Protein 7WR6 (pdb70)

Radius of gyration: 26.64 Å; Cα contacts (8 Å, |Δi|>4): 947; chains: 2; bounding box: 64×72×67 Å

Secondary structure (DSSP, 8-state):
--PPPPPHHHHHHHHHHTGGGBPPPPPGGG--EEEEEEE----SSS---TTHHHHHHHHHHHHHHTTEEEEEEES--HHHHHHHHHHHHT-GGGTT-S-EEEEEEEEB-SSEEE-TT--SSS--EEEHHHHHHHTSTTT-GGGTTS-EEEEEEEES-S----THHHH--SEEEEEE---------TT---HHHHHHHHHHHHHTTTS-HHHHHHHHHHHT-STTTGGG--EEES---SSB----TT-/----EEEEEEEETTEEEEEEES-GGG---SEEEEEE-TT----SHHHHHHHHHHHSSHHHHHHHHHHHHHHHHSSS---TT--EEEE-GGGGGGT--EEEEEE----TT---HHHHHHHHHHHHHHHHHHHHHT--EEEE--TTSSTT---HHHHHHHHHHHHHH---SS--EEEEEESSHHHHHHHHHHHHH-

CATH classification: 3.40.50.1460

InterPro domains:
  IPR001309 Peptidase C14, p20 domain [PS50208] (134-262)
  IPR001315 CARD domain [PF00619] (5-81)
  IPR001315 CARD domain [PS50209] (1-81)
  IPR001315 CARD domain [SM00114] (1-89)
  IPR002138 Peptidase C14, caspase non-catalytic subunit p10 [PS50207] (290-375)
  IPR002398 Peptidase C14 family [PTHR47901] (1-377)
  IPR011029 Death-like domain superfamily [G3DSA:1.10.533.10] (5-83)
  IPR011029 Death-like domain superfamily [SSF47986] (4-85)
  IPR011600 Peptidase C14, caspase domain [PF00656] (135-372)
  IPR015917 Peptidase C14A, caspase catalytic domain [PR00376] (134-147)
  IPR015917 Peptidase C14A, caspase catalytic domain [PR00376] (152-170)
  IPR015917 Peptidase C14A, caspase catalytic domain [PR00376] (170-188)
  IPR015917 Peptidase C14A, caspase catalytic domain [PR00376] (203-211)
  IPR015917 Peptidase C14A, caspase catalytic domain [PR00376] (243-261)
  IPR015917 Peptidase C14A, caspase catalytic domain [PR00376] (312-323)
  IPR015917 Peptidase C14A, caspase catalytic domain [PR00376] (365-374)
  IPR015917 Peptidase C14A, caspase catalytic domain [SM00115] (125-375)
  IPR015917 Peptidase C14A, caspase catalytic domain [cd00032] (125-374)
  IPR016129 Peptidase family C14A, His active site [PS01121] (197-211)
  IPR029030 Caspase-like domain superfamily [SSF52129] (102-376)

Sequence (441 aa):
DALKLCPHEEFLRLCKERAEEIYPIKERNNRTRLALIICNTEFDHLPPRNGADFDITGMKELLEGLDYSVDVEENLTARDMESALRAFATRPEHKSSDSTFLVLMSHGILEGICGTVHDEKKPDVLLYDTIFQIFNNRNCLSLKDKPKVIIVQAARGANRAVYKTHVEKDFIAFCSSTPHNVSWDSTMGSIFITQLITCFQKYSWCCHLEEVFRKVQQSFETPRAKAQMPTIERLSMTRYFYLFPGNGRPMEVLFEAKVGDITLKLAQGDITQYPAKAIVNAANKRLEEHGGGVAYAIAKACAGDAGLYTEISKKAMREQFGRDYIDHGEVVVTPAMNLEERGIKYVFHTVGPICSGMWSEELKEKLYKAFLGPLEKAEEMGVESIAFPAVSAGIYGCDLEKVVETFLEAVKNFKGSAVKEVALVIYDRKSAEVALKVFERS

Nearest PDB structures (foldseek):
  7wr6-assembly1_A  TM=1.004E+00  e=1.847E-56  Homo sapiens
  6kmt-assembly4_D  TM=9.759E-01  e=1.777E-37  Mus musculus
  6kmt-assembly3_C  TM=9.716E-01  e=4.233E-37  Mus musculus
  6ns7-assembly1_A  TM=9.490E-01  e=3.485E-36  Mus musculus
  8wra-assembly1_A  TM=9.082E-01  e=2.362E-34  Homo sapiens

Organism: Homo sapiens (NCBI:txid9606)

Structure (mmCIF, N/CA/C/O backbone):
data_7WR6
#
_entry.id   7WR6
#
_cell.length_a   42.143
_cell.length_b   59.920
_cell.length_c   187.820
_cell.angle_alpha   90.000
_cell.angle_beta   90.000
_cell.angle_gamma   90.000
#
_symmetry.space_group_name_H-M   'P 21 21 21'
#
loop_
_entity.id
_entity.type
_entity.pdbx_description
1 polymer Caspase-4
2 polymer 'ADP-ribose glycohydrolase AF_1521'
3 non-polymer '[[(3~{a}~{S},5~{R},6~{R},6~{a}~{R})-2-azanylidene-3-[(4~{R})-4-azanyl-5-oxidanylidene-pentyl]-6-oxidanyl-3~{a},5,6,6~{a}-tetrahydrofuro[2,3-d][1,3]oxazol-5-yl]methoxy-oxidanyl-phosphoryl] [(2~{R},3~{S},4~{R},5~{R})-5-(6-aminopurin-9-yl)-3,4-bis(oxidanyl)oxolan-2-yl]methyl hydrogen phosphate'
4 water water
#
loop_
_atom_site.group_PDB
_atom_site.id
_atom_site.type_symbol
_atom_site.label_atom_id
_atom_site.label_alt_id
_atom_site.label_comp_id
_atom_site.label_asym_id
_atom_site.label_entity_id
_atom_site.label_seq_id
_atom_site.pdbx_PDB_ins_code
_atom_site.Cartn_x
_atom_site.Cartn_y
_atom_site.Cartn_z
_atom_site.occupancy
_atom_site.B_iso_or_equiv
_atom_site.auth_seq_id
_atom_site.auth_comp_id
_atom_site.auth_asym_id
_atom_site.auth_atom_id
_atom_site.pdbx_PDB_model_num
ATOM 1 N N . ASP A 1 7 ? 8.51452 6.36987 35.29529 1.000 82.94383 104 ASP A N 1
ATOM 2 C CA . ASP A 1 7 ? 8.75151 7.77703 34.99275 1.000 83.93750 104 ASP A CA 1
ATOM 3 C C . ASP A 1 7 ? 8.11996 8.67438 36.05500 1.000 84.61873 104 ASP A C 1
ATOM 4 O O . ASP A 1 7 ? 6.91060 8.90659 36.04461 1.000 88.25058 104 ASP A O 1
ATOM 9 N N . ALA A 1 8 ? 8.94638 9.17709 36.97135 1.000 76.64357 105 ALA A N 1
ATOM 10 C CA . ALA A 1 8 ? 8.47448 9.99931 38.07515 1.000 68.94787 105 ALA A CA 1
ATOM 11 C C . ALA A 1 8 ? 9.40700 11.18920 38.25959 1.000 64.30629 105 ALA A C 1
ATOM 12 O O . ALA A 1 8 ? 10.45876 11.29294 37.62212 1.000 53.61136 105 ALA A O 1
ATOM 14 N N . LEU A 1 9 ? 9.00971 12.08947 39.15583 1.000 60.07269 106 LEU A N 1
ATOM 15 C CA . LEU A 1 9 ? 9.75776 13.31922 39.38704 1.000 66.24511 106 LEU A CA 1
ATOM 16 C C . LEU A 1 9 ? 11.04964 13.01985 40.14106 1.000 73.94776 106 LEU A C 1
ATOM 17 O O . LEU A 1 9 ? 11.01702 12.49770 41.26082 1.000 65.45845 106 LEU A O 1
ATOM 22 N N . LYS A 1 10 ? 12.18494 13.35157 39.52905 1.000 74.71449 107 LYS A N 1
ATOM 23 C CA . LYS A 1 10 ? 13.47501 13.20122 40.18708 1.000 63.03019 107 LYS A CA 1
ATOM 24 C C . LYS A 1 10 ? 13.65812 14.30094 41.22418 1.000 69.04822 107 LYS A C 1
ATOM 25 O O . LYS A 1 10 ? 13.35645 15.47100 40.97190 1.000 74.79415 107 LYS A O 1
ATOM 31 N N . LEU A 1 11 ? 14.15378 13.91910 42.39461 1.000 65.24013 108 LEU A N 1
ATOM 32 C CA . LEU A 1 11 ? 14.24151 14.81974 43.53222 1.000 57.36508 108 LEU A CA 1
ATOM 33 C C . LEU A 1 11 ? 15.66173 15.34532 43.69948 1.000 64.56090 108 LEU A C 1
ATOM 34 O O . LEU A 1 11 ? 16.64046 14.66097 43.38971 1.000 53.69142 108 LEU A O 1
ATOM 39 N N . CYS A 1 12 ? 15.76095 16.57905 44.19326 1.000 60.18344 109 CYS A N 1
ATOM 40 C CA . CYS A 1 12 ? 17.04747 17.19667 44.49562 1.000 66.55865 109 CYS A CA 1
ATOM 41 C C . CYS A 1 12 ? 17.42479 16.91825 45.94590 1.000 64.65192 109 CYS A C 1
ATOM 42 O O . CYS A 1 12 ? 16.59536 17.11905 46.84174 1.000 59.54505 109 CYS A O 1
ATOM 45 N N . PRO A 1 13 ? 18.64445 16.44800 46.21311 1.000 85.88165 110 PRO A N 1
ATOM 46 C CA . PRO A 1 13 ? 19.04245 16.17585 47.60006 1.000 73.93423 110 PRO A CA 1
ATOM 47 C C . PRO A 1 13 ? 18.98981 17.43305 48.45628 1.000 65.03513 110 PRO A C 1
ATOM 48 O O . PRO A 1 13 ? 19.19207 18.54995 47.97510 1.000 63.59980 110 PRO A O 1
ATOM 52 N N . HIS A 1 14 ? 18.71712 17.23493 49.74931 1.000 77.15804 111 HIS A N 1
ATOM 53 C CA . HIS A 1 14 ? 18.49423 18.37022 50.63966 1.000 83.31804 111 HIS A CA 1
ATOM 54 C C . HIS A 1 14 ? 19.76361 19.18600 50.85963 1.000 87.52815 111 HIS A C 1
ATOM 55 O O . HIS A 1 14 ? 19.68360 20.40448 51.05525 1.000 76.33906 111 HIS A O 1
ATOM 62 N N . GLU A 1 15 ? 20.93780 18.54666 50.8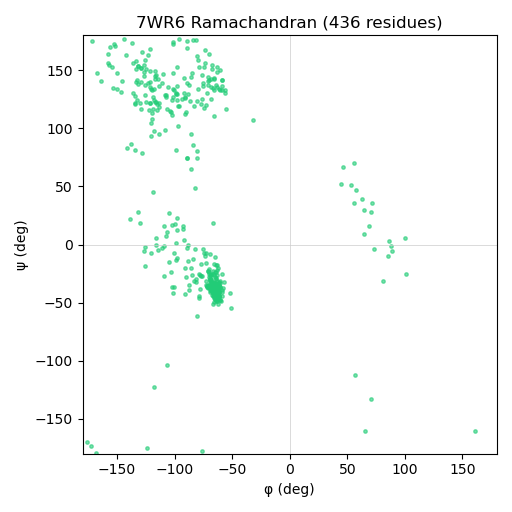3226 1.000 76.37131 112 GLU A N 1
ATOM 63 C CA . GLU A 1 15 ? 22.17228 19.29353 51.05948 1.000 90.43102 112 GLU A CA 1
ATOM 64 C C . GLU A 1 15 ? 22.48415 20.22834 49.89589 1.000 81.66987 112 GLU A C 1
ATOM 65 O O . GLU A 1 15 ? 23.12933 21.26480 50.09213 1.000 74.65517 112 GLU A O 1
ATOM 71 N N . GLU A 1 16 ? 22.03381 19.88834 48.68543 1.000 88.36198 113 GLU A N 1
ATOM 72 C CA . GLU A 1 16 ? 22.15432 20.81041 47.56198 1.000 77.35131 113 GLU A CA 1
ATOM 73 C C . GLU A 1 16 ? 21.11919 21.92416 47.63619 1.000 75.92887 113 GLU A C 1
ATOM 74 O O . GLU A 1 16 ? 21.35566 23.02129 47.11785 1.000 68.00316 113 GLU A O 1
ATOM 80 N N . PHE A 1 17 ? 19.97499 21.65990 48.27226 1.000 79.33116 114 PHE A N 1
ATOM 81 C CA . PHE A 1 17 ? 18.95829 22.69234 48.44261 1.000 66.44734 114 PHE A CA 1
ATOM 82 C C . PHE A 1 17 ? 19.43524 23.78821 49.38801 1.000 64.32948 114 PHE A C 1
ATOM 83 O O . PHE A 1 17 ? 19.23403 24.97795 49.11880 1.000 57.65982 114 PHE A O 1
ATOM 91 N N . LEU A 1 18 ? 20.07115 23.40944 50.49911 1.000 69.03192 115 LEU A N 1
ATOM 92 C CA . LEU A 1 18 ? 20.59666 24.41004 51.42228 1.000 75.70741 115 LEU A CA 1
ATOM 93 C C . LEU A 1 18 ? 21.80185 25.13575 50.83779 1.000 65.46082 115 LEU A C 1
ATOM 94 O O . LEU A 1 18 ? 21.98399 26.33284 51.08837 1.000 73.77728 115 LEU A O 1
ATOM 99 N N . ARG A 1 19 ? 22.62733 24.43486 50.05705 1.000 67.15364 116 ARG A N 1
ATOM 100 C CA . ARG A 1 19 ? 23.82613 25.05085 49.49585 1.000 73.01803 116 ARG A CA 1
ATOM 101 C C . ARG A 1 19 ? 23.47040 26.14336 48.49524 1.000 68.46001 116 ARG A C 1
ATOM 102 O O . ARG A 1 19 ? 23.96848 27.27144 48.58895 1.000 65.96706 116 ARG A O 1
ATOM 110 N N . LEU A 1 20 ? 22.61108 25.82363 47.52400 1.000 74.20843 117 LEU A N 1
ATOM 111 C CA . LEU A 1 20 ? 22.24636 26.80368 46.50689 1.000 73.39572 117 LEU A CA 1
ATOM 112 C C . LEU A 1 20 ? 21.47481 27.97421 47.10555 1.000 63.72927 117 LEU A C 1
ATOM 113 O O . LEU A 1 20 ? 21.61386 29.10953 46.63672 1.000 67.88234 117 LEU A O 1
ATOM 118 N N . CYS A 1 21 ? 20.66816 27.72444 48.14122 1.000 64.36020 118 CYS A N 1
ATOM 119 C CA . CYS A 1 21 ? 19.93926 28.81232 48.78638 1.000 66.06492 118 CYS A CA 1
ATOM 120 C C . CYS A 1 21 ? 20.86907 29.72989 49.57143 1.000 75.87243 118 CYS A C 1
ATOM 121 O O . CYS A 1 21 ? 20.54869 30.90616 49.77319 1.000 64.47404 118 CYS A O 1
ATOM 124 N N . LYS A 1 22 ? 22.01703 29.22029 50.01821 1.000 65.24216 119 LYS A N 1
ATOM 125 C CA . LYS A 1 22 ? 22.95711 30.02457 50.79140 1.000 71.76057 119 LYS A CA 1
ATOM 126 C C . LYS A 1 22 ? 23.98885 30.72820 49.91662 1.000 67.16503 119 LYS A C 1
ATOM 127 O O . LYS A 1 22 ? 24.28591 31.90822 50.13768 1.000 71.32388 119 LYS A O 1
ATOM 133 N N . GLU A 1 23 ? 24.53530 30.03100 48.92034 1.000 65.84965 120 GLU A N 1
ATOM 134 C CA . GLU A 1 23 ? 25.61163 30.58073 48.10279 1.000 68.78881 120 GLU A CA 1
ATOM 135 C C . GLU A 1 23 ? 25.11758 31.47738 46.97422 1.000 67.06644 120 GLU A C 1
ATOM 136 O O . GLU A 1 23 ? 25.81059 32.43294 46.61129 1.000 62.89384 120 GLU A O 1
ATOM 142 N N . ARG A 1 24 ? 23.93932 31.20715 46.41838 1.000 73.24106 121 ARG A N 1
ATOM 143 C CA . ARG A 1 24 ? 23.35677 32.02291 45.35899 1.000 54.71696 121 ARG A CA 1
ATOM 144 C C . ARG A 1 24 ? 22.02321 32.61595 45.79882 1.000 59.89855 121 ARG A C 1
ATOM 145 O O . ARG A 1 24 ? 21.04422 32.61495 45.04980 1.000 55.58925 121 ARG A O 1
ATOM 153 N N . ALA A 1 25 ? 21.97973 33.14704 47.02385 1.000 53.88873 122 ALA A N 1
ATOM 154 C CA . ALA A 1 25 ? 20.72683 33.66014 47.56997 1.000 52.76990 122 ALA A CA 1
ATOM 155 C C . ALA A 1 25 ? 20.22632 34.86626 46.78627 1.000 47.27245 122 ALA A C 1
ATOM 156 O O . ALA A 1 25 ? 19.02110 35.00171 46.54528 1.000 50.79966 122 ALA A O 1
ATOM 158 N N . GLU A 1 26 ? 21.13660 35.75203 46.37765 1.000 51.94902 123 GLU A N 1
ATOM 159 C CA . GLU A 1 26 ? 20.75441 36.96839 45.67126 1.000 62.78422 123 GLU A CA 1
ATOM 160 C C . GLU A 1 26 ? 20.31425 36.71255 44.23514 1.000 53.78135 123 GLU A C 1
ATOM 161 O O . GLU A 1 26 ? 19.78677 37.63087 43.59755 1.000 48.82894 123 GLU A O 1
ATOM 167 N N . GLU A 1 27 ? 20.50871 35.50167 43.71328 1.000 46.39407 124 GLU A N 1
ATOM 168 C CA . GLU A 1 27 ? 20.22047 35.20563 42.31614 1.000 40.58913 124 GLU A CA 1
ATOM 169 C C . GLU A 1 27 ? 19.07739 34.21756 42.12438 1.000 42.99786 124 GLU A C 1
ATOM 170 O O . GLU A 1 27 ? 18.68795 33.95897 40.97972 1.000 43.23314 124 GLU A O 1
ATOM 176 N N . ILE A 1 28 ? 18.52929 33.65598 43.19903 1.000 37.91800 125 ILE A N 1
ATOM 177 C CA . ILE A 1 28 ? 17.42332 32.71429 43.09754 1.000 44.98973 125 ILE A CA 1
ATOM 178 C C . ILE A 1 28 ? 16.27430 33.21023 43.96300 1.000 52.94898 125 ILE A C 1
ATOM 179 O O . ILE A 1 28 ? 16.47999 33.90047 44.96705 1.000 42.07718 125 ILE A O 1
ATOM 184 N N . TYR A 1 29 ? 15.05429 32.86459 43.55977 1.000 37.97647 126 TYR A N 1
ATOM 185 C CA . TYR A 1 29 ? 13.89204 33.21591 44.36260 1.000 34.50071 126 TYR A CA 1
ATOM 186 C C . TYR A 1 29 ? 13.90680 32.42666 45.66901 1.000 35.00128 126 TYR A C 1
ATOM 187 O O . TYR A 1 29 ? 14.17927 31.22130 45.66460 1.000 36.21724 126 TYR A O 1
ATOM 196 N N . PRO A 1 30 ? 13.62278 33.07299 46.79907 1.000 39.71159 127 PRO A N 1
ATOM 197 C CA . PRO A 1 30 ? 13.69235 32.36859 48.08484 1.000 33.98608 127 PRO A CA 1
ATOM 198 C C . PRO A 1 30 ? 12.57908 31.34177 48.22854 1.000 40.09537 127 PRO A C 1
ATOM 199 O O . PRO A 1 30 ? 11.43911 31.56740 47.81509 1.000 40.55579 127 PRO A O 1
ATOM 203 N N . ILE A 1 31 ? 12.92473 30.20325 48.82537 1.000 36.77913 128 ILE A N 1
ATOM 204 C CA . ILE A 1 31 ? 11.98648 29.11254 49.06485 1.000 44.08859 128 ILE A CA 1
ATOM 205 C C . ILE A 1 31 ? 11.49671 29.20090 50.50308 1.000 51.49580 128 ILE A C 1
ATOM 206 O O . ILE A 1 31 ? 12.30320 29.30892 51.43525 1.000 53.06999 128 ILE A O 1
ATOM 211 N N . LYS A 1 32 ? 10.17985 29.15620 50.68749 1.000 43.59312 129 LYS A N 1
ATOM 212 C CA . LYS A 1 32 ? 9.61981 29.13710 52.03187 1.000 46.95160 129 LYS A CA 1
ATOM 213 C C . LYS A 1 32 ? 9.88872 27.78702 52.68603 1.000 53.23106 129 LYS A C 1
ATOM 214 O O . LYS A 1 32 ? 9.89821 26.74926 52.01739 1.000 44.72235 129 LYS A O 1
ATOM 220 N N . GLU A 1 33 ? 10.13225 27.80437 53.99701 1.000 51.08426 130 GLU A N 1
ATOM 221 C CA . GLU A 1 33 ? 10.36660 26.56021 54.71798 1.000 49.14490 130 GLU A CA 1
ATOM 222 C C . GLU A 1 33 ? 9.16460 25.63673 54.57871 1.000 37.41156 130 GLU A C 1
ATOM 223 O O . GLU A 1 33 ? 8.01410 26.06431 54.69546 1.000 42.79068 130 GLU A O 1
ATOM 229 N N . ARG A 1 34 ? 9.44741 24.35549 54.33490 1.000 42.87898 131 ARG A N 1
ATOM 230 C CA . ARG A 1 34 ? 8.41452 23.43141 53.88047 1.000 46.32462 131 ARG A CA 1
ATOM 231 C C . ARG A 1 34 ? 7.31503 23.23196 54.91748 1.000 61.88186 131 ARG A C 1
ATOM 232 O O . ARG A 1 34 ? 6.16465 22.96406 54.55203 1.000 49.18590 131 ARG A O 1
ATOM 240 N N . ASN A 1 35 ? 7.63514 23.36598 56.20696 1.000 53.19453 132 ASN A N 1
ATOM 241 C CA . ASN A 1 35 ? 6.63970 23.07524 57.23531 1.000 54.07587 132 ASN A CA 1
ATOM 242 C C . ASN A 1 35 ? 5.51588 24.10483 57.23960 1.000 42.53940 132 ASN A C 1
ATOM 243 O O . ASN A 1 35 ? 4.34495 23.74924 57.41506 1.000 56.00110 132 ASN A O 1
ATOM 248 N N . ASN A 1 36 ? 5.84390 25.38055 57.03814 1.000 51.59780 133 ASN A N 1
ATOM 249 C CA . ASN A 1 36 ? 4.85223 26.44767 57.04128 1.000 50.99893 133 ASN A CA 1
ATOM 250 C C . ASN A 1 36 ? 4.48990 26.91886 55.63548 1.000 58.65162 133 ASN A C 1
ATOM 251 O O . ASN A 1 36 ? 3.91365 28.00106 55.48168 1.000 49.94834 133 ASN A O 1
ATOM 256 N N . ARG A 1 37 ? 4.80811 26.13315 54.61107 1.000 48.60323 134 ARG A N 1
ATOM 257 C CA . ARG A 1 37 ? 4.61149 26.53660 53.22407 1.000 50.45122 134 ARG A CA 1
ATOM 258 C C . ARG A 1 37 ? 3.31602 25.94530 52.68451 1.000 39.16411 134 ARG A C 1
ATOM 259 O O . ARG A 1 37 ? 3.08059 24.73832 52.80646 1.000 42.37678 134 ARG A O 1
ATOM 267 N N . THR A 1 38 ? 2.48256 26.79717 52.07615 1.000 41.20553 135 THR A N 1
ATOM 268 C CA . THR A 1 38 ? 1.20927 26.37571 51.48185 1.000 37.30761 135 THR A CA 1
ATOM 269 C C . THR A 1 38 ? 1.15656 26.89213 50.04070 1.000 42.37797 135 THR A C 1
ATOM 270 O O . THR A 1 38 ? 0.50208 27.89732 49.74910 1.000 33.21083 135 THR A O 1
ATOM 274 N N . ARG A 1 39 ? 1.85286 26.19729 49.14169 1.000 32.89023 136 ARG A N 1
ATOM 275 C CA . ARG A 1 39 ? 1.85004 26.57207 47.73232 1.000 42.20988 136 ARG A CA 1
ATOM 276 C C . ARG A 1 39 ? 0.50189 26.26338 47.09321 1.000 34.29193 136 ARG A C 1
ATOM 277 O O . ARG A 1 39 ? -0.10699 25.22342 47.35844 1.000 38.65396 136 ARG A O 1
ATOM 285 N N . LEU A 1 40 ? 0.04818 27.16469 46.22609 1.000 40.01575 137 LEU A N 1
ATOM 286 C CA . LEU A 1 40 ? -1.20714 27.00596 45.50627 1.000 31.08703 137 LEU A CA 1
ATOM 287 C C . LEU A 1 40 ? -0.96044 27.06911 44.00489 1.000 36.81230 137 LEU A C 1
ATOM 288 O O . LEU A 1 40 ? -0.16769 27.88756 43.52968 1.000 36.91968 137 LEU A O 1
ATOM 293 N N . ALA A 1 41 ? -1.64291 26.19939 43.26426 1.000 40.20731 138 ALA A N 1
ATOM 294 C CA . ALA A 1 41 ? -1.63617 26.22627 41.80941 1.000 37.94899 138 ALA A CA 1
ATOM 295 C C . ALA A 1 41 ? -3.06695 26.08894 41.30380 1.000 42.30261 138 ALA A C 1
ATOM 296 O O . ALA A 1 41 ? -3.94954 25.59175 42.00910 1.000 36.11791 138 ALA A O 1
ATOM 298 N N . LEU A 1 42 ? -3.29291 26.54929 40.07181 1.000 30.44840 139 LEU A N 1
ATOM 299 C CA . LEU A 1 42 ? -4.62014 26.53422 39.46595 1.000 29.59547 139 LEU A CA 1
ATOM 300 C C . LEU A 1 42 ? -4.53437 26.05657 38.02443 1.000 38.51690 139 LEU A C 1
ATOM 301 O O . LEU A 1 42 ? -3.71428 26.55582 37.24522 1.000 30.69054 139 LEU A O 1
ATOM 306 N N . ILE A 1 43 ? -5.39051 25.09721 37.68006 1.000 29.90501 140 ILE A N 1
ATOM 307 C CA . ILE A 1 43 ? -5.55225 24.60623 36.31605 1.000 27.70931 140 ILE A CA 1
ATOM 308 C C . ILE A 1 43 ? -6.96450 24.94925 35.86428 1.000 35.81899 140 ILE A C 1
ATOM 309 O O . ILE A 1 43 ? -7.94232 24.53803 36.50249 1.000 36.16934 140 ILE A O 1
ATOM 314 N N . ILE A 1 44 ? -7.07024 25.71210 34.77976 1.000 26.82102 141 ILE A N 1
ATOM 315 C CA . ILE A 1 44 ? -8.33352 25.96204 34.09437 1.000 26.55923 141 ILE A CA 1
ATOM 316 C C . ILE A 1 44 ? -8.23483 25.31207 32.72501 1.000 35.65576 141 ILE A C 1
ATOM 317 O O . ILE A 1 44 ? -7.37607 25.68526 31.91663 1.000 35.18515 141 ILE A O 1
ATOM 322 N N . CYS A 1 45 ? -9.10748 24.34437 32.45844 1.000 32.31384 142 CYS A N 1
ATOM 323 C CA . CYS A 1 45 ? -9.04787 23.57370 31.22316 1.000 33.68592 142 CYS A CA 1
ATOM 324 C C . CYS A 1 45 ? -10.43987 23.45553 30.63140 1.000 40.34338 142 CYS A C 1
ATOM 325 O O . CYS A 1 45 ? -11.34696 22.92363 31.27786 1.000 32.86421 142 CYS A O 1
ATOM 328 N N . ASN A 1 46 ? -10.59906 23.93152 29.40207 1.000 31.43908 143 ASN A N 1
ATOM 329 C CA . ASN A 1 46 ? -11.85471 23.82260 28.67215 1.000 31.86366 143 ASN A CA 1
ATOM 330 C C . ASN A 1 46 ? -11.70899 22.70575 27.64546 1.000 35.92398 143 ASN A C 1
ATOM 331 O O . ASN A 1 46 ? -10.91523 22.81631 26.70541 1.000 29.36020 143 ASN A O 1
ATOM 336 N N . THR A 1 47 ? -12.46737 21.62767 27.83701 1.000 32.77191 144 THR A N 1
ATOM 337 C CA . THR A 1 47 ? -12.44353 20.47097 26.95085 1.000 35.84524 144 THR A CA 1
ATOM 338 C C . THR A 1 47 ? -13.61685 20.44386 25.98154 1.000 39.30010 144 THR A C 1
ATOM 339 O O . THR A 1 47 ? -13.43519 20.11766 24.80475 1.000 40.28987 144 THR A O 1
ATOM 343 N N . GLU A 1 48 ? -14.81470 20.78030 26.45017 1.000 38.44493 145 GLU A N 1
ATOM 344 C CA . GLU A 1 48 ? -16.01898 20.77567 25.63339 1.000 46.51123 145 GLU A CA 1
ATOM 345 C C . GLU A 1 48 ? -16.49080 22.20749 25.41478 1.000 38.47917 145 GLU A C 1
ATOM 346 O O . GLU A 1 48 ? -16.45050 23.03171 26.33330 1.000 40.77034 145 GLU A O 1
ATOM 352 N N . PHE A 1 49 ? -16.93211 22.49939 24.19366 1.000 32.72093 146 PHE A N 1
ATOM 353 C CA . PHE A 1 49 ? -17.34421 23.83871 23.80268 1.000 32.16232 146 PHE A CA 1
ATOM 354 C C . PHE A 1 49 ? -18.71824 23.78301 23.15050 1.000 34.33348 146 PHE A C 1
ATOM 355 O O . PHE A 1 49 ? -19.09957 22.77057 22.55913 1.000 40.48452 146 PHE A O 1
ATOM 363 N N . ASP A 1 50 ? -19.46273 24.88582 23.26980 1.000 36.49323 147 ASP A N 1
ATOM 364 C CA . ASP A 1 50 ? -20.77798 24.95784 22.63951 1.000 35.25522 147 ASP A CA 1
ATOM 365 C C . ASP A 1 50 ? -20.66237 25.07172 21.12309 1.000 42.51241 147 ASP A C 1
ATOM 366 O O . ASP A 1 50 ? -21.47559 24.49539 20.39082 1.000 38.28795 147 ASP A O 1
ATOM 371 N N . HIS A 1 51 ? -19.65306 25.80309 20.62925 1.000 37.03892 148 HIS A N 1
ATOM 372 C CA . HIS A 1 51 ? -19.56070 26.12216 19.20727 1.000 42.82754 148 HIS A CA 1
ATOM 373 C C . HIS A 1 51 ? -18.18454 25.82173 18.62143 1.000 42.29865 148 HIS A C 1
ATOM 374 O O . HIS A 1 51 ? -17.85328 26.33724 17.54891 1.000 34.90017 148 HIS A O 1
ATOM 381 N N . LEU A 1 52 ? -17.37959 25.00450 19.28643 1.000 39.26496 149 LEU A N 1
ATOM 382 C CA . LEU A 1 52 ? -16.03188 24.69005 18.83821 1.000 31.91226 149 LEU A CA 1
ATOM 383 C C . LEU A 1 52 ? -15.78745 23.19353 18.97728 1.000 33.32797 149 LEU A C 1
ATOM 384 O O . LEU A 1 52 ? -16.45227 22.52052 19.76978 1.000 32.03049 149 LEU A O 1
ATOM 389 N N . PRO A 1 53 ? -14.84805 22.64940 18.20474 1.000 30.52626 150 PRO A N 1
ATOM 390 C CA . PRO A 1 53 ? -14.55484 21.22254 18.31992 1.000 30.46273 150 PRO A CA 1
ATOM 391 C C . PRO A 1 53 ? -14.02765 20.88525 19.70107 1.000 40.44728 150 PRO A C 1
ATOM 392 O O . PRO A 1 53 ? -13.43753 21.73989 20.38681 1.000 38.45530 150 PRO A O 1
ATOM 396 N N . PRO A 1 54 ? -14.22434 19.64945 20.15143 1.000 36.71491 151 PRO A N 1
ATOM 397 C CA . PRO A 1 54 ? -13.75887 19.27733 21.49129 1.000 34.79204 151 PRO A CA 1
ATOM 398 C C . PRO A 1 54 ? -12.24920 19.10343 21.52167 1.000 44.53330 151 PRO A C 1
ATOM 399 O O . PRO A 1 54 ? -11.61463 18.78304 20.51473 1.000 34.59990 151 PRO A O 1
ATOM 403 N N . ARG A 1 55 ? -11.66608 19.32359 22.69874 1.000 39.96269 152 ARG A N 1
ATOM 404 C CA . ARG A 1 55 ? -10.22554 19.14622 22.87248 1.000 40.19971 152 ARG A CA 1
ATOM 405 C C . ARG A 1 55 ? -9.99233 17.77666 23.50484 1.000 42.92116 152 ARG A C 1
ATOM 406 O O . ARG A 1 55 ? -9.81455 17.63508 24.71451 1.000 36.66265 152 ARG A O 1
ATOM 414 N N . ASN A 1 56 ? -10.00798 16.75074 22.65513 1.000 30.47829 153 ASN A N 1
ATOM 415 C CA . ASN A 1 56 ? -9.75172 15.39316 23.11267 1.000 33.13830 153 ASN A CA 1
ATOM 416 C C . ASN A 1 56 ? -8.33211 15.27587 23.65271 1.000 37.39759 153 ASN A C 1
ATOM 417 O O . ASN A 1 56 ? -7.40924 15.95252 23.19143 1.000 31.50835 153 ASN A O 1
ATOM 422 N N . GLY A 1 57 ? -8.16362 14.39477 24.63719 1.000 40.11935 154 GLY A N 1
ATOM 423 C CA . GLY A 1 57 ? -6.90590 14.24413 25.32894 1.000 39.31757 154 GLY A CA 1
ATOM 424 C C . GLY A 1 57 ? -6.70242 15.19646 26.48572 1.000 46.54529 154 GLY A C 1
ATOM 425 O O . GLY A 1 57 ? -5.75240 15.01221 27.25802 1.000 39.34255 154 GLY A O 1
ATOM 426 N N . ALA A 1 58 ? -7.57037 16.20035 26.63934 1.000 37.89211 155 ALA A N 1
ATOM 427 C CA . ALA A 1 58 ? -7.38169 17.18934 27.69492 1.000 42.72873 155 ALA A CA 1
ATOM 428 C C . ALA A 1 58 ? -7.46077 16.56216 29.08047 1.000 49.35002 155 ALA A C 1
ATOM 429 O O . ALA A 1 58 ? -6.79253 17.03151 30.00889 1.000 41.40871 155 ALA A O 1
ATOM 431 N N . ASP A 1 59 ? -8.26236 15.50487 29.24173 1.000 45.31125 156 ASP A N 1
ATOM 432 C CA . ASP A 1 59 ? -8.37101 14.85386 30.54538 1.000 43.82563 156 ASP A CA 1
ATOM 433 C C . ASP A 1 59 ? -7.03179 14.27669 30.98621 1.000 41.49287 156 ASP A C 1
ATOM 434 O O . ASP A 1 59 ? -6.69644 14.30150 32.17666 1.000 41.35095 156 ASP A O 1
ATOM 439 N N . PHE A 1 60 ? -6.24956 13.75761 30.03820 1.000 45.01320 157 PHE A N 1
ATOM 440 C CA . PHE A 1 60 ? -4.91874 13.26213 30.36698 1.000 43.93134 157 PHE A CA 1
ATOM 441 C C . PHE A 1 60 ? -3.95344 14.40387 30.65645 1.000 50.89167 157 PHE A C 1
ATOM 442 O O . PHE A 1 60 ? -3.03431 14.24465 31.46807 1.000 47.10370 157 PHE A O 1
ATOM 450 N N . ASP A 1 61 ? -4.14310 15.55723 30.00898 1.000 42.17939 158 ASP A N 1
ATOM 451 C CA . ASP A 1 61 ? -3.29433 16.70852 30.29821 1.000 38.61789 158 ASP A CA 1
ATOM 452 C C . ASP A 1 61 ? -3.60077 17.28685 31.67442 1.000 42.12062 158 ASP A C 1
ATOM 453 O O . ASP A 1 61 ? -2.68856 17.72774 32.38288 1.000 38.05341 158 ASP A O 1
ATOM 458 N N . ILE A 1 62 ? -4.87737 17.29631 32.07003 1.000 36.59098 159 ILE A N 1
ATOM 459 C CA . ILE A 1 62 ? -5.24120 17.79219 33.39638 1.000 39.89287 159 ILE A CA 1
ATOM 460 C C . ILE A 1 62 ? -4.59963 16.93067 34.47497 1.000 42.97565 159 ILE A C 1
ATOM 461 O O . ILE A 1 62 ? -3.94107 17.43552 35.39209 1.000 43.20118 159 ILE A O 1
ATOM 466 N N . THR A 1 63 ? -4.78313 15.61240 34.37537 1.000 36.34639 160 THR A N 1
ATOM 467 C CA . THR A 1 63 ? -4.23377 14.70365 35.37489 1.000 44.52969 160 THR A CA 1
ATOM 468 C C . THR A 1 63 ? -2.71161 14.76956 35.40566 1.000 40.48607 160 THR A C 1
ATOM 469 O O . THR A 1 63 ? -2.10533 14.77960 36.48311 1.000 41.43800 160 THR A O 1
ATOM 473 N N . GLY A 1 64 ? -2.07704 14.82735 34.23315 1.000 37.53861 161 GLY A N 1
ATOM 474 C CA . GLY A 1 64 ? -0.62560 14.91265 34.19579 1.000 33.80661 161 GLY A CA 1
ATOM 475 C C . GLY A 1 64 ? -0.10049 16.17964 34.84418 1.000 41.42170 161 GLY A C 1
ATOM 476 O O . GLY A 1 64 ? 0.84672 16.14338 35.63417 1.000 41.73185 161 GLY A O 1
ATOM 477 N N . MET A 1 65 ? -0.71176 17.32170 34.51966 1.000 33.62335 162 MET A N 1
ATOM 478 C CA . MET A 1 65 ? -0.25623 18.58425 35.09227 1.000 32.57294 162 MET A CA 1
ATOM 479 C C . MET A 1 65 ? -0.58370 18.66964 36.57759 1.000 40.62936 162 MET A C 1
ATOM 480 O O . MET A 1 65 ? 0.20480 19.21323 37.35968 1.000 34.43418 162 MET A O 1
ATOM 485 N N . LYS A 1 66 ? -1.73821 18.13671 36.98664 1.000 33.83529 163 LYS A N 1
ATOM 486 C CA . LYS A 1 66 ? -2.11191 18.17641 38.39762 1.000 29.47943 163 LYS A CA 1
ATOM 487 C C . LYS A 1 66 ? -1.12610 17.38365 39.24679 1.000 31.16905 163 LYS A C 1
ATOM 488 O O . LYS A 1 66 ? -0.63176 17.87512 40.26777 1.000 41.25744 163 LYS A O 1
ATOM 494 N N . GLU A 1 67 ? -0.81563 16.15512 38.82727 1.000 32.06009 164 GLU A N 1
ATOM 495 C CA . GLU A 1 67 ? 0.09576 15.31459 39.59605 1.000 44.40861 164 GLU A CA 1
ATOM 496 C C . GLU A 1 67 ? 1.52589 15.83824 39.55453 1.000 54.27972 164 GLU A C 1
ATOM 497 O O . GLU A 1 67 ? 2.27971 15.64411 40.51471 1.000 38.55841 164 GLU A O 1
ATOM 503 N N . LEU A 1 68 ? 1.92146 16.49452 38.46034 1.000 39.52323 165 LEU A N 1
ATOM 504 C CA . LEU A 1 68 ? 3.24167 17.11563 38.41542 1.000 31.41305 165 LEU A CA 1
ATOM 505 C C . LEU A 1 68 ? 3.34160 18.25449 39.42235 1.000 33.28936 165 LEU A C 1
ATOM 506 O O . LEU A 1 68 ? 4.32381 18.35597 40.16702 1.000 37.65364 165 LEU A O 1
ATOM 511 N N . LEU A 1 69 ? 2.32788 19.12096 39.46084 1.000 25.97396 166 LEU A N 1
ATOM 512 C CA . LEU A 1 69 ? 2.36004 20.25849 40.37372 1.000 33.00863 166 LEU A CA 1
ATOM 513 C C . LEU A 1 69 ? 2.25422 19.80618 41.82658 1.000 43.01302 166 LEU A C 1
ATOM 514 O O . LEU A 1 69 ? 2.92545 20.36094 42.70486 1.000 38.20245 166 LEU A O 1
ATOM 519 N N . GLU A 1 70 ? 1.41952 18.79966 42.09943 1.000 38.55713 167 GLU A N 1
ATOM 520 C CA . GLU A 1 70 ? 1.35246 18.24692 43.44965 1.000 42.14798 167 GLU A CA 1
ATOM 521 C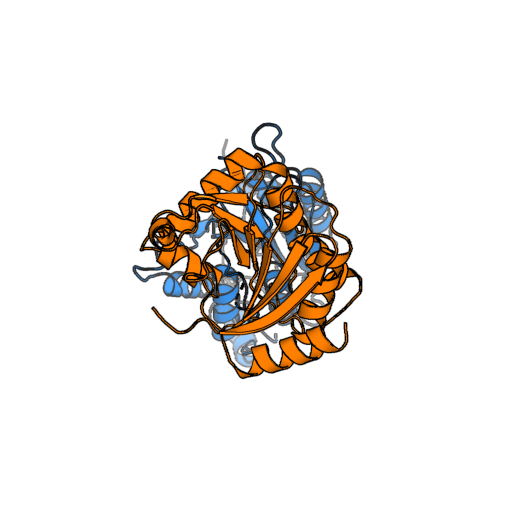 C . GLU A 1 70 ? 2.68408 17.63086 43.85564 1.000 39.54741 167 GLU A C 1
ATOM 522 O O . GLU A 1 70 ? 3.09601 17.73265 45.01777 1.000 47.79101 167 GLU A O 1
ATOM 528 N N . GLY A 1 71 ? 3.37111 16.98567 42.91000 1.000 40.10737 168 GLY A N 1
ATOM 529 C CA . GLY A 1 71 ? 4.71474 16.49764 43.16233 1.000 39.14687 168 GLY A CA 1
ATOM 530 C C . GLY A 1 71 ? 5.72149 17.59464 43.43794 1.000 40.51467 168 GLY A C 1
ATOM 531 O O . GLY A 1 71 ? 6.74767 17.33405 44.07232 1.000 43.66562 168 GLY A O 1
ATOM 532 N N . LEU A 1 72 ? 5.45435 18.81462 42.97212 1.000 41.30792 169 LEU A N 1
ATOM 533 C CA . LEU A 1 72 ? 6.25591 19.98265 43.30713 1.000 41.23236 169 LEU A CA 1
ATOM 534 C C . LEU A 1 72 ? 5.71188 20.72158 44.52534 1.000 37.46245 169 LEU A C 1
ATOM 535 O O . LEU A 1 72 ? 6.06653 21.88465 44.74429 1.000 43.53471 169 LEU A O 1
ATOM 540 N N . ASP A 1 73 ? 4.83873 20.07177 45.30028 1.000 38.87519 170 ASP A N 1
ATOM 541 C CA . ASP A 1 73 ? 4.33865 20.57551 46.58267 1.000 38.30544 170 ASP A CA 1
ATOM 542 C C . ASP A 1 73 ? 3.37789 21.75065 46.40301 1.000 38.34714 170 ASP A C 1
ATOM 543 O O . ASP A 1 73 ? 3.34937 22.67481 47.21733 1.000 41.80018 170 ASP A O 1
ATOM 548 N N . TYR A 1 74 ? 2.58066 21.70949 45.33741 1.000 38.08153 171 TYR A N 1
ATOM 549 C CA . TYR A 1 74 ? 1.52204 22.67895 45.09468 1.000 39.42362 171 TYR A CA 1
ATOM 550 C C . TYR A 1 74 ? 0.16921 22.04335 45.37899 1.000 36.82590 171 TYR A C 1
ATOM 551 O O . TYR A 1 74 ? -0.08345 20.89972 44.98844 1.000 38.69010 171 TYR A O 1
ATOM 560 N N . SER A 1 75 ? -0.69114 22.78207 46.07399 1.000 37.52977 172 SER A N 1
ATOM 561 C CA . SER A 1 75 ? -2.09779 22.41504 46.17021 1.000 41.67754 172 SER A CA 1
ATOM 562 C C . SER A 1 75 ? -2.81816 22.93759 44.93329 1.000 30.34144 172 SER A C 1
ATOM 563 O O . SER A 1 75 ? -2.84647 24.14918 44.69269 1.000 38.48828 172 SER A O 1
ATOM 566 N N . VAL A 1 76 ? -3.40361 22.03011 44.15591 1.000 41.08756 173 VAL A N 1
ATOM 567 C CA . VAL A 1 76 ? -3.91072 22.33170 42.82072 1.000 38.77581 173 VAL A CA 1
ATOM 568 C C . VAL A 1 76 ? -5.43168 22.37404 42.85576 1.000 40.39729 173 VAL A C 1
ATOM 569 O O . VAL A 1 76 ? -6.08127 21.35651 43.12247 1.000 44.08247 173 VAL A O 1
ATOM 573 N N . ASP A 1 77 ? -5.99810 23.54530 42.57190 1.000 32.52888 174 ASP A N 1
ATOM 574 C CA . ASP A 1 77 ? -7.41027 23.65555 42.23932 1.000 33.19703 174 ASP A CA 1
ATOM 575 C C . ASP A 1 77 ? -7.58378 23.43674 40.74237 1.000 40.61825 174 ASP A C 1
ATOM 576 O O . ASP A 1 77 ? -6.79929 23.94402 39.93492 1.000 35.78528 174 ASP A O 1
ATOM 581 N N . VAL A 1 78 ? -8.61106 22.67659 40.37485 1.000 37.56497 175 VAL A N 1
ATOM 582 C CA . VAL A 1 78 ? -8.89903 22.36347 38.97833 1.000 35.16598 175 VAL A CA 1
ATOM 583 C C . VAL A 1 78 ? -10.26837 22.92899 38.64061 1.000 44.87123 175 VAL A C 1
ATOM 584 O O . VAL A 1 78 ? -11.25726 22.62439 39.31902 1.000 41.54302 175 VAL A O 1
ATOM 588 N N . GLU A 1 79 ? -10.32172 23.76033 37.60538 1.000 34.77380 176 GLU A N 1
ATOM 589 C CA . GLU A 1 79 ? -11.56651 24.30195 37.08189 1.000 33.95616 176 GLU A CA 1
ATOM 590 C C . GLU A 1 79 ? -11.70254 23.85409 35.63522 1.000 38.99997 176 GLU A C 1
ATOM 591 O O . GLU A 1 79 ? -10.74106 23.94112 34.86321 1.000 33.10044 176 GLU A O 1
ATOM 597 N N . GLU A 1 80 ? -12.88311 23.36440 35.27015 1.000 32.66263 177 GLU A N 1
ATOM 598 C CA . GLU A 1 80 ? -13.08772 22.79955 33.94551 1.000 30.46981 177 GLU A CA 1
ATOM 599 C C . GLU A 1 80 ? -14.31369 23.41052 33.28822 1.000 43.84893 177 GLU A C 1
ATOM 600 O O . GLU A 1 80 ? -15.33588 23.63840 33.94281 1.000 41.70330 177 GLU A O 1
ATOM 606 N N . ASN A 1 81 ? -14.18799 23.68640 31.98952 1.000 35.89671 178 ASN A N 1
ATOM 607 C CA . ASN A 1 81 ? -15.29151 24.11117 31.12972 1.000 27.65749 178 ASN A CA 1
ATOM 608 C C . ASN A 1 81 ? -15.98150 25.36068 31.68451 1.000 41.23970 178 ASN A C 1
ATOM 609 O O . ASN A 1 81 ? -17.12241 25.33551 32.14929 1.000 42.05398 178 ASN A O 1
ATOM 614 N N . LEU A 1 82 ? -15.24847 26.46584 31.59591 1.000 32.81920 179 LEU A N 1
ATOM 615 C CA . LEU A 1 82 ? -15.69598 27.75143 32.10442 1.000 28.43413 179 LEU A CA 1
ATOM 616 C C . LEU A 1 82 ? -15.83578 28.75038 30.96591 1.000 36.65558 179 LEU A C 1
ATOM 617 O O . LEU A 1 82 ? -15.06220 28.72784 30.00318 1.000 28.03004 179 LEU A O 1
ATOM 622 N N . THR A 1 83 ? -16.83075 29.62626 31.08304 1.000 31.20174 180 THR A N 1
ATOM 623 C CA . THR A 1 83 ? -16.92083 30.77034 30.19243 1.000 32.03608 180 THR A CA 1
ATOM 624 C C . THR A 1 83 ? -15.80056 31.75884 30.50085 1.000 29.98961 180 THR A C 1
ATOM 625 O O . THR A 1 83 ? -15.16412 31.70662 31.55665 1.000 33.33127 180 THR A O 1
ATOM 629 N N . ALA A 1 84 ? -15.56733 32.67462 29.55815 1.000 31.65587 181 ALA A N 1
ATOM 630 C CA . ALA A 1 84 ? -14.53255 33.68591 29.75005 1.000 38.30467 181 ALA A CA 1
ATOM 631 C C . ALA A 1 84 ? -14.82368 34.54856 30.97075 1.000 39.33542 181 ALA A C 1
ATOM 632 O O . ALA A 1 84 ? -13.90242 34.95189 31.69155 1.000 32.78197 181 ALA A O 1
ATOM 634 N N . ARG A 1 85 ? -16.10115 34.84825 31.21444 1.000 32.19991 182 ARG A N 1
ATOM 635 C CA . ARG A 1 85 ? -16.46537 35.58779 32.41684 1.000 37.90495 182 ARG A CA 1
ATOM 636 C C . ARG A 1 85 ? -16.07955 34.81594 33.67258 1.000 30.17909 182 ARG A C 1
ATOM 637 O O . ARG A 1 85 ? -15.51636 35.38796 34.61318 1.000 41.57020 182 ARG A O 1
ATOM 645 N N . ASP A 1 86 ? -16.35760 33.51028 33.70042 1.000 29.92371 183 ASP A N 1
ATOM 646 C CA . ASP A 1 86 ? -16.06485 32.72141 34.89094 1.000 33.62190 183 ASP A CA 1
ATOM 647 C C . ASP A 1 86 ? -14.58592 32.37271 35.00145 1.000 36.87480 183 ASP A C 1
ATOM 648 O O . ASP A 1 86 ? -14.09271 32.14618 36.11187 1.000 31.30266 183 ASP A O 1
ATOM 653 N N . MET A 1 87 ? -13.86474 32.31630 33.87769 1.000 35.77611 184 MET A N 1
ATOM 654 C CA . MET A 1 87 ? -12.41260 32.19576 33.95801 1.000 32.16851 184 MET A CA 1
ATOM 655 C C . MET A 1 87 ? -11.81141 33.39597 34.67618 1.000 29.24149 184 MET A C 1
ATOM 656 O O . MET A 1 87 ? -10.94271 33.24025 35.54171 1.000 30.86626 184 MET A O 1
ATOM 661 N N . GLU A 1 88 ? -12.27406 34.60317 34.34195 1.000 31.55793 185 GLU A N 1
ATOM 662 C CA . GLU A 1 88 ? -11.75586 35.79820 34.99993 1.000 33.02936 185 GLU A CA 1
ATOM 663 C C . GLU A 1 88 ? -12.11108 35.80835 36.48085 1.000 45.01786 185 GLU A C 1
ATOM 664 O O . GLU A 1 88 ? -11.28548 36.17950 37.32476 1.000 39.75686 185 GLU A O 1
ATOM 670 N N . SER A 1 89 ? -13.33517 35.39395 36.81408 1.000 37.06746 186 SER A N 1
ATOM 671 C CA . SER A 1 89 ? -13.75111 35.33635 38.21082 1.000 38.40254 186 SER A CA 1
ATOM 672 C C . SER A 1 89 ? -12.92227 34.32851 38.99494 1.000 41.45354 186 SER A C 1
ATOM 673 O O . SER A 1 89 ? -12.52789 34.59533 40.13686 1.000 35.37853 186 SER A O 1
ATOM 676 N N . ALA A 1 90 ? -12.64561 33.16622 38.39964 1.000 30.83931 187 ALA A N 1
ATOM 677 C CA . ALA A 1 90 ? -11.83465 32.16556 39.08426 1.000 34.37654 187 ALA A CA 1
ATOM 678 C C . ALA A 1 90 ? -10.41375 32.66775 39.31819 1.000 32.31145 187 ALA A C 1
ATOM 679 O O . ALA A 1 90 ? -9.82463 32.40620 40.37264 1.000 34.26063 187 ALA A O 1
ATOM 681 N N . LEU A 1 91 ? -9.85044 33.40137 38.35402 1.000 39.85146 188 LEU A N 1
ATOM 682 C CA . LEU A 1 91 ? -8.49286 33.91615 38.51980 1.000 34.75939 188 LEU A CA 1
ATOM 683 C C . LEU A 1 91 ? -8.43679 35.00403 39.58744 1.000 36.00489 188 LEU A C 1
ATOM 684 O O . LEU A 1 91 ? -7.49629 35.04390 40.39076 1.000 34.10335 188 LEU A O 1
ATOM 689 N N . ARG A 1 92 ? -9.43084 35.89653 39.61030 1.000 31.77740 189 ARG A N 1
ATOM 690 C CA . ARG A 1 92 ? -9.48213 36.91944 40.65152 1.000 42.99445 189 ARG A CA 1
ATOM 691 C C . ARG A 1 92 ? -9.63643 36.29673 42.03243 1.000 37.81723 189 ARG A C 1
ATOM 692 O O . ARG A 1 92 ? -9.00996 36.74930 42.99709 1.000 41.27510 189 ARG A O 1
ATOM 700 N N . ALA A 1 93 ? -10.47019 35.26069 42.14917 1.000 41.61665 190 ALA A N 1
ATOM 701 C CA . ALA A 1 93 ? -10.61465 34.57498 43.42947 1.000 47.33684 190 ALA A CA 1
ATOM 702 C C . ALA A 1 93 ? -9.31837 33.88426 43.83116 1.000 51.32316 190 ALA A C 1
ATOM 703 O O . ALA A 1 93 ? -8.92432 33.91915 45.00341 1.000 35.10686 190 ALA A O 1
ATOM 705 N N . PHE A 1 94 ? -8.64104 33.25392 42.86976 1.000 35.48234 191 PHE A N 1
ATOM 706 C CA . PHE A 1 94 ? -7.35479 32.63066 43.15600 1.000 32.57646 191 PHE A CA 1
ATOM 707 C C . PHE A 1 94 ? -6.32831 33.66214 43.60284 1.000 31.46185 191 PHE A C 1
ATOM 708 O O . PHE A 1 94 ? -5.46435 33.36136 44.43528 1.000 41.10799 191 PHE A O 1
ATOM 716 N N . ALA A 1 95 ? -6.41938 34.88593 43.07738 1.000 34.71527 192 ALA A N 1
ATOM 717 C CA . ALA A 1 95 ? -5.46355 35.92557 43.43668 1.000 38.76887 192 ALA A CA 1
ATOM 718 C C . ALA A 1 95 ? -5.63730 36.38780 44.87927 1.000 40.51360 192 ALA A C 1
ATOM 719 O O . ALA A 1 95 ? -4.67458 36.86106 45.49247 1.000 45.99839 192 ALA A O 1
ATOM 721 N N . THR A 1 96 ? -6.84209 36.26251 45.43571 1.000 42.62993 193 THR A N 1
ATOM 722 C CA . THR A 1 96 ? -7.12686 36.71652 46.79257 1.000 43.25550 193 THR A CA 1
ATOM 723 C C . THR A 1 96 ? -6.93752 35.63063 47.84679 1.000 50.14570 193 THR A C 1
ATOM 724 O O . THR A 1 96 ? -7.21566 35.87983 49.02428 1.000 48.14900 193 THR A O 1
ATOM 728 N N . ARG A 1 97 ? -6.47579 34.44582 47.46467 1.000 38.33163 194 ARG A N 1
ATOM 729 C CA . ARG A 1 97 ? -6.38519 33.34760 48.41594 1.000 38.11357 194 ARG A CA 1
ATOM 730 C C . ARG A 1 97 ? -5.33896 33.65437 49.48813 1.000 51.11857 194 ARG A C 1
ATOM 731 O O . ARG A 1 97 ? -4.24284 34.12860 49.17102 1.000 37.93060 194 ARG A O 1
ATOM 739 N N . PRO A 1 98 ? -5.64976 33.40911 50.76627 1.000 49.44085 195 PRO A N 1
ATOM 740 C CA . PRO A 1 98 ? -4.68292 33.73363 51.82981 1.000 40.63826 195 PRO A CA 1
ATOM 741 C C . PRO A 1 98 ? -3.47163 32.82002 51.86082 1.000 39.76318 195 PRO A C 1
ATOM 742 O O . PRO A 1 98 ? -2.42980 33.22675 52.38995 1.000 48.61025 195 PRO A O 1
ATOM 746 N N . GLU A 1 99 ? -3.56835 31.60340 51.31818 1.000 44.95378 196 GLU A N 1
ATOM 747 C CA . GLU A 1 99 ? -2.42651 30.69623 51.32992 1.000 43.19860 196 GLU A CA 1
ATOM 748 C C . GLU A 1 99 ? -1.24805 31.23783 50.53111 1.000 33.22398 196 GLU A C 1
ATOM 749 O O . GLU A 1 99 ? -0.12188 30.76448 50.71528 1.000 43.55297 196 GLU A O 1
ATOM 755 N N . HIS A 1 100 ? -1.47914 32.22134 49.65615 1.000 41.18862 197 HIS A N 1
ATOM 756 C CA . HIS A 1 100 ? -0.38034 32.81754 48.90342 1.000 40.95395 197 HIS A CA 1
ATOM 757 C C . HIS A 1 100 ? 0.58366 33.56705 49.81532 1.000 46.47631 197 HIS A C 1
ATOM 758 O O . HIS A 1 100 ? 1.78780 33.61217 49.53733 1.000 36.47682 197 HIS A O 1
ATOM 765 N N . LYS A 1 101 ? 0.07729 34.16284 50.90012 1.000 48.26585 198 LYS A N 1
ATOM 766 C CA . LYS A 1 101 ? 0.95389 34.84134 51.85030 1.000 46.83207 198 LYS A CA 1
ATOM 767 C C . LYS A 1 101 ? 1.95814 33.87606 52.46512 1.000 40.08107 198 LYS A C 1
ATOM 768 O O . LYS A 1 101 ? 3.08482 34.27003 52.78911 1.000 49.01005 198 LYS A O 1
ATOM 774 N N . SER A 1 102 ? 1.57062 32.61216 52.62762 1.000 35.82187 199 SER A N 1
ATOM 775 C CA . SER A 1 102 ? 2.44243 31.57305 53.15328 1.000 44.48562 199 SER A CA 1
ATOM 776 C C . SER A 1 102 ? 3.07351 30.73464 52.04433 1.000 45.34965 199 SER A C 1
ATOM 777 O O . SER A 1 102 ? 3.47371 29.59064 52.28853 1.000 41.61857 199 SER A O 1
ATOM 780 N N . SER A 1 103 ? 3.16163 31.27914 50.83171 1.000 39.97080 200 SER A N 1
ATOM 781 C CA . SER A 1 103 ? 3.73276 30.59203 49.68420 1.000 41.83549 200 SER A CA 1
ATOM 782 C C . SER A 1 103 ? 4.87049 31.41959 49.10035 1.000 38.36877 200 SER A C 1
ATOM 783 O O . SER A 1 103 ? 5.00222 32.61513 49.37742 1.000 39.89983 200 SER A O 1
ATOM 786 N N . ASP A 1 104 ? 5.69906 30.76851 48.28385 1.000 33.02539 201 ASP A N 1
ATOM 787 C CA . ASP A 1 104 ? 6.82042 31.42864 47.62950 1.000 32.30354 201 ASP A CA 1
ATOM 788 C C . ASP A 1 104 ? 6.64390 31.57785 46.12429 1.000 40.94657 201 ASP A C 1
ATOM 789 O O . ASP A 1 104 ? 7.50765 32.17695 45.47392 1.000 36.69878 201 ASP A O 1
ATOM 794 N N . SER A 1 105 ? 5.56280 31.05629 45.55493 1.000 47.40404 202 SER A N 1
ATOM 795 C CA . SER A 1 105 ? 5.40787 30.99022 44.10468 1.000 41.00219 202 SER A CA 1
ATOM 796 C C . SER A 1 105 ? 3.99025 30.52600 43.79309 1.000 41.79565 202 SER A C 1
ATOM 797 O O . SER A 1 105 ? 3.21783 30.18079 44.69307 1.000 36.47586 202 SER A O 1
ATOM 800 N N . THR A 1 106 ? 3.65566 30.51103 42.50259 1.000 35.16023 203 THR A N 1
ATOM 801 C CA . THR A 1 106 ? 2.38663 29.94729 42.06352 1.000 33.63483 203 THR A CA 1
ATOM 802 C C . THR A 1 106 ? 2.49998 29.53303 40.60362 1.000 37.62404 203 THR A C 1
ATOM 803 O O . THR A 1 106 ? 3.32352 30.06384 39.85174 1.000 28.68589 203 THR A O 1
ATOM 807 N N . PHE A 1 107 ? 1.66425 28.57067 40.22224 1.000 34.43392 204 PHE A N 1
ATOM 808 C CA . PHE A 1 107 ? 1.54394 28.10809 38.84757 1.000 33.15984 204 PHE A CA 1
ATOM 809 C C . PHE A 1 107 ? 0.11257 28.31662 38.38284 1.000 38.94605 204 PHE A C 1
ATOM 810 O O . PHE A 1 107 ? -0.83571 27.99234 39.10843 1.000 32.85310 204 PHE A O 1
ATOM 818 N N . LEU A 1 108 ? -0.03740 28.87152 37.18571 1.000 26.09735 205 LEU A N 1
ATOM 819 C CA . LEU A 1 108 ? -1.31722 28.93934 36.49537 1.000 24.87275 205 LEU A CA 1
ATOM 820 C C . LEU A 1 108 ? -1.18887 28.17637 35.18652 1.000 38.34656 205 LEU A C 1
ATOM 821 O O . LEU A 1 108 ? -0.26574 28.43468 34.40588 1.000 32.95035 205 LEU A O 1
ATOM 826 N N . VAL A 1 109 ? -2.10385 27.23744 34.95477 1.000 27.75894 206 VAL A N 1
ATOM 827 C CA . VAL A 1 109 ? -2.10985 26.40107 33.75812 1.000 29.31588 206 VAL A CA 1
ATOM 828 C C . VAL A 1 109 ? -3.44421 26.60580 33.05623 1.000 34.92300 206 VAL A C 1
ATOM 829 O O . VAL A 1 109 ? -4.49800 26.26320 33.60743 1.000 30.92513 206 VAL A O 1
ATOM 833 N N . LEU A 1 110 ? -3.40065 27.15292 31.84198 1.000 26.34795 207 LEU A N 1
ATOM 834 C CA . LEU A 1 110 ? -4.59930 27.50866 31.08921 1.000 28.98743 207 LEU A CA 1
ATOM 835 C C . LEU A 1 110 ? -4.58829 26.76558 29.76125 1.000 40.74533 207 LEU A C 1
ATOM 836 O O . LEU A 1 110 ? -3.65413 26.92382 28.96584 1.000 30.46145 207 LEU A O 1
ATOM 841 N N . MET A 1 111 ? -5.62828 25.96731 29.51651 1.000 33.37328 208 MET A N 1
ATOM 842 C CA . MET A 1 111 ? -5.68365 25.10179 28.34123 1.000 26.29979 208 MET A CA 1
ATOM 843 C C . MET A 1 111 ? -7.05784 25.22532 27.69753 1.000 29.11657 208 MET A C 1
ATOM 844 O O . MET A 1 111 ? -8.07068 24.94352 28.34614 1.000 29.59573 208 MET A O 1
ATOM 849 N N . SER A 1 112 ? -7.09588 25.64232 26.43373 1.000 27.60304 209 SER A N 1
ATOM 850 C CA . SER A 1 112 ? -8.35259 25.81794 25.70674 1.000 28.65005 209 SER A CA 1
ATOM 851 C C . SER A 1 112 ? -8.01660 26.12462 24.24835 1.000 31.86322 209 SER A C 1
ATOM 852 O O . SER A 1 112 ? -6.85301 26.04589 23.83222 1.000 28.38350 209 SER A O 1
ATOM 855 N N . HIS A 1 113 ? -9.04267 26.45033 23.46121 1.000 28.70705 210 HIS A N 1
ATOM 856 C CA . HIS A 1 113 ? -8.80861 27.11225 22.18804 1.000 27.13441 210 HIS A CA 1
ATOM 857 C C . HIS A 1 113 ? -8.40728 28.56092 22.44302 1.000 30.64080 210 HIS A C 1
ATOM 858 O O . HIS A 1 113 ? -8.71387 29.13873 23.48809 1.000 34.28469 210 HIS A O 1
ATOM 865 N N . GLY A 1 114 ? -7.70701 29.15445 21.47957 1.000 28.10024 211 GLY A N 1
ATOM 866 C CA . GLY A 1 114 ? -7.20997 30.50131 21.65644 1.000 32.03405 211 GLY A CA 1
ATOM 867 C C . GLY A 1 114 ? -7.28444 31.31713 20.38207 1.000 42.90634 211 GLY A C 1
ATOM 868 O O . GLY A 1 114 ? -7.44117 30.79186 19.27702 1.000 34.27638 211 GLY A O 1
ATOM 869 N N . ILE A 1 115 ? -7.18751 32.63069 20.56922 1.000 35.14048 212 ILE A N 1
ATOM 870 C CA . ILE A 1 115 ? -6.96084 33.57012 19.47883 1.000 44.95947 212 ILE A CA 1
ATOM 871 C C . ILE A 1 115 ? -5.71736 34.36591 19.84330 1.000 45.91935 212 ILE A C 1
ATOM 872 O O . ILE A 1 115 ? -5.07220 34.08312 20.85777 1.000 35.40395 212 ILE A O 1
ATOM 877 N N . LEU A 1 116 ? -5.37345 35.36586 19.02975 1.000 38.58320 213 LEU A N 1
ATOM 878 C CA . LEU A 1 116 ? -4.13764 36.10747 19.26235 1.000 40.19523 213 LEU A CA 1
ATOM 879 C C . LEU A 1 116 ? -4.16334 36.83800 20.60113 1.000 45.77174 213 LEU A C 1
ATOM 880 O O . LEU A 1 116 ? -3.17053 36.83150 21.33957 1.000 45.45177 213 LEU A O 1
ATOM 885 N N . GLU A 1 117 ? -5.29210 37.46023 20.93884 1.000 45.04547 214 GLU A N 1
ATOM 886 C CA . GLU A 1 117 ? -5.35963 38.36586 22.07877 1.000 55.28174 214 GLU A CA 1
ATOM 887 C C . GLU A 1 117 ? -5.69041 37.67894 23.39962 1.000 44.49754 214 GLU A C 1
ATOM 888 O O . GLU A 1 117 ? -5.52748 38.30166 24.45482 1.000 40.39329 214 GLU A O 1
ATOM 894 N N . GLY A 1 118 ? -6.15134 36.43513 23.38207 1.000 37.12980 215 GLY A N 1
ATOM 895 C CA . GLY A 1 118 ? -6.55888 35.80850 24.62338 1.000 34.22437 215 GLY A CA 1
ATOM 896 C C . GLY A 1 118 ? -6.96969 34.36867 24.41585 1.000 35.46457 215 GLY A C 1
ATOM 897 O O . GLY A 1 118 ? -6.76783 33.78652 23.34760 1.000 33.60937 215 GLY A O 1
ATOM 898 N N . ILE A 1 119 ? -7.55905 33.80464 25.46748 1.000 32.90866 216 ILE A N 1
ATOM 899 C CA . ILE A 1 119 ? -7.97162 32.40774 25.49855 1.000 35.40347 216 ILE A CA 1
ATOM 900 C C . ILE A 1 119 ? -9.49522 32.34516 25.48186 1.000 34.43267 216 ILE A C 1
ATOM 901 O O . ILE A 1 119 ? -10.17893 33.22145 26.02461 1.000 31.71918 216 ILE A O 1
ATOM 906 N N . CYS A 1 120 ? -10.02922 31.30462 24.83982 1.000 30.88758 217 CYS A N 1
ATOM 907 C CA . CYS A 1 120 ? -11.46270 31.20021 24.58841 1.000 31.52169 217 CYS A CA 1
ATOM 908 C C . CYS A 1 120 ? -12.19229 30.49648 25.72513 1.000 30.99766 217 CYS A C 1
ATOM 909 O O . CYS A 1 120 ? -11.72036 29.48753 26.25698 1.000 34.19581 217 CYS A O 1
ATOM 912 N N . GLY A 1 121 ? -13.37347 31.01736 26.06717 1.000 33.71214 218 GLY A N 1
ATOM 913 C CA . GLY A 1 121 ? -14.28858 30.31527 26.93903 1.000 31.75888 218 GLY A CA 1
ATOM 914 C C . GLY A 1 121 ? -15.14031 29.30914 26.18223 1.000 38.31146 218 GLY A C 1
ATOM 915 O O . GLY A 1 121 ? -15.10172 29.20985 24.95679 1.000 32.61545 218 GLY A O 1
ATOM 916 N N . THR A 1 122 ? -15.94128 28.56495 26.94873 1.000 37.32656 219 THR A N 1
ATOM 917 C CA . THR A 1 122 ? -16.70811 27.45737 26.38482 1.000 35.68068 219 THR A CA 1
ATOM 918 C C . THR A 1 122 ? -17.75968 27.91732 25.38254 1.000 36.46204 219 THR A C 1
ATOM 919 O O . THR A 1 122 ? -18.11735 27.15471 24.47782 1.000 40.53418 219 THR A O 1
ATOM 923 N N . VAL A 1 123 ? -18.27338 29.13545 25.52159 1.000 34.19449 220 VAL A N 1
ATOM 924 C CA . VAL A 1 123 ? -19.34508 29.61729 24.65817 1.000 43.70155 220 VAL A CA 1
ATOM 925 C C . VAL A 1 123 ? -18.81080 30.52254 23.54559 1.000 39.23322 220 VAL A C 1
ATOM 926 O O . VAL A 1 123 ? -19.57903 31.25916 22.92915 1.000 38.88303 220 VAL A O 1
ATOM 930 N N . HIS A 1 124 ? -17.50875 30.47366 23.27176 1.000 29.77751 221 HIS A N 1
ATOM 931 C CA . HIS A 1 124 ? -16.93688 31.33341 22.24384 1.000 31.73260 221 HIS A CA 1
ATOM 932 C C . HIS A 1 124 ? -17.46385 30.98170 20.85693 1.000 34.83477 221 HIS A C 1
ATOM 933 O O . HIS A 1 124 ? -17.68602 29.81140 20.53347 1.000 31.59373 221 HIS A O 1
ATOM 940 N N . ASP A 1 125 ? -17.65697 32.01918 20.04228 1.000 37.47470 222 ASP A N 1
ATOM 941 C CA . ASP A 1 125 ? -17.88334 31.91471 18.60690 1.000 46.35884 222 ASP A CA 1
ATOM 942 C C . ASP A 1 125 ? -17.41727 33.22264 17.98117 1.000 41.72126 222 ASP A C 1
ATOM 943 O O . ASP A 1 125 ? -17.42123 34.26635 18.63709 1.000 41.75928 222 ASP A O 1
ATOM 948 N N . GLU A 1 126 ? -17.00491 33.16610 16.71086 1.000 53.22786 223 GLU A N 1
ATOM 949 C CA . GLU A 1 126 ? -16.38210 34.34124 16.10251 1.000 52.26279 223 GLU A CA 1
ATOM 950 C C . GLU A 1 126 ? -17.34941 35.51593 16.00157 1.000 63.80168 223 GLU A C 1
ATOM 951 O O . GLU A 1 126 ? -16.92139 36.67481 16.05928 1.000 54.65386 223 GLU A O 1
ATOM 957 N N . LYS A 1 127 ? -18.64791 35.24762 15.86031 1.000 49.27705 224 LYS A N 1
ATOM 958 C CA . LYS A 1 127 ? -19.63320 36.32003 15.79971 1.000 53.43161 224 LYS A CA 1
ATOM 959 C C . LYS A 1 127 ? -20.10788 36.77138 17.17345 1.000 49.56787 224 LYS A C 1
ATOM 960 O O . LYS A 1 127 ? -20.62937 37.88526 17.29673 1.000 52.75786 224 LYS A O 1
ATOM 966 N N . LYS A 1 128 ? -19.94488 35.93955 18.20129 1.000 45.75476 225 LYS A N 1
ATOM 967 C CA . LYS A 1 128 ? -20.23922 36.30730 19.58715 1.000 48.03425 225 LYS A CA 1
ATOM 968 C C . LYS A 1 128 ? -19.07495 35.83023 20.44502 1.000 44.30629 225 LYS A C 1
ATOM 969 O O . LYS A 1 128 ? -19.13726 34.75838 21.06311 1.000 42.73239 225 LYS A O 1
ATOM 975 N N . PRO A 1 129 ? -17.98900 36.59957 20.49311 1.000 36.95031 226 PRO A N 1
ATOM 976 C CA . PRO A 1 129 ? -16.76275 36.11625 21.13914 1.000 40.49219 226 PRO A CA 1
ATOM 977 C C . PRO A 1 129 ? -16.91259 35.94943 22.64269 1.000 43.68855 226 PRO A C 1
ATOM 978 O O . PRO A 1 129 ? -17.73559 36.59837 23.29278 1.000 48.75053 226 PRO A O 1
ATOM 982 N N . ASP A 1 130 ? -16.08862 35.04654 23.19190 1.000 32.04868 227 ASP A N 1
ATOM 983 C CA . ASP A 1 130 ? -16.00612 34.77893 24.63100 1.000 37.77513 227 ASP A CA 1
ATOM 984 C C . ASP A 1 130 ? -14.52075 34.55257 24.92971 1.000 32.70368 227 ASP A C 1
ATOM 985 O O . ASP A 1 130 ? -14.03625 33.42015 24.98456 1.000 37.25540 227 ASP A O 1
ATOM 990 N N . VAL A 1 131 ? -13.78725 35.64955 25.11284 1.000 32.37503 228 VAL A N 1
ATOM 991 C CA . VAL A 1 131 ? -12.32945 35.62317 25.15675 1.000 34.60459 228 VAL A CA 1
ATOM 992 C C . VAL A 1 131 ? -11.84880 36.28102 26.44134 1.000 42.22716 228 VAL A C 1
ATOM 993 O O . VAL A 1 131 ? -12.24983 37.40644 26.75785 1.000 36.66770 228 VAL A O 1
ATOM 997 N N . LEU A 1 132 ? -10.98456 35.58258 27.17222 1.000 34.82022 229 LEU A N 1
ATOM 998 C CA . LEU A 1 132 ? -10.27191 36.16088 28.30529 1.000 39.29654 229 LEU A CA 1
ATOM 999 C C . LEU A 1 132 ? -8.95276 36.72543 27.79036 1.000 33.72681 229 LEU A C 1
ATOM 1000 O O . LEU A 1 132 ? -8.07413 35.97149 27.35986 1.000 35.35328 229 LEU A O 1
ATOM 1005 N N . LEU A 1 133 ? -8.81768 38.04782 27.82714 1.000 33.33278 230 LEU A N 1
ATOM 1006 C CA . LEU A 1 133 ? -7.62598 38.69405 27.29667 1.000 42.12274 230 LEU A CA 1
ATOM 1007 C C . LEU A 1 133 ? -6.40864 38.36891 28.15135 1.000 38.67484 230 LEU A C 1
ATOM 1008 O O . LEU A 1 133 ? -6.49654 38.27899 29.37958 1.000 35.32027 230 LEU A O 1
ATOM 1013 N N . TYR A 1 134 ? -5.26232 38.19088 27.48876 1.000 38.34873 231 TYR A N 1
ATOM 1014 C CA . TYR A 1 134 ? -4.03318 37.89047 28.21522 1.000 38.00822 231 TYR A CA 1
ATOM 1015 C C . TYR A 1 134 ? -3.63407 39.04411 29.12612 1.000 33.49763 231 TYR A C 1
ATOM 1016 O O . TYR A 1 134 ? -3.13286 38.82107 30.23503 1.000 38.52011 231 TYR A O 1
ATOM 1025 N N . ASP A 1 135 ? -3.85662 40.28612 28.68120 1.000 34.99471 232 ASP A N 1
ATOM 1026 C CA . ASP A 1 135 ? -3.55295 41.43578 29.52897 1.000 43.47869 232 ASP A CA 1
ATOM 1027 C C . ASP A 1 135 ? -4.36223 41.41005 30.81857 1.000 36.10951 232 ASP A C 1
ATOM 1028 O O . ASP A 1 135 ? -3.88092 41.86391 31.86321 1.000 38.34917 232 ASP A O 1
ATOM 1033 N N . THR A 1 136 ? -5.58818 40.88469 30.76796 1.000 37.85997 233 THR A N 1
ATOM 1034 C CA . THR A 1 136 ? -6.39813 40.77909 31.97684 1.000 41.41177 233 THR A CA 1
ATOM 1035 C C . 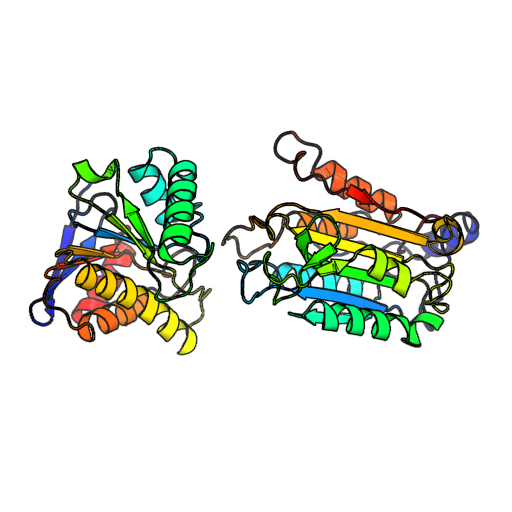THR A 1 136 ? -5.80856 39.77398 32.95834 1.000 42.53257 233 THR A C 1
ATOM 1036 O O . THR A 1 136 ? -5.90355 39.96702 34.17605 1.000 38.06004 233 THR A O 1
ATOM 1040 N N . ILE A 1 137 ? -5.19120 38.70688 32.45008 1.000 32.54282 234 ILE A N 1
ATOM 1041 C CA . ILE A 1 137 ? -4.59711 37.69859 33.32122 1.000 31.41152 234 ILE A CA 1
ATOM 1042 C C . ILE A 1 137 ? -3.42729 38.28828 34.10066 1.000 37.90443 234 ILE A C 1
ATOM 1043 O O . ILE A 1 137 ? -3.34050 38.14237 35.32595 1.000 36.78333 234 ILE A O 1
ATOM 1048 N N . PHE A 1 138 ? -2.51301 38.96863 33.40349 1.000 34.14468 235 PHE A N 1
ATOM 1049 C CA . PHE A 1 138 ? -1.35484 39.55175 34.07426 1.000 41.37511 235 PHE A CA 1
ATOM 1050 C C . PHE A 1 138 ? -1.74973 40.69923 34.99450 1.000 40.05381 235 PHE A C 1
ATOM 1051 O O . PHE A 1 138 ? -1.10904 40.90734 36.03188 1.000 38.51489 235 PHE A O 1
ATOM 1059 N N . GLN A 1 139 ? -2.79306 41.44929 34.63488 1.000 35.08033 236 GLN A N 1
ATOM 1060 C CA . GLN A 1 139 ? -3.24202 42.55362 35.47636 1.000 40.95551 236 GLN A CA 1
ATOM 1061 C C . GLN A 1 139 ? -3.80759 42.04889 36.79916 1.000 44.62276 236 GLN A C 1
ATOM 1062 O O . GLN A 1 139 ? -3.60846 42.67724 37.84621 1.000 45.70966 236 GLN A O 1
ATOM 1068 N N . ILE A 1 140 ? -4.50804 40.91182 36.77226 1.000 34.69406 237 ILE A N 1
ATOM 1069 C CA . ILE A 1 140 ? -5.08361 40.35097 37.99224 1.000 36.25221 237 ILE A CA 1
ATOM 1070 C C . ILE A 1 140 ? -3.99598 39.96565 38.98745 1.000 37.21641 237 ILE A C 1
ATOM 1071 O O . ILE A 1 140 ? -4.18333 40.09150 40.20385 1.000 36.29555 237 ILE A O 1
ATOM 1076 N N . PHE A 1 141 ? -2.84130 39.51101 38.50276 1.000 36.52072 238 PHE A N 1
ATOM 1077 C CA . PHE A 1 141 ? -1.79064 39.01076 39.38040 1.000 37.92364 238 PHE A CA 1
ATOM 1078 C C . PHE A 1 141 ? -0.60629 39.96206 39.51779 1.000 28.61077 238 PHE A C 1
ATOM 1079 O O . PHE A 1 141 ? 0.42036 39.56703 40.07897 1.000 34.71282 238 PHE A O 1
ATOM 1087 N N . ASN A 1 142 ? -0.71462 41.20123 39.04131 1.000 28.42651 239 ASN A N 1
ATOM 1088 C CA . ASN A 1 142 ? 0.44692 42.07894 39.06580 1.000 38.72666 239 ASN A CA 1
ATOM 1089 C C . ASN A 1 142 ? 0.69870 42.60217 40.48370 1.000 36.64887 239 ASN A C 1
ATOM 1090 O O . ASN A 1 142 ? 0.00091 42.25414 41.44042 1.000 41.94044 239 ASN A O 1
ATOM 1095 N N . ASN A 1 143 ? 1.71982 43.45459 40.61896 1.000 41.01214 240 ASN A N 1
ATOM 1096 C CA . ASN A 1 143 ? 2.14604 43.90711 41.94205 1.000 40.13276 240 ASN A CA 1
ATOM 1097 C C . ASN A 1 143 ? 1.11216 44.81134 42.60236 1.000 52.34768 240 ASN A C 1
ATOM 1098 O O . ASN A 1 143 ? 1.05922 44.89002 43.83530 1.000 48.53124 240 ASN A O 1
ATOM 1103 N N . ARG A 1 144 ? 0.28731 45.49749 41.81018 1.000 44.40671 241 ARG A N 1
ATOM 1104 C CA . ARG A 1 144 ? -0.72024 46.38536 42.37740 1.000 38.28020 241 ARG A CA 1
ATOM 1105 C C . ARG A 1 144 ? -1.96193 45.62970 42.83425 1.000 52.21667 241 ARG A C 1
ATOM 1106 O O . ARG A 1 144 ? -2.59443 46.02673 43.81984 1.000 49.31486 241 ARG A O 1
ATOM 1114 N N . ASN A 1 145 ? -2.31487 44.53790 42.15262 1.000 39.01720 242 ASN A N 1
ATOM 1115 C CA . ASN A 1 145 ? -3.57425 43.84886 42.39000 1.000 41.56304 242 ASN A CA 1
ATOM 1116 C C . ASN A 1 145 ? -3.43914 42.54751 43.16960 1.000 38.82674 242 ASN A C 1
ATOM 1117 O O . ASN A 1 145 ? -4.45453 42.03281 43.65013 1.000 44.86949 242 ASN A O 1
ATOM 1122 N N . CYS A 1 146 ? -2.23077 41.99802 43.30563 1.000 36.01364 243 CYS A N 1
ATOM 1123 C CA . CYS A 1 146 ? -2.02537 40.74187 44.02947 1.000 41.38059 243 CYS A CA 1
ATOM 1124 C C . CYS A 1 146 ? -0.77048 40.90089 44.88685 1.000 56.17219 243 CYS A C 1
ATOM 1125 O O . CYS A 1 146 ? 0.33604 40.54355 44.47125 1.000 41.41479 243 CYS A O 1
ATOM 1128 N N . LEU A 1 147 ? -0.95146 41.43349 46.09602 1.000 41.75433 244 LEU A N 1
ATOM 1129 C CA . LEU A 1 147 ? 0.19778 41.73208 46.93936 1.000 47.78811 244 LEU A CA 1
ATOM 1130 C C . LEU A 1 147 ? 0.77520 40.48260 47.58861 1.000 34.42684 244 LEU A C 1
ATOM 1131 O O . LEU A 1 147 ? 1.97444 40.44318 47.88383 1.000 37.36115 244 LEU A O 1
ATOM 1136 N N . SER A 1 148 ? -0.04624 39.45346 47.80326 1.000 35.08684 245 SER A N 1
ATOM 1137 C CA . SER A 1 148 ? 0.44062 38.23927 48.44746 1.000 39.60352 245 SER A CA 1
ATOM 1138 C C . SER A 1 148 ? 1.45332 37.48817 47.59091 1.000 58.70476 245 SER A C 1
ATOM 1139 O O . SER A 1 148 ? 2.25118 36.71441 48.13286 1.000 43.47133 245 SER A O 1
ATOM 1142 N N . LEU A 1 149 ? 1.43958 37.69140 46.27303 1.000 41.09699 246 LEU A N 1
ATOM 1143 C CA . LEU A 1 149 ? 2.40463 37.06855 45.37477 1.000 42.78317 246 LEU A CA 1
ATOM 1144 C C . LEU A 1 149 ? 3.42398 38.06243 44.83602 1.000 46.77715 246 LEU A C 1
ATOM 1145 O O . LEU A 1 149 ? 4.21719 37.70666 43.95663 1.000 43.64132 246 LEU A O 1
ATOM 1150 N N . LYS A 1 150 ? 3.41794 39.29751 45.33407 1.000 41.48652 247 LYS A N 1
ATOM 1151 C CA . LYS A 1 150 ? 4.42388 40.26842 44.92877 1.000 47.84395 247 LYS A CA 1
ATOM 1152 C C . LYS A 1 150 ? 5.81561 39.74827 45.26511 1.000 50.64386 247 LYS A C 1
ATOM 1153 O O . LYS A 1 150 ? 6.01914 39.09709 46.29413 1.000 35.90403 247 LYS A O 1
ATOM 1159 N N . ASP A 1 151 ? 6.76730 40.01570 44.36976 1.000 49.23616 248 ASP A N 1
ATOM 1160 C CA . ASP A 1 151 ? 8.15350 39.55955 44.45537 1.000 51.47185 248 ASP A CA 1
ATOM 1161 C C . ASP A 1 151 ? 8.28472 38.04255 44.37741 1.000 53.51248 248 ASP A C 1
ATOM 1162 O O . ASP A 1 151 ? 9.37799 37.50763 44.59874 1.000 36.60182 248 ASP A O 1
ATOM 1167 N N . LYS A 1 152 ? 7.20214 37.33264 44.05858 1.000 42.75968 249 LYS A N 1
ATOM 1168 C CA . LYS A 1 152 ? 7.23695 35.88489 43.97899 1.000 33.09095 249 LYS A CA 1
ATOM 1169 C C . LYS A 1 152 ? 6.99269 35.42678 42.54490 1.000 43.16681 249 LYS A C 1
ATOM 1170 O O . LYS A 1 152 ? 6.17946 36.02775 41.83255 1.000 30.75050 249 LYS A O 1
ATOM 1176 N N . PRO A 1 153 ? 7.67779 34.37383 42.09567 1.000 35.01879 250 PRO A N 1
ATOM 1177 C CA . PRO A 1 153 ? 7.54075 33.94058 40.69815 1.000 39.62461 250 PRO A CA 1
ATOM 1178 C C . PRO A 1 153 ? 6.13549 33.43494 40.40141 1.000 31.58902 250 PRO A C 1
ATOM 1179 O O . PRO A 1 153 ? 5.56964 32.63711 41.15435 1.000 33.89372 250 PRO A O 1
ATOM 1183 N N . LYS A 1 154 ? 5.58330 33.90544 39.28580 1.000 30.40771 251 LYS A N 1
ATOM 1184 C CA . LYS A 1 154 ? 4.24630 33.54441 38.81983 1.000 29.66938 251 LYS A CA 1
ATOM 1185 C C . LYS A 1 154 ? 4.39031 32.91675 37.43586 1.000 38.01273 251 LYS A C 1
ATOM 1186 O O . LYS A 1 154 ? 4.61692 33.62405 36.44840 1.000 30.36426 251 LYS A O 1
ATOM 1192 N N . VAL A 1 155 ? 4.26252 31.59219 37.37163 1.000 26.99674 252 VAL A N 1
ATOM 1193 C CA . VAL A 1 155 ? 4.50444 30.82107 36.15681 1.000 25.33503 252 VAL A CA 1
ATOM 1194 C C . VAL A 1 155 ? 3.16762 30.54539 35.48461 1.000 31.67040 252 VAL A C 1
ATOM 1195 O O . VAL A 1 155 ? 2.26490 29.95678 36.09322 1.000 32.03106 252 VAL A O 1
ATOM 1199 N N . ILE A 1 156 ? 3.04395 30.94197 34.22406 1.000 27.40099 253 ILE A N 1
ATOM 1200 C CA . ILE A 1 156 ? 1.79360 30.81924 33.48680 1.000 23.50189 253 ILE A CA 1
ATOM 1201 C C . ILE A 1 156 ? 2.04955 29.92590 32.28004 1.000 35.53272 253 ILE A C 1
ATOM 1202 O O . ILE A 1 156 ? 2.72087 30.33435 31.32395 1.000 30.27591 253 ILE A O 1
ATOM 1207 N N . ILE A 1 157 ? 1.52921 28.70482 32.32825 1.000 25.83201 254 ILE A N 1
ATOM 1208 C CA . ILE A 1 157 ? 1.63138 27.75107 31.22983 1.000 26.40876 254 ILE A CA 1
ATOM 1209 C C . ILE A 1 157 ? 0.34056 27.83547 30.42575 1.000 32.03270 254 ILE A C 1
ATOM 1210 O O . ILE A 1 157 ? -0.74908 27.59428 30.95979 1.000 28.92424 254 ILE A O 1
ATOM 1215 N N . VAL A 1 158 ? 0.45395 28.19027 29.14766 1.000 27.52240 255 VAL A N 1
ATOM 1216 C CA . VAL A 1 158 ? -0.70181 28.46273 28.29904 1.000 26.74514 255 VAL A CA 1
ATOM 1217 C C . VAL A 1 158 ? -0.66132 27.52521 27.10428 1.000 41.57086 255 VAL A C 1
ATOM 1218 O O . VAL A 1 158 ? 0.30563 27.53256 26.33130 1.000 32.06036 255 VAL A O 1
ATOM 1222 N N . GLN A 1 159 ? -1.71188 26.73183 26.94475 1.000 28.09227 256 GLN A N 1
ATOM 1223 C CA . GLN A 1 159 ? -1.92029 25.94026 25.73728 1.000 30.66108 256 GLN A CA 1
ATOM 1224 C C . GLN A 1 159 ? -3.22569 26.44423 25.13283 1.000 36.74977 256 GLN A C 1
ATOM 1225 O O . GLN A 1 159 ? -4.31298 26.05902 25.57481 1.000 33.08817 256 GLN A O 1
ATOM 1231 N N . ALA A 1 160 ? -3.11274 27.33974 24.15393 1.000 29.02356 257 ALA A N 1
ATOM 1232 C CA . ALA A 1 160 ? -4.25821 28.00192 23.53190 1.000 34.15440 257 ALA A CA 1
ATOM 1233 C C . ALA A 1 160 ? -4.22958 27.67611 22.04326 1.000 31.48702 257 ALA A C 1
ATOM 1234 O O . ALA A 1 160 ? -3.58251 28.37276 21.25855 1.000 31.40270 257 ALA A O 1
ATOM 1236 N N . ALA A 1 161 ? -4.93823 26.61582 21.66400 1.000 31.71415 258 ALA A N 1
ATOM 1237 C CA . ALA A 1 161 ? -4.89608 26.12715 20.29228 1.000 31.92428 258 ALA A CA 1
ATOM 1238 C C . ALA A 1 161 ? -5.55284 27.12197 19.34260 1.000 32.42075 258 ALA A C 1
ATOM 1239 O O . ALA A 1 161 ? -6.70760 27.51471 19.53717 1.000 27.27884 258 ALA A O 1
ATOM 1241 N N . ARG A 1 162 ? -4.8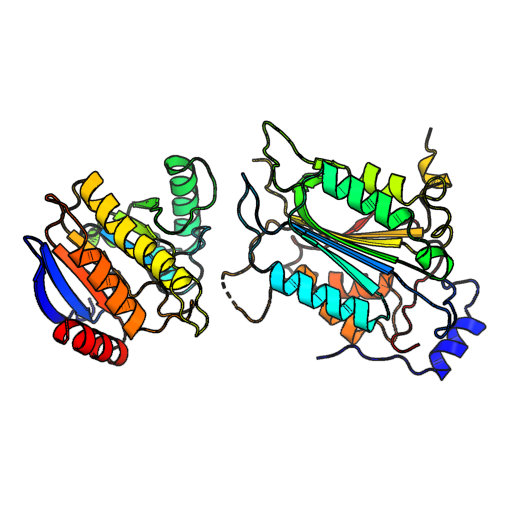1551 27.52464 18.30958 1.000 31.73289 259 ARG A N 1
ATOM 1242 C CA . ARG A 1 162 ? -5.35457 28.44034 17.31779 1.000 44.70596 259 ARG A CA 1
ATOM 1243 C C . ARG A 1 162 ? -6.35936 27.71952 16.41874 1.000 45.48371 259 ARG A C 1
ATOM 1244 O O . ARG A 1 162 ? -6.46420 26.48961 16.40863 1.000 45.20858 259 ARG A O 1
ATOM 1252 N N . GLY A 1 163 ? -7.10152 28.50701 15.64958 1.000 50.70818 260 GLY A N 1
ATOM 1253 C CA . GLY A 1 163 ? -8.17856 27.98692 14.83736 1.000 63.90317 260 GLY A CA 1
ATOM 1254 C C . GLY A 1 163 ? -9.56030 28.16518 15.42258 1.000 66.64093 260 GLY A C 1
ATOM 1255 O O . GLY A 1 163 ? -10.52627 27.64638 14.85069 1.000 77.94436 260 GLY A O 1
ATOM 1256 N N . ALA A 1 164 ? -9.68439 28.87257 16.54889 1.000 74.47968 261 ALA A N 1
ATOM 1257 C CA . ALA A 1 164 ? -11.00068 29.14098 17.11780 1.000 50.04822 261 ALA A CA 1
ATOM 1258 C C . ALA A 1 164 ? -11.78767 30.10863 16.24467 1.000 72.21505 261 ALA A C 1
ATOM 1259 O O . ALA A 1 164 ? -13.01063 29.98178 16.11188 1.000 80.65268 261 ALA A O 1
ATOM 1261 N N . ASN A 1 165 ? -11.10640 31.08426 15.65064 1.000 73.27008 262 ASN A N 1
ATOM 1262 C CA . ASN A 1 165 ? -11.70744 31.99343 14.68453 1.000 74.54510 262 ASN A CA 1
ATOM 1263 C C . ASN A 1 165 ? -11.29659 31.55379 13.28545 1.000 70.20215 262 ASN A C 1
ATOM 1264 O O . ASN A 1 165 ? -10.10152 31.43695 12.99295 1.000 64.75230 262 ASN A O 1
ATOM 1269 N N . ARG A 1 166 ? -12.28275 31.30841 12.43094 1.000 70.34659 263 ARG A N 1
ATOM 1270 C CA . ARG A 1 166 ? -12.02153 30.85321 11.07229 1.000 76.59651 263 ARG A CA 1
ATOM 1271 C C . ARG A 1 166 ? -11.31622 31.92684 10.25091 1.000 65.77652 263 ARG A C 1
ATOM 1272 O O . ARG A 1 166 ? -10.14520 31.78181 9.90036 1.000 86.47744 263 ARG A O 1
ATOM 1280 N N . ALA A 1 193 ? 3.22929 55.72261 28.56707 1.000 66.54884 290 ALA A N 1
ATOM 1281 C CA . ALA A 1 193 ? 2.43872 55.34282 29.73162 1.000 83.90759 290 ALA A CA 1
ATOM 1282 C C . ALA A 1 193 ? 2.57000 53.85038 30.01177 1.000 88.33622 290 ALA A C 1
ATOM 1283 O O . ALA A 1 193 ? 1.56995 53.14708 30.16160 1.000 84.94896 290 ALA A O 1
ATOM 1285 N N . VAL A 1 194 ? 3.81063 53.37008 30.08206 1.000 97.73683 291 VAL A N 1
ATOM 1286 C CA . VAL A 1 194 ? 4.06497 51.95507 30.32383 1.000 88.25126 291 VAL A CA 1
ATOM 1287 C C . VAL A 1 194 ? 4.14921 51.70881 31.82414 1.000 91.08544 291 VAL A C 1
ATOM 1288 O O . VAL A 1 194 ? 5.23676 51.51050 32.37914 1.000 78.34549 291 VAL A O 1
ATOM 1292 N N . TYR A 1 195 ? 2.99205 51.73336 32.48806 1.000 84.18920 292 TYR A N 1
ATOM 1293 C CA . TYR A 1 195 ? 2.90313 51.32424 33.88375 1.000 71.24781 292 TYR A CA 1
ATOM 1294 C C . TYR A 1 195 ? 3.25152 49.85058 34.06012 1.000 82.13463 292 TYR A C 1
ATOM 1295 O O . TYR A 1 195 ? 3.57028 49.42794 35.17681 1.000 72.53992 292 TYR A O 1
ATOM 1304 N N . LYS A 1 196 ? 3.23092 49.07309 32.97053 1.000 74.62744 293 LYS A N 1
ATOM 1305 C CA . LYS A 1 196 ? 3.40998 47.62515 33.05931 1.000 69.40924 293 LYS A CA 1
ATOM 1306 C C . LYS A 1 196 ? 4.79506 47.25177 33.57333 1.000 80.41121 293 LYS A C 1
ATOM 1307 O O . LYS A 1 196 ? 4.92805 46.35977 34.42013 1.000 82.54817 293 LYS A O 1
ATOM 1313 N N . THR A 1 197 ? 5.84106 47.91084 33.06441 1.000 68.85618 294 THR A N 1
ATOM 1314 C CA . THR A 1 197 ? 7.20131 47.55551 33.46210 1.000 69.30450 294 THR A CA 1
ATOM 1315 C C . THR A 1 197 ? 7.40633 47.70136 34.96366 1.000 69.19331 294 THR A C 1
ATOM 1316 O O . THR A 1 197 ? 8.26621 47.02707 35.54115 1.000 70.33417 294 THR A O 1
ATOM 1320 N N . HIS A 1 198 ? 6.62421 48.56271 35.61129 1.000 73.53808 295 HIS A N 1
ATOM 1321 C CA . HIS A 1 198 ? 6.74794 48.78394 37.04490 1.000 69.08629 295 HIS A CA 1
ATOM 1322 C C . HIS A 1 198 ? 5.91413 47.81373 37.87518 1.000 71.80939 295 HIS A C 1
ATOM 1323 O O . HIS A 1 198 ? 6.34894 47.41791 38.96369 1.000 74.06184 295 HIS A O 1
ATOM 1330 N N . VAL A 1 199 ? 4.74153 47.40804 37.39409 1.000 67.01781 296 VAL A N 1
ATOM 1331 C CA . VAL A 1 199 ? 3.82189 46.59504 38.18302 1.000 56.36207 296 VAL A CA 1
ATOM 1332 C C . VAL A 1 199 ? 3.86508 45.12591 37.78017 1.000 47.54147 296 VAL A C 1
ATOM 1333 O O . VAL A 1 199 ? 3.73372 44.24810 38.63360 1.000 50.18384 296 VAL A O 1
ATOM 1337 N N . GLU A 1 200 ? 4.03800 44.83303 36.49288 1.000 43.31628 297 GLU A N 1
ATOM 1338 C CA . GLU A 1 200 ? 4.05119 43.45226 36.01366 1.000 43.53544 297 GLU A CA 1
ATOM 1339 C C . GLU A 1 200 ? 5.46679 42.91368 36.16562 1.000 43.15986 297 GLU A C 1
ATOM 1340 O O . GLU A 1 200 ? 6.31773 43.11209 35.29689 1.000 40.01085 297 GLU A O 1
ATOM 1346 N N . LYS A 1 201 ? 5.71921 42.22797 37.27874 1.000 41.80407 298 LYS A N 1
ATOM 1347 C CA . LYS A 1 201 ? 7.04133 41.71533 37.60448 1.000 35.50715 298 LYS A CA 1
ATOM 1348 C C . LYS A 1 201 ? 6.94700 40.25346 38.01512 1.000 36.16966 298 LYS A C 1
ATOM 1349 O O . LYS A 1 201 ? 5.90645 39.79157 38.49502 1.000 40.55010 298 LYS A O 1
ATOM 1355 N N . ASP A 1 202 ? 8.05156 39.53138 37.80730 1.000 29.24524 299 ASP A N 1
ATOM 1356 C CA . ASP A 1 202 ? 8.21737 38.14769 38.25051 1.000 27.99912 299 ASP A CA 1
ATOM 1357 C C . ASP A 1 202 ? 7.24818 37.19085 37.56224 1.000 37.67492 299 ASP A C 1
ATOM 1358 O O . ASP A 1 202 ? 6.87071 36.16562 38.13203 1.000 33.51457 299 ASP A O 1
ATOM 1363 N N . PHE A 1 203 ? 6.85537 37.50881 36.33292 1.000 34.34384 300 PHE A N 1
ATOM 1364 C CA . PHE A 1 203 ? 6.05770 36.62423 35.49670 1.000 31.72014 300 PHE A CA 1
ATOM 1365 C C . PHE A 1 203 ? 6.94988 35.86249 34.52383 1.000 41.94933 300 PHE A C 1
ATOM 1366 O O . PHE A 1 203 ? 8.01795 36.33704 34.12966 1.000 33.30952 300 PHE A O 1
ATOM 1374 N N . ILE A 1 204 ? 6.49195 34.67872 34.12821 1.000 32.54620 301 ILE A N 1
ATOM 1375 C CA . ILE A 1 204 ? 7.00503 34.01148 32.93423 1.000 32.53084 301 ILE A CA 1
ATOM 1376 C C . ILE A 1 204 ? 5.87530 33.17564 32.34991 1.000 35.47943 301 ILE A C 1
ATOM 1377 O O . ILE A 1 204 ? 5.15810 32.48202 33.07792 1.000 33.01458 301 ILE A O 1
ATOM 1382 N N . ALA A 1 205 ? 5.69328 33.27332 31.03834 1.000 29.86163 302 ALA A N 1
ATOM 1383 C CA . ALA A 1 205 ? 4.65775 32.54072 30.32798 1.000 22.68186 302 ALA A CA 1
ATOM 1384 C C . ALA A 1 205 ? 5.31164 31.60709 29.31982 1.000 31.77937 302 ALA A C 1
ATOM 1385 O O . ALA A 1 205 ? 6.22840 32.01038 28.59705 1.000 35.20510 302 ALA A O 1
ATOM 1387 N N . PHE A 1 206 ? 4.84936 30.35956 29.28554 1.000 22.51890 303 PHE A N 1
ATOM 1388 C CA . PHE A 1 206 ? 5.31216 29.35489 28.33030 1.000 30.18946 303 PHE A CA 1
ATOM 1389 C C . PHE A 1 206 ? 4.09176 28.93188 27.52225 1.000 33.45675 303 PHE A C 1
ATOM 1390 O O . PHE A 1 206 ? 3.16005 28.33065 28.06902 1.000 33.01678 303 PHE A O 1
ATOM 1398 N N . CYS A 1 207 ? 4.09064 29.25206 26.22918 1.000 29.83257 304 CYS A N 1
ATOM 1399 C CA . CYS A 1 207 ? 2.88130 29.21755 25.41763 1.000 28.88968 304 CYS A CA 1
ATOM 1400 C C . CYS A 1 207 ? 3.02818 28.27582 24.23151 1.000 33.14506 304 CYS A C 1
ATOM 1401 O O . CYS A 1 207 ? 4.04903 28.28714 23.53716 1.000 29.93977 304 CYS A O 1
ATOM 1404 N N . SER A 1 208 ? 1.99095 27.47608 23.99555 1.000 31.72942 305 SER A N 1
ATOM 1405 C CA . SER A 1 208 ? 1.87182 26.65610 22.79640 1.000 30.95447 305 SER A CA 1
ATOM 1406 C C . SER A 1 208 ? 0.55095 26.99590 22.12290 1.000 34.02669 305 SER A C 1
ATOM 1407 O O . SER A 1 208 ? -0.51216 26.88696 22.74403 1.000 29.38839 305 SER A O 1
ATOM 1410 N N . SER A 1 209 ? 0.61821 27.41786 20.86084 1.000 29.91523 306 SER A N 1
ATOM 1411 C CA . SER A 1 209 ? -0.56467 27.80989 20.10531 1.000 33.34173 306 SER A CA 1
ATOM 1412 C C . SER A 1 209 ? -0.91441 26.80221 19.01524 1.000 42.49599 306 SER A C 1
ATOM 1413 O O . SER A 1 209 ? -1.69866 27.11674 18.11372 1.000 34.39464 306 SER A O 1
ATOM 1416 N N . THR A 1 210 ? -0.35493 25.59789 19.09226 1.000 38.94269 307 THR A N 1
ATOM 1417 C CA . THR A 1 210 ? -0.57345 24.58346 18.06968 1.000 40.66437 307 THR A CA 1
ATOM 1418 C C . THR A 1 210 ? -2.06081 24.27104 17.93618 1.000 40.10421 307 THR A C 1
ATOM 1419 O O . THR A 1 210 ? -2.73855 24.06664 18.95343 1.000 40.06226 307 THR A O 1
ATOM 1423 N N . PRO A 1 211 ? -2.60522 24.22737 16.71942 1.000 45.15506 308 PRO A N 1
ATOM 1424 C CA . PRO A 1 211 ? -3.99936 23.79578 16.55809 1.000 33.06902 308 PRO A CA 1
ATOM 1425 C C . PRO A 1 211 ? -4.18983 22.38888 17.10514 1.000 29.52611 308 PRO A C 1
ATOM 1426 O O . PRO A 1 211 ? -3.31520 21.52988 16.97249 1.000 46.57766 308 PRO A O 1
ATOM 1430 N N . HIS A 1 212 ? -5.33825 22.16296 17.74104 1.000 37.10608 309 HIS A N 1
ATOM 1431 C CA . HIS A 1 212 ? -5.57939 20.90233 18.43602 1.000 40.02591 309 HIS A CA 1
ATOM 1432 C C . HIS A 1 212 ? -5.64042 19.75816 17.43096 1.000 52.11204 309 HIS A C 1
ATOM 1433 O O . HIS A 1 212 ? -6.59059 19.65448 16.64875 1.000 54.26851 309 HIS A O 1
ATOM 1440 N N . ASN A 1 213 ? -4.63010 18.88909 17.46293 1.000 47.40042 310 ASN A N 1
ATOM 1441 C CA . ASN A 1 213 ? -4.50527 17.78199 16.52395 1.000 60.14048 310 ASN A CA 1
ATOM 1442 C C . ASN A 1 213 ? -4.20290 16.47940 17.25626 1.000 50.21845 310 ASN A C 1
ATOM 1443 O O . ASN A 1 213 ? -3.57142 15.57800 16.69741 1.000 69.20969 310 ASN A O 1
ATOM 1448 N N . VAL A 1 214 ? -4.65266 16.36914 18.50936 1.000 45.88815 311 VAL A N 1
ATOM 1449 C CA . VAL A 1 214 ? -4.34458 15.19816 19.32011 1.000 41.01608 311 VAL A CA 1
ATOM 1450 C C . VAL A 1 214 ? -4.95423 13.94971 18.69810 1.000 50.36300 311 VAL A C 1
ATOM 1451 O O . VAL A 1 214 ? -6.11785 13.94224 18.27510 1.000 38.67588 311 VAL A O 1
ATOM 1455 N N . SER A 1 215 ? -4.16163 12.88058 18.65135 1.000 36.33833 312 SER A N 1
ATOM 1456 C CA . SER A 1 215 ? -4.60289 11.62365 18.06329 1.000 44.22895 312 SER A CA 1
ATOM 1457 C C . SER A 1 215 ? -5.76218 11.01602 18.84204 1.000 43.52528 312 SER A C 1
ATOM 1458 O O . SER A 1 215 ? -5.76102 10.99082 20.07565 1.000 33.39416 312 SER A O 1
ATOM 1461 N N . TRP A 1 216 ? -6.74733 10.50692 18.10981 1.000 29.18896 313 TRP A N 1
ATOM 1462 C CA . TRP A 1 216 ? -7.84662 9.76803 18.71681 1.000 37.66961 313 TRP A CA 1
ATOM 1463 C C . TRP A 1 216 ? -7.42040 8.31854 18.94963 1.000 32.47464 313 TRP A C 1
ATOM 1464 O O . TRP A 1 216 ? -8.18483 7.51089 19.47506 1.000 36.25483 313 TRP A O 1
ATOM 1475 N N . ASP A 1 218 ? -4.34529 7.26003 20.51747 1.000 49.57358 315 ASP A N 1
ATOM 1476 C CA . ASP A 1 218 ? -3.41196 6.74979 21.51393 1.000 53.11153 315 ASP A CA 1
ATOM 1477 C C . ASP A 1 218 ? -3.88446 7.14101 22.90570 1.000 50.79481 315 ASP A C 1
ATOM 1478 O O . ASP A 1 218 ? -3.79353 8.30482 23.29542 1.000 67.19413 315 ASP A O 1
ATOM 1483 N N . SER A 1 219 ? -4.39749 6.16001 23.65176 1.000 70.94412 316 SER A N 1
ATOM 1484 C CA . SER A 1 219 ? -4.89759 6.42489 24.99650 1.000 83.94694 316 SER A CA 1
ATOM 1485 C C . SER A 1 219 ? -3.78187 6.74223 25.98274 1.000 84.68400 316 SER A C 1
ATOM 1486 O O . SER A 1 219 ? -4.04759 7.35528 27.02217 1.000 89.34501 316 SER A O 1
ATOM 1489 N N . THR A 1 220 ? -2.54362 6.34804 25.67902 1.000 80.38595 317 THR A N 1
ATOM 1490 C CA . THR A 1 220 ? -1.44497 6.48330 26.62732 1.000 86.53717 317 THR A CA 1
ATOM 1491 C C . THR A 1 220 ? -0.98121 7.92192 26.81432 1.000 89.93286 317 THR A C 1
ATOM 1492 O O . THR A 1 220 ? -0.14563 8.16945 27.69043 1.000 80.66620 317 THR A O 1
ATOM 1496 N N . MET A 1 221 ? -1.48923 8.87063 26.03234 1.000 80.93133 318 MET A N 1
ATOM 1497 C CA . MET A 1 221 ? -0.98060 10.23291 26.10583 1.000 68.37975 318 MET A CA 1
ATOM 1498 C C . MET A 1 221 ? -2.04029 11.20277 25.60484 1.000 69.22278 318 MET A C 1
ATOM 1499 O O . MET A 1 221 ? -3.06488 10.80911 25.04143 1.000 71.96197 318 MET A O 1
ATOM 1504 N N . GLY A 1 222 ? -1.76926 12.48679 25.82348 1.000 70.55377 319 GLY A N 1
ATOM 1505 C CA . GLY A 1 222 ? -2.59389 13.55826 25.30529 1.000 51.94116 319 GLY A CA 1
ATOM 1506 C C . GLY A 1 222 ? -1.81619 14.43368 24.34482 1.000 44.39024 319 GLY A C 1
ATOM 1507 O O . GLY A 1 222 ? -1.26413 13.93840 23.35782 1.000 43.15040 319 GLY A O 1
ATOM 1508 N N . SER A 1 223 ? -1.74342 15.73056 24.62834 1.000 33.41617 320 SER A N 1
ATOM 1509 C CA . SER A 1 223 ? -1.06158 16.65346 23.73444 1.000 32.74019 320 SER A CA 1
ATOM 1510 C C . SER A 1 223 ? 0.45038 16.52996 23.88059 1.000 44.56235 320 SER A C 1
ATOM 1511 O O . SER A 1 223 ? 0.97598 16.28073 24.96921 1.000 35.05833 320 SER A O 1
ATOM 1514 N N . ILE A 1 224 ? 1.15083 16.71955 22.76036 1.000 33.25791 321 ILE A N 1
ATOM 1515 C CA . ILE A 1 224 ? 2.60274 16.57627 22.75945 1.000 39.24676 321 ILE A CA 1
ATOM 1516 C C . ILE A 1 224 ? 3.26330 17.65635 23.61162 1.000 34.55026 321 ILE A C 1
ATOM 1517 O O . ILE A 1 224 ? 4.27942 17.39799 24.26703 1.000 34.44042 321 ILE A O 1
ATOM 1522 N N . PHE A 1 225 ? 2.69235 18.86515 23.64797 1.000 32.00348 322 PHE A N 1
ATOM 1523 C CA . PHE A 1 225 ? 3.29047 19.94464 24.43240 1.000 35.03845 322 PHE A CA 1
ATOM 1524 C C . PHE A 1 225 ? 3.26289 19.62960 25.92522 1.000 30.98208 322 PHE A C 1
ATOM 1525 O O . PHE A 1 225 ? 4.26632 19.80954 26.62603 1.000 32.68800 322 PHE A O 1
ATOM 1533 N N . ILE A 1 226 ? 2.11621 19.16813 26.43307 1.000 36.03199 323 ILE A N 1
ATOM 1534 C CA . ILE A 1 226 ? 2.00975 18.85766 27.85677 1.000 28.16896 323 ILE A CA 1
ATOM 1535 C C . ILE A 1 226 ? 2.83496 17.62543 28.20094 1.000 36.05152 323 ILE A C 1
ATOM 1536 O O . ILE A 1 226 ? 3.42714 17.54907 29.28472 1.000 36.22192 323 ILE A O 1
ATOM 1541 N N . THR A 1 227 ? 2.89658 16.64895 27.29114 1.000 34.11846 324 THR A N 1
ATOM 1542 C CA . THR A 1 227 ? 3.70582 15.45549 27.52563 1.000 38.14164 324 THR A CA 1
ATOM 1543 C C . THR A 1 227 ? 5.18259 15.81180 27.65650 1.000 45.85975 324 THR A C 1
ATOM 1544 O O . THR A 1 227 ? 5.87037 15.34378 28.57296 1.000 38.31228 324 THR A O 1
ATOM 1548 N N . GLN A 1 228 ? 5.68772 16.64204 26.74049 1.000 30.82487 325 GLN A N 1
ATOM 1549 C CA . GLN A 1 228 ? 7.08613 17.05518 26.79775 1.000 37.38912 325 GLN A CA 1
ATOM 1550 C C . GLN A 1 228 ? 7.35940 17.95442 27.99383 1.000 38.53036 325 GLN A C 1
ATOM 1551 O O . GLN A 1 228 ? 8.43966 17.88100 28.58853 1.000 34.29294 325 GLN A O 1
ATOM 1557 N N . LEU A 1 229 ? 6.39807 18.80047 28.36275 1.000 35.94122 326 LEU A N 1
ATOM 1558 C CA . LEU A 1 229 ? 6.57892 19.66295 29.52481 1.000 39.42831 326 LEU A CA 1
ATOM 1559 C C . LEU A 1 229 ? 6.73869 18.83790 30.79680 1.000 38.86450 326 LEU A C 1
ATOM 1560 O O . LEU A 1 229 ? 7.64227 19.08716 31.60268 1.000 34.59137 326 LEU A O 1
ATOM 1565 N N . ILE A 1 230 ? 5.87897 17.83254 30.98127 1.000 33.27268 327 ILE A N 1
ATOM 1566 C CA . ILE A 1 230 ? 5.94551 16.99820 32.17886 1.000 30.04318 327 ILE A CA 1
ATOM 1567 C C . ILE A 1 230 ? 7.24070 16.19428 32.20520 1.000 37.12079 327 ILE A C 1
ATOM 1568 O O . ILE A 1 230 ? 7.88721 16.06493 33.25245 1.000 36.52345 327 ILE A O 1
ATOM 1573 N N . THR A 1 231 ? 7.64133 15.64618 31.05586 1.000 38.47276 328 THR A N 1
ATOM 1574 C CA . THR A 1 231 ? 8.84925 14.82853 30.99716 1.000 35.16550 328 THR A CA 1
ATOM 1575 C C . THR A 1 231 ? 10.08862 15.63718 31.36346 1.000 53.80842 328 THR A C 1
ATOM 1576 O O . THR A 1 231 ? 10.96445 15.15081 32.08942 1.000 40.48910 328 THR A O 1
ATOM 1580 N N . CYS A 1 232 ? 10.17646 16.87918 30.88253 1.000 36.09524 329 CYS A N 1
ATOM 1581 C CA . CYS A 1 232 ? 11.35374 17.69097 31.17150 1.000 42.22189 329 CYS A CA 1
ATOM 1582 C C . CYS A 1 232 ? 11.37725 18.13713 32.62812 1.000 40.10763 329 CYS A C 1
ATOM 1583 O O . CYS A 1 232 ? 12.45019 18.22405 33.23639 1.000 37.33822 329 CYS A O 1
ATOM 1586 N N . PHE A 1 233 ? 10.20831 18.42768 33.20456 1.000 33.88043 330 PHE A N 1
ATOM 1587 C CA . PHE A 1 233 ? 10.14955 18.70835 34.63588 1.000 35.27096 330 PHE A CA 1
ATOM 1588 C C . PHE A 1 233 ? 10.58326 17.49463 35.44806 1.000 39.15920 330 PHE A C 1
ATOM 1589 O O . PHE A 1 233 ? 11.33919 17.62419 36.41728 1.000 40.25158 330 PHE A O 1
ATOM 1597 N N . GLN A 1 234 ? 10.11976 16.30277 35.06438 1.000 39.09893 331 GLN A N 1
ATOM 1598 C CA . GLN A 1 234 ? 10.48738 15.10056 35.80412 1.000 47.06383 331 GLN A CA 1
ATOM 1599 C C . GLN A 1 234 ? 11.98221 14.82073 35.71578 1.000 48.47600 331 GLN A C 1
ATOM 1600 O O . GLN A 1 234 ? 12.57583 14.31543 36.67564 1.000 46.03815 331 GLN A O 1
ATOM 1606 N N . LYS A 1 235 ? 12.61178 15.15838 34.59102 1.000 35.63346 332 LYS A N 1
ATOM 1607 C CA . LYS A 1 235 ? 14.02184 14.84511 34.39929 1.000 41.70583 332 LYS A CA 1
ATOM 1608 C C . LYS A 1 235 ? 14.96411 15.94473 34.87361 1.000 44.96084 332 LYS A C 1
ATOM 1609 O O . LYS A 1 235 ? 16.10037 15.64369 35.25639 1.000 44.39182 332 LYS A O 1
ATOM 1615 N N . TYR A 1 236 ? 14.53355 17.20926 34.86633 1.000 38.97326 333 TYR A N 1
ATOM 1616 C CA . TYR A 1 236 ? 15.46356 18.31447 35.05222 1.000 43.73909 333 TYR A CA 1
ATOM 1617 C C . TYR A 1 236 ? 15.11631 19.27895 36.18022 1.000 40.71812 333 TYR A C 1
ATOM 1618 O O . TYR A 1 236 ? 15.88769 20.21462 36.41876 1.000 45.44569 333 TYR A O 1
ATOM 1627 N N . SER A 1 237 ? 13.99299 19.09456 36.87743 1.000 37.32980 334 SER A N 1
ATOM 1628 C CA . SER A 1 237 ? 13.64727 20.03574 37.93923 1.000 36.99757 334 SER A CA 1
ATOM 1629 C C . SER A 1 237 ? 14.61014 19.93787 39.11800 1.000 39.26057 334 SER A C 1
ATOM 1630 O O . SER A 1 237 ? 14.78863 20.91772 39.84997 1.000 38.88711 334 SER A O 1
ATOM 1633 N N . TRP A 1 238 ? 15.24974 18.77891 39.30341 1.000 42.47496 335 TRP A N 1
ATOM 1634 C CA . TRP A 1 238 ? 16.17443 18.58252 40.41602 1.000 45.95844 335 TRP A CA 1
ATOM 1635 C C . TRP A 1 238 ? 17.47306 19.36465 40.25558 1.000 45.22771 335 TRP A C 1
ATOM 1636 O O . TRP A 1 238 ? 18.14218 19.63578 41.25763 1.000 58.47356 335 TRP A O 1
ATOM 1647 N N . CYS A 1 239 ? 17.85140 19.72450 39.02938 1.000 48.43302 336 CYS A N 1
ATOM 1648 C CA . CYS A 1 239 ? 19.13709 20.36601 38.77671 1.000 42.92414 336 CYS A CA 1
ATOM 1649 C C . CYS A 1 239 ? 19.04762 21.68095 38.02093 1.000 52.90245 336 CYS A C 1
ATOM 1650 O O . CYS A 1 239 ? 20.01233 22.45489 38.06179 1.000 43.56613 336 CYS A O 1
ATOM 1653 N N . CYS A 1 240 ? 17.94515 21.96178 37.33404 1.000 39.10629 337 CYS A N 1
ATOM 1654 C CA . CYS A 1 240 ? 17.81922 23.14713 36.50280 1.000 38.79256 337 CYS A CA 1
ATOM 1655 C C . CYS A 1 240 ? 16.72069 24.05117 37.03756 1.000 31.37195 337 CYS A C 1
ATOM 1656 O O . CYS A 1 240 ? 15.74126 23.58358 37.62530 1.000 38.23688 337 CYS A O 1
ATOM 1659 N N . HIS A 1 241 ? 16.88533 25.35261 36.82363 1.000 30.75911 338 HIS A N 1
ATOM 1660 C CA . HIS A 1 241 ? 15.83416 26.27771 37.20252 1.000 34.12458 338 HIS A CA 1
ATOM 1661 C C . HIS A 1 241 ? 14.76146 26.30544 36.11058 1.000 34.19633 338 HIS A C 1
ATOM 1662 O O . HIS A 1 241 ? 14.88642 25.66322 35.06287 1.000 29.20371 338 HIS A O 1
ATOM 1669 N N . LEU A 1 242 ? 13.68561 27.05429 36.36819 1.000 32.17604 339 LEU A N 1
ATOM 1670 C CA . LEU A 1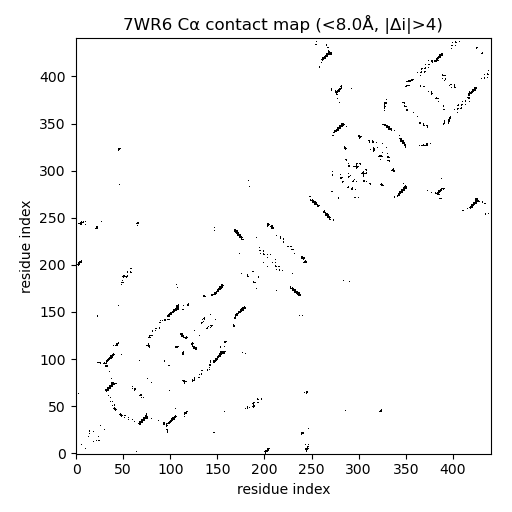 242 ? 12.49170 26.96043 35.53051 1.000 31.41224 339 LEU A CA 1
ATOM 1671 C C . LEU A 1 242 ? 12.78328 27.29933 34.07248 1.000 31.36991 339 LEU A C 1
ATOM 1672 O O . LEU A 1 242 ? 12.30858 26.60714 33.16500 1.000 32.88196 339 LEU A O 1
ATOM 1677 N N . GLU A 1 243 ? 13.54224 28.37094 33.82417 1.000 31.78010 340 GLU A N 1
ATOM 1678 C CA . GLU A 1 243 ? 13.83542 28.75367 32.44585 1.000 39.63603 340 GLU A CA 1
ATOM 1679 C C . GLU A 1 243 ? 14.66469 27.69530 31.73130 1.000 36.35383 340 GLU A C 1
ATOM 1680 O O . GLU A 1 243 ? 14.49223 27.48580 30.52479 1.000 34.07390 340 GLU A O 1
ATOM 1686 N N . GLU A 1 244 ? 15.56903 27.02391 32.45044 1.000 32.09497 341 GLU A N 1
ATOM 1687 C CA . GLU A 1 244 ? 16.32747 25.93589 31.84249 1.000 37.32195 341 GLU A CA 1
ATOM 1688 C C . GLU A 1 244 ? 15.43498 24.74685 31.52149 1.000 31.25385 341 GLU A C 1
ATOM 1689 O O . GLU A 1 244 ? 15.65408 24.06378 30.51435 1.000 29.54748 341 GLU A O 1
ATOM 1695 N N . VAL A 1 245 ? 14.43291 24.48097 32.36231 1.000 29.49102 342 VAL A N 1
ATOM 1696 C CA . VAL A 1 245 ? 13.49033 23.40846 32.06893 1.000 28.96899 342 VAL A CA 1
ATOM 1697 C C . VAL A 1 245 ? 12.68834 23.73730 30.81361 1.000 26.39911 342 VAL A C 1
ATOM 1698 O O . VAL A 1 245 ? 12.46912 22.87102 29.95905 1.000 33.12339 342 VAL A O 1
ATOM 1702 N N . PHE A 1 246 ? 12.25886 24.99699 30.67090 1.000 26.65426 343 PHE A N 1
ATOM 1703 C CA . PHE A 1 246 ? 11.53336 25.40133 29.46756 1.000 30.41511 343 PHE A CA 1
ATOM 1704 C C . PHE A 1 246 ? 12.41494 25.29734 28.22649 1.000 31.09340 343 PHE A C 1
ATOM 1705 O O . PHE A 1 246 ? 11.93414 24.94005 27.14503 1.000 26.54178 343 PHE A O 1
ATOM 1713 N N . ARG A 1 247 ? 13.70727 25.61293 28.35587 1.000 25.10256 344 ARG A N 1
ATOM 1714 C CA . ARG A 1 247 ? 14.60248 25.46653 27.21153 1.000 32.31999 344 ARG A CA 1
ATOM 1715 C C . ARG A 1 247 ? 14.79189 24.00303 26.83221 1.000 29.43031 344 ARG A C 1
ATOM 1716 O O . ARG A 1 247 ? 14.94331 23.69022 25.64596 1.000 33.81294 344 ARG A O 1
ATOM 1724 N N . LYS A 1 248 ? 14.76816 23.09478 27.81304 1.000 27.50983 345 LYS A N 1
ATOM 1725 C CA . LYS A 1 248 ? 14.81890 21.67043 27.49702 1.000 23.98319 345 LYS A CA 1
ATOM 1726 C C . LYS A 1 248 ? 13.58564 21.23649 26.71409 1.000 32.68519 345 LYS A C 1
ATOM 1727 O O . LYS A 1 248 ? 13.68096 20.39961 25.80914 1.000 28.26823 345 LYS A O 1
ATOM 1733 N N . VAL A 1 249 ? 12.41595 21.78539 27.05371 1.000 30.27227 346 VAL A N 1
ATOM 1734 C CA . VAL A 1 249 ? 11.21056 21.48615 26.28284 1.000 27.65105 346 VAL A CA 1
ATOM 1735 C C . VAL A 1 249 ? 11.35410 22.00411 24.85767 1.000 28.37681 346 VAL A C 1
ATOM 1736 O O . VAL A 1 249 ? 11.08120 21.28666 23.88793 1.000 30.37733 346 VAL A O 1
ATOM 1740 N N . GLN A 1 250 ? 11.78622 23.25974 24.71038 1.000 28.29742 347 GLN A N 1
ATOM 1741 C CA . GLN A 1 250 ? 11.96364 23.82717 23.37718 1.000 29.41650 347 GLN A CA 1
ATOM 1742 C C . GLN A 1 250 ? 12.95549 23.01205 22.55725 1.000 34.66910 347 GLN A C 1
ATOM 1743 O O . GLN A 1 250 ? 12.75397 22.80577 21.35397 1.000 34.03455 347 GLN A O 1
ATOM 1749 N N . GLN A 1 251 ? 14.02796 22.53338 23.19569 1.000 33.09754 348 GLN A N 1
ATOM 1750 C CA . GLN A 1 251 ? 15.00865 21.70745 22.49676 1.000 37.06785 348 GLN A CA 1
ATOM 1751 C C . GLN A 1 251 ? 14.36513 20.46124 21.89976 1.000 29.92515 348 GLN A C 1
ATOM 1752 O O . GLN A 1 251 ? 14.73383 20.03282 20.79993 1.000 34.51544 348 GLN A O 1
ATOM 1758 N N . SER A 1 252 ? 13.39372 19.86766 22.60126 1.000 28.74134 349 SER A N 1
ATOM 1759 C CA . SER A 1 252 ? 12.71941 18.69423 22.05671 1.000 28.94544 349 SER A CA 1
ATOM 1760 C C . SER A 1 252 ? 11.91603 19.01516 20.79940 1.000 32.12817 349 SER A C 1
ATOM 1761 O O . SER A 1 252 ? 11.56687 18.09292 20.05729 1.000 35.15503 349 SER A O 1
ATOM 1764 N N . PHE A 1 253 ? 11.62376 20.29060 20.53769 1.000 26.17586 350 PHE A N 1
ATOM 1765 C CA . PHE A 1 253 ? 10.93786 20.70623 19.31803 1.000 27.80544 350 PHE A CA 1
ATOM 1766 C C . PHE A 1 253 ? 11.89364 21.23121 18.25813 1.000 32.41308 350 PHE A C 1
ATOM 1767 O O . PHE A 1 253 ? 11.44035 21.65019 17.18627 1.000 30.45101 350 PHE A O 1
ATOM 1775 N N . GLU A 1 254 ? 13.19976 21.22311 18.53489 1.000 32.22364 351 GLU A N 1
ATOM 1776 C CA . GLU A 1 254 ? 14.21448 21.77194 17.63235 1.000 33.19218 351 GLU A CA 1
ATOM 1777 C C . GLU A 1 254 ? 14.61959 20.70277 16.61474 1.000 52.46296 351 GLU A C 1
ATOM 1778 O O . GLU A 1 254 ? 15.75442 20.22110 16.57462 1.000 46.84920 351 GLU A O 1
ATOM 1784 N N . THR A 1 255 ? 13.65008 20.32846 15.78317 1.000 39.70890 352 THR A N 1
ATOM 1785 C CA . THR A 1 255 ? 13.83439 19.33918 14.73137 1.000 41.11185 352 THR A CA 1
ATOM 1786 C C . THR A 1 255 ? 12.87125 19.69775 13.61095 1.000 38.77609 352 THR A C 1
ATOM 1787 O O . THR A 1 255 ? 11.80484 20.26383 13.88009 1.000 38.62236 352 THR A O 1
ATOM 1791 N N . PRO A 1 256 ? 13.22996 19.42708 12.35024 1.000 36.91990 353 PRO A N 1
ATOM 1792 C CA . PRO A 1 256 ? 12.40396 19.91421 11.22817 1.000 36.21078 353 PRO A CA 1
ATOM 1793 C C . PRO A 1 256 ? 10.92388 19.57463 11.32591 1.000 34.11577 353 PRO A C 1
ATOM 1794 O O . PRO A 1 256 ? 10.08473 20.43100 11.02088 1.000 34.38963 353 PRO A O 1
ATOM 1798 N N . ARG A 1 257 ? 10.57532 18.35662 11.74691 1.000 25.18740 354 ARG A N 1
ATOM 1799 C CA . ARG A 1 257 ? 9.17054 17.96657 11.78873 1.000 39.65205 354 ARG A CA 1
ATOM 1800 C C . ARG A 1 257 ? 8.39841 18.65143 12.91105 1.000 51.32888 354 ARG A C 1
ATOM 1801 O O . ARG A 1 257 ? 7.16413 18.65586 12.87834 1.000 36.59521 354 ARG A O 1
ATOM 1809 N N . ALA A 1 258 ? 9.08183 19.23083 13.89869 1.000 33.22542 355 ALA A N 1
ATOM 1810 C CA . ALA A 1 258 ? 8.40133 19.78364 15.05950 1.000 30.51995 355 ALA A CA 1
ATOM 1811 C C . ALA A 1 258 ? 8.62663 21.27268 15.28404 1.000 36.39643 355 ALA A C 1
ATOM 1812 O O . ALA A 1 258 ? 7.94943 21.85012 16.14250 1.000 31.92723 355 ALA A O 1
ATOM 1814 N N . LYS A 1 259 ? 9.52211 21.91829 14.52992 1.000 30.30549 356 LYS A N 1
ATOM 1815 C CA . LYS A 1 259 ? 9.89981 23.29644 14.83715 1.000 36.83893 356 LYS A CA 1
ATOM 1816 C C . LYS A 1 259 ? 8.76163 24.29017 14.63763 1.000 36.14513 356 LYS A C 1
ATOM 1817 O O . LYS A 1 259 ? 8.76194 25.34443 15.28178 1.000 38.71071 356 LYS A O 1
ATOM 1823 N N . ALA A 1 260 ? 7.79029 23.98034 13.77828 1.000 31.74100 357 ALA A N 1
ATOM 1824 C CA . ALA A 1 260 ? 6.65814 24.88077 13.60013 1.000 38.26838 357 ALA A CA 1
ATOM 1825 C C . ALA A 1 260 ? 5.80955 24.96952 14.86134 1.000 35.27522 357 ALA A C 1
ATOM 1826 O O . ALA A 1 260 ? 5.14047 25.98315 15.08260 1.000 43.00148 357 ALA A O 1
ATOM 1828 N N . GLN A 1 261 ? 5.82418 23.92826 15.69177 1.000 34.23781 358 GLN A N 1
ATOM 1829 C CA . GLN A 1 261 ? 5.04793 23.88038 16.92433 1.000 30.68267 358 GLN A CA 1
ATOM 1830 C C . GLN A 1 261 ? 5.83611 24.36315 18.13632 1.000 35.38618 358 GLN A C 1
ATOM 1831 O O . GLN A 1 261 ? 5.40050 24.13974 19.27125 1.000 32.10026 358 GLN A O 1
ATOM 1837 N N . MET A 1 262 ? 6.97731 25.00625 17.91696 1.000 31.66552 359 MET A N 1
ATOM 1838 C CA . MET A 1 262 ? 7.89038 25.40684 18.98018 1.000 36.05903 359 MET A CA 1
ATOM 1839 C C . MET A 1 262 ? 7.19338 26.26842 20.02845 1.000 26.63201 359 MET A C 1
ATOM 1840 O O . MET A 1 262 ? 6.73459 27.37341 19.70125 1.000 28.56063 359 MET A O 1
ATOM 1845 N N . PRO A 1 263 ? 7.09661 25.82279 21.27952 1.000 27.03998 360 PRO A N 1
ATOM 1846 C CA . PRO A 1 263 ? 6.54683 26.69605 22.32297 1.000 24.40431 360 PRO A CA 1
ATOM 1847 C C . PRO A 1 263 ? 7.48206 27.86350 22.60183 1.000 33.97259 360 PRO A C 1
ATOM 1848 O O . PRO A 1 263 ? 8.70059 27.76772 22.43716 1.000 32.94388 360 PRO A O 1
ATOM 1852 N N . THR A 1 264 ? 6.89663 28.97940 23.03022 1.000 26.62096 361 THR A N 1
ATOM 1853 C CA . THR A 1 264 ? 7.63228 30.22348 23.19902 1.000 27.66462 361 THR A CA 1
ATOM 1854 C C . THR A 1 264 ? 7.54920 30.71672 24.63784 1.000 33.95055 361 THR A C 1
ATOM 1855 O O . THR A 1 264 ? 6.56236 30.47829 25.34188 1.000 30.15140 361 THR A O 1
ATOM 1859 N N . ILE A 1 265 ? 8.60345 31.40547 25.06657 1.000 30.81402 362 ILE A N 1
ATOM 1860 C CA . ILE A 1 265 ? 8.61828 32.09817 26.34934 1.000 30.85564 362 ILE A CA 1
ATOM 1861 C C . ILE A 1 265 ? 8.19071 33.53912 26.10933 1.000 39.92191 362 ILE A C 1
ATOM 1862 O O . ILE A 1 265 ? 8.76022 34.23165 25.25834 1.000 33.91350 362 ILE A O 1
ATOM 1867 N N . GLU A 1 266 ? 7.16935 33.98672 26.83894 1.000 26.28257 363 GLU A N 1
ATOM 1868 C CA . GLU A 1 266 ? 6.53623 35.27167 26.58240 1.000 31.40001 363 GLU A CA 1
ATOM 1869 C C . GLU A 1 266 ? 6.38649 36.05509 27.87746 1.000 32.71429 363 GLU A C 1
ATOM 1870 O O . GLU A 1 266 ? 6.30535 35.47689 28.96482 1.000 29.79871 363 GLU A O 1
ATOM 1876 N N . ARG A 1 267 ? 6.34440 37.38043 27.73297 1.000 36.82006 364 ARG A N 1
ATOM 1877 C CA . ARG A 1 267 ? 6.15807 38.32381 28.83686 1.000 37.50691 364 ARG A CA 1
ATOM 1878 C C . ARG A 1 267 ? 7.01773 37.95503 30.04367 1.000 43.55098 364 ARG A C 1
ATOM 1879 O O . ARG A 1 267 ? 6.54274 37.83735 31.17466 1.000 39.41965 364 ARG A O 1
ATOM 1887 N N . LEU A 1 268 ? 8.31110 37.77433 29.78475 1.000 32.42403 365 LEU A N 1
ATOM 1888 C CA . LEU A 1 268 ? 9.26364 37.42642 30.83104 1.000 35.48299 365 LEU A CA 1
ATOM 1889 C C . LEU A 1 268 ? 9.58204 38.66417 31.66185 1.000 39.65906 365 LEU A C 1
ATOM 1890 O O . LEU A 1 268 ? 9.99224 39.69617 31.12051 1.000 44.82512 365 LEU A O 1
ATOM 1895 N N . SER A 1 269 ? 9.38723 38.56312 32.97797 1.000 39.35242 366 SER A N 1
ATOM 1896 C CA . SER A 1 269 ? 9.69495 39.67309 33.87145 1.000 39.76652 366 SER A CA 1
ATOM 1897 C C . SER A 1 269 ? 10.35999 39.19262 35.15597 1.000 38.61681 366 SER A C 1
ATOM 1898 O O . SER A 1 269 ? 10.31926 39.90217 36.16943 1.000 38.61399 366 SER A O 1
ATOM 1901 N N . MET A 1 270 ? 10.96949 38.01188 35.13982 1.000 31.90248 367 MET A N 1
ATOM 1902 C CA . MET A 1 270 ? 11.59352 37.46636 36.33327 1.000 41.55219 367 MET A CA 1
ATOM 1903 C C . MET A 1 270 ? 12.90688 38.17728 36.62650 1.000 40.10663 367 MET A C 1
ATOM 1904 O O . MET A 1 270 ? 13.68815 38.47590 35.71948 1.000 39.26464 367 MET A O 1
ATOM 1909 N N . THR A 1 271 ? 13.13728 38.45565 37.90700 1.000 36.69456 368 THR A N 1
ATOM 1910 C CA . THR A 1 271 ? 14.34665 39.12603 38.35986 1.000 42.66448 368 THR A CA 1
ATOM 1911 C C . THR A 1 271 ? 15.39911 38.16064 38.88172 1.000 40.40536 368 THR A C 1
ATOM 1912 O O . THR A 1 271 ? 16.54110 38.57510 39.10663 1.000 43.55281 368 THR A O 1
ATOM 1916 N N . ARG A 1 272 ? 15.03790 36.89784 39.09642 1.000 37.34766 369 ARG A N 1
ATOM 1917 C CA . ARG A 1 272 ? 15.94191 35.88407 39.61640 1.000 34.87597 369 ARG A CA 1
ATOM 1918 C C . ARG A 1 272 ? 15.60674 34.55688 38.95057 1.000 34.05083 369 ARG A C 1
ATOM 1919 O O . ARG A 1 272 ? 14.66320 34.45605 38.16123 1.000 33.00515 369 ARG A O 1
ATOM 1927 N N . TYR A 1 273 ? 16.38853 33.53192 39.27312 1.000 30.04348 370 TYR A N 1
ATOM 1928 C CA . TYR A 1 273 ? 16.11947 32.17781 38.81483 1.000 32.07496 370 TYR A CA 1
ATOM 1929 C C . TYR A 1 273 ? 15.15394 31.49416 39.77067 1.000 38.91035 370 TYR A C 1
ATOM 1930 O O . TYR A 1 273 ? 15.21210 31.70601 40.98481 1.000 34.30538 370 TYR A O 1
ATOM 1939 N N . PHE A 1 274 ? 14.27214 30.66554 39.22202 1.000 31.90315 371 PHE A N 1
ATOM 1940 C CA . PHE A 1 274 ? 13.29897 29.92086 40.01873 1.000 36.63343 371 PHE A CA 1
ATOM 1941 C C . PHE A 1 274 ? 13.70746 28.44985 40.02076 1.000 40.10408 371 PHE A C 1
ATOM 1942 O O . PHE A 1 274 ? 13.41149 27.71233 39.07618 1.000 32.97590 371 PHE A O 1
ATOM 1950 N N . TYR A 1 275 ? 14.38455 28.02759 41.08785 1.000 31.92671 372 TYR A N 1
ATOM 1951 C CA . TYR A 1 275 ? 14.68981 26.61920 41.30833 1.000 33.41220 372 TYR A CA 1
ATOM 1952 C C . TYR A 1 275 ? 13.56814 25.99329 42.12685 1.000 41.59866 372 TYR A C 1
ATOM 1953 O O . TYR A 1 275 ? 13.21320 26.50136 43.19565 1.000 44.88332 372 TYR A O 1
ATOM 1962 N N . LEU A 1 276 ? 13.00709 24.89489 41.62152 1.000 34.12710 373 LEU A N 1
ATOM 1963 C CA . LEU A 1 276 ? 11.87323 24.27286 42.29053 1.000 43.85396 373 LEU A CA 1
ATOM 1964 C C . LEU A 1 276 ? 12.28601 23.43924 43.49527 1.000 44.45053 373 LEU A C 1
ATOM 1965 O O . LEU A 1 276 ? 11.47174 23.25821 44.40774 1.000 42.77132 373 LEU A O 1
ATOM 1970 N N . PHE A 1 277 ? 13.52805 22.94470 43.52029 1.000 40.11767 374 PHE A N 1
ATOM 1971 C CA . PHE A 1 277 ? 14.04587 22.08303 44.57560 1.000 42.58656 374 PHE A CA 1
ATOM 1972 C C . PHE A 1 277 ? 13.04806 20.97733 44.90241 1.000 57.06538 374 PHE A C 1
ATOM 1973 O O . PHE A 1 277 ? 12.48886 20.95326 46.00560 1.000 52.05519 374 PHE A O 1
ATOM 1981 N N . PRO A 1 278 ? 12.79445 20.05191 43.97736 1.000 47.49311 375 PRO A N 1
ATOM 1982 C CA . PRO A 1 278 ? 11.78338 19.01548 44.23175 1.000 45.34822 375 PRO A CA 1
ATOM 1983 C C . PRO A 1 278 ? 12.15560 18.16029 45.43480 1.000 54.41765 375 PRO A C 1
ATOM 1984 O O . PRO A 1 278 ? 13.29703 17.71730 45.57916 1.000 56.21382 375 PRO A O 1
ATOM 1988 N N . GLY A 1 279 ? 11.17330 17.93240 46.3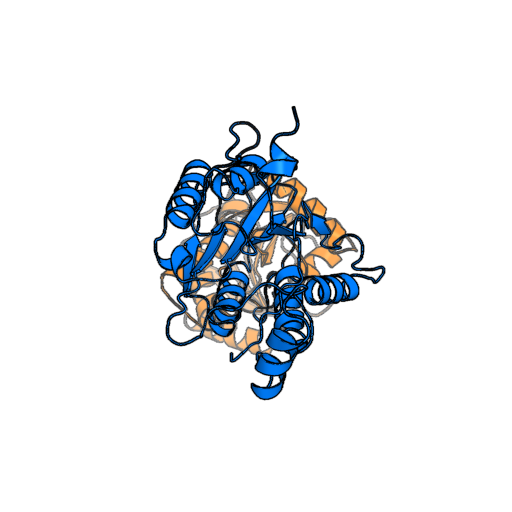0458 1.000 55.06124 376 GLY A N 1
ATOM 1989 C CA . GLY A 1 279 ? 11.39311 17.21671 47.54050 1.000 57.49680 376 GLY A CA 1
ATOM 1990 C C . GLY A 1 279 ? 11.81686 18.07946 48.70777 1.000 46.55902 376 GLY A C 1
ATOM 1991 O O . GLY A 1 279 ? 12.01054 17.54930 49.80963 1.000 60.07971 376 GLY A O 1
ATOM 1992 N N . ASN A 1 280 ? 11.96726 19.38492 48.50582 1.000 51.37261 377 ASN A N 1
ATOM 1993 C CA . ASN A 1 280 ? 12.36754 20.29685 49.57092 1.000 48.21365 377 ASN A CA 1
ATOM 1994 C C . ASN A 1 280 ? 11.38269 21.45585 49.69466 1.000 66.13048 377 ASN A C 1
ATOM 1995 O O . ASN A 1 280 ? 10.38695 21.52165 48.97307 1.000 66.63638 377 ASN A O 1
ATOM 2001 N N . GLY B 2 6 ? -10.51947 -8.60356 -6.77458 1.000 61.68895 -2 GLY B N 1
ATOM 2002 C CA . GLY B 2 6 ? -9.60420 -8.43643 -5.66026 1.000 74.78543 -2 GLY B CA 1
ATOM 2003 C C . GLY B 2 6 ? -9.58340 -9.60850 -4.69625 1.000 80.77325 -2 GLY B C 1
ATOM 2004 O O . GLY B 2 6 ? -9.59605 -10.76668 -5.11117 1.000 98.05127 -2 GLY B O 1
ATOM 2005 N N . ARG B 2 7 ? -9.55354 -9.30214 -3.40198 1.000 76.35657 -1 ARG B N 1
ATOM 2006 C CA . ARG B 2 7 ? -9.48624 -10.31772 -2.36308 1.000 81.66825 -1 ARG B CA 1
ATOM 2007 C C . ARG B 2 7 ? -10.86814 -10.92374 -2.11256 1.000 77.52459 -1 ARG B C 1
ATOM 2008 O O . ARG B 2 7 ? -11.89002 -10.32171 -2.45203 1.000 75.25893 -1 ARG B O 1
ATOM 2016 N N . PRO B 2 8 ? -10.93006 -12.12556 -1.52997 1.000 74.84666 0 PRO B N 1
ATOM 2017 C CA . PRO B 2 8 ? -12.20983 -12.84987 -1.47847 1.000 68.07001 0 PRO B CA 1
ATOM 2018 C C . PRO B 2 8 ? -13.19489 -12.21796 -0.50452 1.000 51.83829 0 PRO B C 1
ATOM 2019 O O . PRO B 2 8 ? -12.86699 -11.95076 0.65370 1.000 58.00370 0 PRO B O 1
ATOM 2023 N N . MET B 2 9 ? -14.41367 -11.99222 -0.98939 1.000 45.45858 1 MET B N 1
ATOM 2024 C CA . MET B 2 9 ? -15.53666 -11.56121 -0.16566 1.000 46.56953 1 MET B CA 1
ATOM 2025 C C . MET B 2 9 ? -16.43906 -12.77366 0.03941 1.000 42.42077 1 MET B C 1
ATOM 2026 O O . MET B 2 9 ? -17.01878 -13.29134 -0.92058 1.000 60.87676 1 MET B O 1
ATOM 2031 N N . GLU B 2 10 ? -16.55248 -13.23247 1.28220 1.000 42.98873 2 GLU B N 1
ATOM 2032 C CA . GLU B 2 10 ? -17.29579 -14.44686 1.59697 1.000 52.02128 2 GLU B CA 1
ATOM 2033 C C . GLU B 2 10 ? -18.49462 -14.09458 2.46776 1.000 51.05933 2 GLU B C 1
ATOM 2034 O O . GLU B 2 10 ? -18.33073 -13.63915 3.60530 1.000 46.26899 2 GLU B O 1
ATOM 2040 N N . VAL B 2 11 ? -19.69496 -14.31510 1.93843 1.000 48.18718 3 VAL B N 1
ATOM 2041 C CA . VAL B 2 11 ? -20.92138 -14.12403 2.70640 1.000 54.15326 3 VAL B CA 1
ATOM 2042 C C . VAL B 2 11 ? -21.09313 -15.31226 3.64438 1.000 59.12202 3 VAL B C 1
ATOM 2043 O O . VAL B 2 11 ? -21.16467 -16.46349 3.20033 1.000 47.84991 3 VAL B O 1
ATOM 2047 N N . LEU B 2 12 ? -21.15597 -15.03553 4.94457 1.000 43.04947 4 LEU B N 1
ATOM 2048 C CA . LEU B 2 12 ? -21.30012 -16.07601 5.95113 1.000 51.90878 4 LEU B CA 1
ATOM 2049 C C . LEU B 2 12 ? -22.73302 -16.24635 6.43403 1.000 56.08582 4 LEU B C 1
ATOM 2050 O O . LEU B 2 12 ? -23.03183 -17.24772 7.09327 1.000 54.50128 4 LEU B O 1
ATOM 2055 N N . PHE B 2 13 ? -23.61863 -15.30295 6.12282 1.000 49.64433 5 PHE B N 1
ATOM 2056 C CA . PHE B 2 13 ? -24.98581 -15.33509 6.61826 1.000 47.28978 5 PHE B CA 1
ATOM 2057 C C . PHE B 2 13 ? -25.82624 -14.37790 5.78919 1.000 62.09778 5 PHE B C 1
ATOM 2058 O O . PHE B 2 13 ? -25.36800 -13.28922 5.43561 1.000 45.53107 5 PHE B O 1
ATOM 2066 N N . GLU B 2 14 ? -27.05345 -14.79219 5.48736 1.000 60.78427 6 GLU B N 1
ATOM 2067 C CA . GLU B 2 14 ? -27.98475 -13.96461 4.73471 1.000 46.37624 6 GLU B CA 1
ATOM 2068 C C . GLU B 2 14 ? -29.39018 -14.25859 5.23127 1.000 61.73942 6 GLU B C 1
ATOM 2069 O O . GLU B 2 14 ? -29.77287 -15.42552 5.35630 1.000 65.87521 6 GLU B O 1
ATOM 2075 N N . ALA B 2 15 ? -30.14453 -13.20351 5.52447 1.000 53.40577 7 ALA B N 1
ATOM 2076 C CA . ALA B 2 15 ? -31.50232 -13.35076 6.02731 1.000 52.67637 7 ALA B CA 1
ATOM 2077 C C . ALA B 2 15 ? -32.26739 -12.06553 5.75192 1.000 57.43850 7 ALA B C 1
ATOM 2078 O O . ALA B 2 15 ? -31.68403 -11.01820 5.46103 1.000 50.52153 7 ALA B O 1
ATOM 2080 N N . LYS B 2 16 ? -33.58892 -12.16206 5.85556 1.000 48.58328 8 LYS B N 1
ATOM 2081 C CA . LYS B 2 16 ? -34.48685 -11.03961 5.62402 1.000 49.06089 8 LYS B CA 1
ATOM 2082 C C . LYS B 2 16 ? -34.94474 -10.46515 6.95783 1.000 55.87149 8 LYS B C 1
ATOM 2083 O O . LYS B 2 16 ? -35.43890 -11.20017 7.81916 1.000 61.51032 8 LYS B O 1
ATOM 2089 N N . VAL B 2 17 ? -34.76843 -9.15988 7.12714 1.000 56.12625 9 VAL B N 1
ATOM 2090 C CA . VAL B 2 17 ? -35.32491 -8.41738 8.25146 1.000 55.25566 9 VAL B CA 1
ATOM 2091 C C . VAL B 2 17 ? -36.35224 -7.46479 7.65486 1.000 68.13155 9 VAL B C 1
ATOM 2092 O O . VAL B 2 17 ? -36.01035 -6.36866 7.19610 1.000 73.45575 9 VAL B O 1
ATOM 2096 N N . GLY B 2 18 ? -37.61163 -7.88565 7.64234 1.000 58.29651 10 GLY B N 1
ATOM 2097 C CA . GLY B 2 18 ? -38.60377 -7.16226 6.86509 1.000 49.95393 10 GLY B CA 1
ATOM 2098 C C . GLY B 2 18 ? -38.33453 -7.38006 5.38983 1.000 56.29426 10 GLY B C 1
ATOM 2099 O O . GLY B 2 18 ? -38.11151 -8.50878 4.93765 1.000 61.05835 10 GLY B O 1
ATOM 2100 N N . ASP B 2 19 ? -38.34295 -6.29443 4.62384 1.000 59.28702 11 ASP B N 1
ATOM 2101 C CA . ASP B 2 19 ? -37.96455 -6.34476 3.21934 1.000 62.28929 11 ASP B CA 1
ATOM 2102 C C . ASP B 2 19 ? -36.47013 -6.13966 3.01231 1.000 62.38120 11 ASP B C 1
ATOM 2103 O O . ASP B 2 19 ? -36.00471 -6.17611 1.86845 1.000 67.40461 11 ASP B O 1
ATOM 2108 N N . ILE B 2 20 ? -35.71475 -5.93345 4.08681 1.000 52.49557 12 ILE B N 1
ATOM 2109 C CA . ILE B 2 20 ? -34.28108 -5.68167 4.00772 1.000 48.44510 12 ILE B CA 1
ATOM 2110 C C . ILE B 2 20 ? -33.53907 -7.01008 4.04167 1.000 38.89416 12 ILE B C 1
ATOM 2111 O O . ILE B 2 20 ? -33.78369 -7.84815 4.91825 1.000 48.86798 12 ILE B O 1
ATOM 2116 N N . THR B 2 21 ? -32.62748 -7.20347 3.09224 1.000 35.45713 13 THR B N 1
ATOM 2117 C CA . THR B 2 21 ? -31.75657 -8.37376 3.08282 1.000 47.95428 13 THR B CA 1
ATOM 2118 C C . THR B 2 21 ? -30.49006 -8.04193 3.86391 1.000 51.00611 13 THR B C 1
ATOM 2119 O O . THR B 2 21 ? -29.69893 -7.18843 3.44767 1.000 39.60527 13 THR B O 1
ATOM 2123 N N . LEU B 2 22 ? -30.30133 -8.71633 4.99455 1.000 38.68886 14 LEU B N 1
ATOM 2124 C CA . LEU B 2 22 ? -29.14091 -8.52022 5.85305 1.000 40.77302 14 LEU B CA 1
ATOM 2125 C C . LEU B 2 22 ? -28.10632 -9.60136 5.57440 1.000 48.44446 14 LEU B C 1
ATOM 2126 O O . LEU B 2 22 ? -28.43562 -10.79165 5.55850 1.000 55.06755 14 LEU B O 1
ATOM 2131 N N . LYS B 2 23 ? -26.85900 -9.18806 5.36385 1.000 39.16143 15 LYS B N 1
ATOM 2132 C CA . LYS B 2 23 ? -25.77130 -10.11959 5.11713 1.000 36.99398 15 LYS B CA 1
ATOM 2133 C C . LYS B 2 23 ? -24.62993 -9.86090 6.08862 1.000 46.93932 15 LYS B C 1
ATOM 2134 O O . LYS B 2 23 ? -24.40371 -8.72942 6.52673 1.000 39.51447 15 LYS B O 1
ATOM 2140 N N . LEU B 2 24 ? -23.92385 -10.93351 6.43297 1.000 51.37434 16 LEU B N 1
ATOM 2141 C CA . LEU B 2 24 ? -22.66660 -10.85983 7.16357 1.000 44.47628 16 LEU B CA 1
ATOM 2142 C C . LEU B 2 24 ? -21.57740 -11.40174 6.25482 1.000 44.23176 16 LEU B C 1
ATOM 2143 O O . LEU B 2 24 ? -21.67054 -12.53856 5.78096 1.000 49.13060 16 LEU B O 1
ATOM 2148 N N . ALA B 2 25 ? -20.55806 -10.59088 6.00305 1.000 39.07876 17 ALA B N 1
ATOM 2149 C CA . ALA B 2 25 ? -19.50246 -10.95755 5.07738 1.000 41.44958 17 ALA B CA 1
ATOM 2150 C C . ALA B 2 25 ? -18.15143 -10.81065 5.75545 1.000 42.75723 17 ALA B C 1
ATOM 2151 O O . ALA B 2 25 ? -17.99371 -10.04146 6.70710 1.000 42.35847 17 ALA B O 1
ATOM 2153 N N . GLN B 2 26 ? -17.18162 -11.57062 5.26110 1.000 49.21560 18 GLN B N 1
ATOM 2154 C CA . GLN B 2 26 ? -15.80211 -11.49228 5.71772 1.000 44.41764 18 GLN B CA 1
ATOM 2155 C C . GLN B 2 26 ? -14.94938 -10.96438 4.57367 1.000 39.81889 18 GLN B C 1
ATOM 2156 O O . GLN B 2 26 ? -14.91835 -11.56399 3.49395 1.000 48.03346 18 GLN B O 1
ATOM 2162 N N . GLY B 2 27 ? -14.27009 -9.84784 4.80323 1.000 47.43399 19 GLY B N 1
ATOM 2163 C CA . GLY B 2 27 ? -13.41075 -9.29014 3.77500 1.000 49.34933 19 GLY B CA 1
ATOM 2164 C C . GLY B 2 27 ? -13.11738 -7.82239 4.04038 1.000 44.30455 19 GLY B C 1
ATOM 2165 O O . GLY B 2 27 ? -13.26201 -7.33867 5.16020 1.000 35.71226 19 GLY B O 1
ATOM 2166 N N . ASP B 2 28 ? -12.70087 -7.13953 2.97419 1.000 41.70626 20 ASP B N 1
ATOM 2167 C CA . ASP B 2 28 ? -12.31282 -5.73361 3.01517 1.000 45.08792 20 ASP B CA 1
ATOM 2168 C C . ASP B 2 28 ? -13.49966 -4.87018 2.60297 1.000 33.48644 20 ASP B C 1
ATOM 2169 O O . ASP B 2 28 ? -13.98403 -4.97959 1.47214 1.000 37.55407 20 ASP B O 1
ATOM 2174 N N . ILE B 2 29 ? -13.94509 -3.99016 3.50390 1.000 34.78080 21 ILE B N 1
ATOM 2175 C CA . ILE B 2 29 ? -15.10327 -3.15416 3.20181 1.000 37.31764 21 ILE B CA 1
ATOM 2176 C C . ILE B 2 29 ? -14.83857 -2.18992 2.05127 1.000 26.82383 21 ILE B C 1
ATOM 2177 O O . ILE B 2 29 ? -15.78590 -1.77777 1.37142 1.000 32.17228 21 ILE B O 1
ATOM 2182 N N . THR B 2 30 ? -13.57377 -1.84467 1.78363 1.000 29.63265 22 THR B N 1
ATOM 2183 C CA . THR B 2 30 ? -13.25634 -1.01744 0.62369 1.000 29.73671 22 THR B CA 1
ATOM 2184 C C . THR B 2 30 ? -13.46404 -1.75350 -0.69375 1.000 37.81495 22 THR B C 1
ATOM 2185 O O . THR B 2 30 ? -13.37775 -1.12586 -1.75523 1.000 34.38785 22 THR B O 1
ATOM 2189 N N . GLN B 2 31 ? -13.74055 -3.05634 -0.65629 1.000 35.22672 23 GLN B N 1
ATOM 2190 C CA . GLN B 2 31 ? -14.03298 -3.81731 -1.86348 1.000 35.53033 23 GLN B CA 1
ATOM 2191 C C . GLN B 2 31 ? -15.45182 -4.37237 -1.88086 1.000 37.38971 23 GLN B C 1
ATOM 2192 O O . GLN B 2 31 ? -15.80175 -5.11161 -2.80727 1.000 38.60981 23 GLN B O 1
ATOM 2198 N N . TYR B 2 32 ? -16.28263 -4.02969 -0.89658 1.000 37.06034 24 TYR B N 1
ATOM 2199 C CA . TYR B 2 32 ? -17.63050 -4.58584 -0.85240 1.000 36.89201 24 TYR B CA 1
ATOM 2200 C C . TYR B 2 32 ? -18.54267 -3.83523 -1.81924 1.000 35.89670 24 TYR B C 1
ATOM 2201 O O . TYR B 2 32 ? -18.54196 -2.60045 -1.83127 1.000 32.51831 24 TYR B O 1
ATOM 2210 N N . PRO B 2 33 ? -19.34015 -4.54201 -2.63017 1.000 41.26018 25 PRO B N 1
ATOM 2211 C CA . PRO B 2 33 ? -20.21325 -3.88775 -3.62806 1.000 38.41695 25 PRO B CA 1
ATOM 2212 C C . PRO B 2 33 ? -21.50411 -3.33995 -3.02776 1.000 44.26171 25 PRO B C 1
ATOM 2213 O O . PRO B 2 33 ? -22.59877 -3.88480 -3.19393 1.000 42.18444 25 PRO B O 1
ATOM 2217 N N . ALA B 2 34 ? -21.38323 -2.22279 -2.31019 1.000 34.29386 26 ALA B N 1
ATOM 2218 C CA . ALA B 2 34 ? -22.52656 -1.48593 -1.79213 1.000 32.44600 26 ALA B CA 1
ATOM 2219 C C . ALA B 2 34 ? -22.42253 -0.03231 -2.22828 1.000 34.78485 26 ALA B C 1
ATOM 2220 O O . ALA B 2 34 ? -21.32594 0.52803 -2.31387 1.000 35.35594 26 ALA B O 1
ATOM 2222 N N . LYS B 2 35 ? -23.58043 0.57739 -2.50011 1.000 23.81266 27 LYS B N 1
ATOM 2223 C CA . LYS B 2 35 ? -23.59253 1.96632 -2.95175 1.000 29.21880 27 LYS B CA 1
ATOM 2224 C C . LYS B 2 35 ? -22.98891 2.90360 -1.91183 1.000 27.14970 27 LYS B C 1
ATOM 2225 O O . LYS B 2 35 ? -22.38202 3.91856 -2.26805 1.000 25.95368 27 LYS B O 1
ATOM 2231 N N . ALA B 2 36 ? -23.13787 2.58950 -0.63204 1.000 26.72962 28 ALA B N 1
ATOM 2232 C CA . ALA B 2 36 ? -22.49629 3.36495 0.41771 1.000 24.53014 28 ALA B CA 1
ATOM 2233 C C . ALA B 2 36 ? -21.80245 2.42544 1.38943 1.000 30.82367 28 ALA B C 1
ATOM 2234 O O . ALA B 2 36 ? -22.33905 1.36952 1.73354 1.000 29.03379 28 ALA B O 1
ATOM 2236 N N . ILE B 2 37 ? -20.59732 2.80110 1.81030 1.000 21.70241 29 ILE B N 1
ATOM 2237 C CA . ILE B 2 37 ? -19.89168 2.10469 2.87615 1.000 20.93425 29 ILE B CA 1
ATOM 2238 C C . ILE B 2 37 ? -19.72963 3.07478 4.03640 1.000 23.21324 29 ILE B C 1
ATOM 2239 O O . ILE B 2 37 ? -19.57832 4.28588 3.84479 1.000 23.58129 29 ILE B O 1
ATOM 2244 N N . VAL B 2 38 ? -19.77894 2.53776 5.24523 1.000 26.64831 30 VAL B N 1
ATOM 2245 C CA . VAL B 2 38 ? -19.72807 3.34200 6.45853 1.000 25.15772 30 VAL B CA 1
ATOM 2246 C C . VAL B 2 38 ? -18.30247 3.35142 6.99199 1.000 27.82037 30 VAL B C 1
ATOM 2247 O O . VAL B 2 38 ? -17.62709 2.31488 7.01712 1.000 27.86405 30 VAL B O 1
ATOM 2251 N N . ASN B 2 39 ? -17.83711 4.52836 7.40352 1.000 26.77099 31 ASN B N 1
ATOM 2252 C CA . ASN B 2 39 ? -16.53022 4.68709 8.02324 1.000 22.15294 31 ASN B CA 1
ATOM 2253 C C . ASN B 2 39 ? -16.69080 4.81146 9.53307 1.000 25.02883 31 ASN B C 1
ATOM 2254 O O . ASN B 2 39 ? -17.55163 5.55780 10.01261 1.000 27.42965 31 ASN B O 1
ATOM 2259 N N . ALA B 2 40 ? -15.86727 4.07267 10.27402 1.000 27.44501 32 ALA B N 1
ATOM 2260 C CA . ALA B 2 40 ? -15.77745 4.21531 11.72760 1.000 33.60991 32 ALA B CA 1
ATOM 2261 C C . ALA B 2 40 ? -14.81631 5.36029 12.01631 1.000 25.64627 32 ALA B C 1
ATOM 2262 O O . ALA B 2 40 ? -13.61512 5.16531 12.21133 1.000 28.71287 32 ALA B O 1
ATOM 2264 N N . ALA B 2 41 ? -15.35103 6.57573 12.02387 1.000 26.15562 33 ALA B N 1
ATOM 2265 C CA . ALA B 2 41 ? -14.54328 7.77726 12.12138 1.000 25.34584 33 ALA B CA 1
ATOM 2266 C C . ALA B 2 41 ? -14.47741 8.26196 13.56632 1.000 22.53789 33 ALA B C 1
ATOM 2267 O O . ALA B 2 41 ? -15.09083 7.69596 14.47415 1.000 23.92450 33 ALA B O 1
ATOM 2269 N N . ASN B 2 42 ? -13.70770 9.32390 13.77470 1.000 24.30725 34 ASN B N 1
ATOM 2270 C CA . ASN B 2 42 ? -13.77730 10.11203 14.99451 1.000 28.71471 34 ASN B CA 1
ATOM 2271 C C . ASN B 2 42 ? -14.57028 11.38634 14.72759 1.000 27.39574 34 ASN B C 1
ATOM 2272 O O . ASN B 2 42 ? -14.94043 11.69268 13.59007 1.000 23.25750 34 ASN B O 1
ATOM 2277 N N . LYS B 2 43 ? -14.81683 12.14039 15.80131 1.000 23.21185 35 LYS B N 1
ATOM 2278 C CA . LYS B 2 43 ? -15.66257 13.32617 15.73844 1.000 26.05443 35 LYS B CA 1
ATOM 2279 C C . LYS B 2 43 ? -15.08488 14.43433 14.86977 1.000 25.06858 35 LYS B C 1
ATOM 2280 O O . LYS B 2 43 ? -15.79805 15.40060 14.58396 1.000 26.93325 35 LYS B O 1
ATOM 2286 N N . ARG B 2 44 ? -13.82504 14.32303 14.45008 1.000 22.73177 36 ARG B N 1
ATOM 2287 C CA . ARG B 2 44 ? -13.17171 15.32996 13.62674 1.000 25.80579 36 ARG B CA 1
ATOM 2288 C C . ARG B 2 44 ? -12.93340 14.86668 12.19783 1.000 22.77645 36 ARG B C 1
ATOM 2289 O O . ARG B 2 44 ? -12.38108 15.63111 11.39970 1.000 24.89697 36 ARG B O 1
ATOM 2297 N N . LEU B 2 45 ? -13.31022 13.63091 11.86776 1.000 22.80627 37 LEU B N 1
ATOM 2298 C CA . LEU B 2 45 ? -13.06737 13.03717 10.55002 1.000 22.59080 37 LEU B CA 1
ATOM 2299 C C . LEU B 2 45 ? -11.58094 13.06594 10.18439 1.000 28.87843 37 LEU B C 1
ATOM 2300 O O . LEU B 2 45 ? -11.20712 13.25455 9.02384 1.000 26.03497 37 LEU B O 1
ATOM 2305 N N . GLU B 2 46 ? -10.72359 12.87839 11.18794 1.000 25.65112 38 GLU B N 1
ATOM 2306 C CA A GLU B 2 46 ? -9.28342 12.74536 10.97760 0.584 26.13811 38 GLU B CA 1
ATOM 2307 C CA B GLU B 2 46 ? -9.28125 12.74466 10.97944 0.416 26.11275 38 GLU B CA 1
ATOM 2308 C C . GLU B 2 46 ? -8.98404 11.26513 10.76776 1.000 22.96374 38 GLU B C 1
ATOM 2309 O O . GLU B 2 46 ? -8.95596 10.48254 11.71953 1.000 28.13239 38 GLU B O 1
ATOM 2320 N N . HIS B 2 47 ? -8.76971 10.87360 9.50985 1.000 21.57069 39 HIS B N 1
ATOM 2321 C CA . HIS B 2 47 ? -8.62810 9.45874 9.16069 1.000 22.07263 39 HIS B CA 1
ATOM 2322 C C . HIS B 2 47 ? -7.16290 9.03156 9.26803 1.000 29.98928 39 HIS B C 1
ATOM 2323 O O . HIS B 2 47 ? -6.46443 8.80860 8.27792 1.000 30.92886 39 HIS B O 1
ATOM 2330 N N . GLY B 2 48 ? -6.71252 8.88500 10.51285 1.000 27.44252 40 GLY B N 1
ATOM 2331 C CA . GLY B 2 48 ? -5.31092 8.61489 10.77592 1.000 33.63801 40 GLY B CA 1
ATOM 2332 C C . GLY B 2 48 ? -4.96021 7.16922 11.07057 1.000 32.17882 40 GLY B C 1
ATOM 2333 O O . GLY B 2 48 ? -3.77997 6.82593 11.17929 1.000 33.90149 40 GLY B O 1
ATOM 2334 N N . GLY B 2 49 ? -5.96427 6.31337 11.21007 1.000 31.68886 41 GLY B N 1
ATOM 2335 C CA . GLY B 2 49 ? -5.70990 4.91044 11.47890 1.000 27.17619 41 GLY B CA 1
ATOM 2336 C C . GLY B 2 49 ? -6.98195 4.11623 11.29977 1.000 31.86527 41 GLY B C 1
ATOM 2337 O O . GLY B 2 49 ? -8.03414 4.65835 10.95236 1.000 28.32481 41 GLY B O 1
ATOM 2338 N N . GLY B 2 50 ? -6.86872 2.81161 11.53759 1.000 28.78787 42 GLY B N 1
ATOM 2339 C CA . GLY B 2 50 ? -8.03333 1.94976 11.47758 1.000 32.72041 42 GLY B CA 1
ATOM 2340 C C . GLY B 2 50 ? -8.63938 1.85082 10.08175 1.000 34.47900 42 GLY B C 1
ATOM 2341 O O . GLY B 2 50 ? -8.00380 2.13626 9.06109 1.000 29.48889 42 GLY B O 1
ATOM 2342 N N . VAL B 2 51 ? -9.90643 1.42814 10.05466 1.000 32.97534 43 VAL B N 1
ATOM 2343 C CA . VAL B 2 51 ? -10.62284 1.34516 8.78637 1.000 27.93176 43 VAL B CA 1
ATOM 2344 C C . VAL B 2 51 ? -10.77113 2.72948 8.16775 1.000 29.32123 43 VAL B C 1
ATOM 2345 O O . VAL B 2 51 ? -10.86972 2.86247 6.94103 1.000 27.54916 43 VAL B O 1
ATOM 2349 N N . ALA B 2 52 ? -10.75890 3.78018 8.99353 1.000 22.52627 44 ALA B N 1
ATOM 2350 C CA . ALA B 2 52 ? -10.81985 5.14013 8.46737 1.000 23.06604 44 ALA B CA 1
ATOM 2351 C C . ALA B 2 52 ? -9.63328 5.42836 7.55506 1.000 27.28315 44 ALA B C 1
ATOM 2352 O O . ALA B 2 52 ? -9.80170 5.94355 6.44389 1.000 22.36697 44 ALA B O 1
ATOM 2354 N N . TYR B 2 53 ? -8.42280 5.08537 8.00224 1.000 25.80502 45 TYR B N 1
ATOM 2355 C CA . TYR B 2 53 ? -7.24762 5.25936 7.15196 1.000 28.58548 45 TYR B CA 1
ATOM 2356 C C . TYR B 2 53 ? -7.34905 4.41004 5.88916 1.000 25.20181 45 TYR B C 1
ATOM 2357 O O . TYR B 2 53 ? -6.99965 4.86934 4.79466 1.000 28.77706 45 TYR B O 1
ATOM 2366 N N . ALA B 2 54 ? -7.82725 3.16910 6.02021 1.000 26.47128 46 ALA B N 1
ATOM 2367 C CA . ALA B 2 54 ? -7.95343 2.28983 4.86028 1.000 33.60569 46 ALA B CA 1
ATOM 2368 C C . ALA B 2 54 ? -8.91674 2.86973 3.83232 1.000 26.35201 46 ALA B C 1
ATOM 2369 O O . ALA B 2 54 ? -8.63072 2.87733 2.62903 1.000 25.35394 46 ALA B O 1
ATOM 2371 N N . ILE B 2 55 ? -10.07268 3.35640 4.29234 1.000 25.01947 47 ILE B N 1
ATOM 2372 C CA . ILE B 2 55 ? -11.05087 3.94349 3.38193 1.000 24.06248 47 ILE B CA 1
ATOM 2373 C C . ILE B 2 55 ? -10.50415 5.22329 2.75954 1.000 25.66289 47 ILE B C 1
ATOM 2374 O O . ILE B 2 55 ? -10.63564 5.44859 1.54871 1.000 23.89455 47 ILE B O 1
ATOM 2379 N N . ALA B 2 56 ? -9.87760 6.07748 3.57398 1.000 24.30257 48 ALA B N 1
ATOM 2380 C CA . ALA B 2 56 ? -9.37218 7.35325 3.07392 1.000 24.00599 48 ALA B CA 1
ATOM 2381 C C . ALA B 2 56 ? -8.30701 7.15339 2.00154 1.000 28.18777 48 ALA B C 1
ATOM 2382 O O . ALA B 2 56 ? -8.30434 7.85126 0.97997 1.000 27.22637 48 ALA B O 1
ATOM 2384 N N . LYS B 2 57 ? -7.39035 6.20920 2.21415 1.000 28.63836 49 LYS B N 1
ATOM 2385 C CA . LYS B 2 57 ? -6.35142 5.97319 1.21817 1.000 28.88741 49 LYS B CA 1
ATOM 2386 C C . LYS B 2 57 ? -6.92478 5.32373 -0.03767 1.000 27.22728 49 LYS B C 1
ATOM 2387 O O . LYS B 2 57 ? -6.49864 5.63904 -1.15436 1.000 30.61964 49 LYS B O 1
ATOM 2393 N N . ALA B 2 58 ? -7.90688 4.43182 0.11817 1.000 26.59747 50 ALA B N 1
ATOM 2394 C CA . ALA B 2 58 ? -8.49612 3.78748 -1.05127 1.000 30.43911 50 ALA B CA 1
ATOM 2395 C C . ALA B 2 58 ? -9.31300 4.76909 -1.88393 1.000 29.56822 50 ALA B C 1
ATOM 2396 O O . ALA B 2 58 ? -9.39967 4.61508 -3.10707 1.000 31.27020 50 ALA B O 1
ATOM 2398 N N . CYS B 2 59 ? -9.90489 5.78440 -1.24669 1.000 23.15088 51 CYS B N 1
ATOM 2399 C CA . CYS B 2 59 ? -10.72056 6.76358 -1.96089 1.000 23.53227 51 CYS B CA 1
ATOM 2400 C C . CYS B 2 59 ? -9.86642 7.79938 -2.68369 1.000 28.76561 51 CYS B C 1
ATOM 2401 O O . CYS B 2 59 ? -10.13231 8.13264 -3.84259 1.000 22.78752 51 CYS B O 1
ATOM 2404 N N . ALA B 2 60 ? -8.85696 8.34827 -2.01130 1.000 28.61388 52 ALA B N 1
ATOM 2405 C CA . ALA B 2 60 ? -8.13819 9.49224 -2.55270 1.000 29.31098 52 ALA B CA 1
ATOM 2406 C C . ALA B 2 60 ? -6.67127 9.21732 -2.85362 1.000 29.56803 52 ALA B C 1
ATOM 2407 O O . ALA B 2 60 ? -5.97495 10.12451 -3.32538 1.000 28.67662 52 ALA B O 1
ATOM 2409 N N . GLY B 2 61 ? -6.18016 8.00679 -2.59904 1.000 24.53788 53 GLY B N 1
ATOM 2410 C CA . GLY B 2 61 ? -4.77809 7.69805 -2.80685 1.000 30.27988 53 GLY B CA 1
ATOM 2411 C C . GLY B 2 61 ? -3.90850 8.15840 -1.65525 1.000 31.40708 53 GLY B C 1
ATOM 2412 O O . GLY B 2 61 ? -2.89049 7.53665 -1.34105 1.000 32.88567 53 GLY B O 1
ATOM 2413 N N . ASP B 2 62 ? -4.31337 9.25422 -1.01771 1.000 37.71770 54 ASP B N 1
ATOM 2414 C CA . ASP B 2 62 ? -3.62315 9.81955 0.13379 1.000 27.69610 54 ASP B CA 1
ATOM 2415 C C . ASP B 2 62 ? -4.65885 10.05686 1.22259 1.000 30.24489 54 ASP B C 1
ATOM 2416 O O . ASP B 2 62 ? -5.63196 10.78417 1.00252 1.000 26.74897 54 ASP B O 1
ATOM 2421 N N . ALA B 2 63 ? -4.45976 9.43749 2.39043 1.000 26.06995 55 ALA B N 1
ATOM 2422 C CA . ALA B 2 63 ? -5.46513 9.53101 3.44638 1.000 32.97633 55 ALA B CA 1
ATOM 2423 C C . ALA B 2 63 ? -5.62573 10.96459 3.93588 1.000 36.14586 55 ALA B C 1
ATOM 2424 O O . ALA B 2 63 ? -6.73561 11.38957 4.28444 1.000 33.04510 55 ALA B O 1
ATOM 2426 N N . GLY B 2 64 ? -4.53045 11.72918 3.95944 1.000 28.56138 56 GLY B N 1
ATOM 2427 C CA . GLY B 2 64 ? -4.61895 13.12502 4.35732 1.000 28.27203 56 GLY B CA 1
ATOM 2428 C C . GLY B 2 64 ? -5.51013 13.95211 3.45150 1.000 30.24630 56 GLY B C 1
ATOM 2429 O O . GLY B 2 64 ? -6.20402 14.86276 3.91713 1.000 27.19390 56 GLY B O 1
ATOM 2430 N N . LEU B 2 65 ? -5.51139 13.64796 2.15026 1.000 23.52131 57 LEU B N 1
ATOM 2431 C CA . LEU B 2 65 ? -6.38882 14.35592 1.22177 1.000 26.91717 57 LEU B CA 1
ATOM 2432 C C . LEU B 2 65 ? -7.85741 14.07329 1.51573 1.000 19.84025 57 LEU B C 1
ATOM 2433 O O . LEU B 2 65 ? -8.69057 14.98612 1.46865 1.000 23.44812 57 LEU B O 1
ATOM 2438 N N . TYR B 2 66 ? -8.20001 12.81020 1.79280 1.000 25.03124 58 TYR B N 1
ATOM 2439 C CA . TYR B 2 66 ? -9.59086 12.48245 2.09235 1.000 25.11226 58 TYR B CA 1
ATOM 2440 C C . TYR B 2 66 ? -10.02391 13.06854 3.42732 1.000 23.82660 58 TYR B C 1
ATOM 2441 O O . TYR B 2 66 ? -11.21053 13.35132 3.61990 1.000 22.44047 58 TYR B O 1
ATOM 2450 N N . THR B 2 67 ? -9.08641 13.23890 4.36185 1.000 25.61522 59 THR B N 1
ATOM 2451 C CA . THR B 2 67 ? -9.40110 13.92397 5.61185 1.000 23.04820 59 THR B CA 1
ATOM 2452 C C . THR B 2 67 ? -9.86234 15.35147 5.34375 1.000 21.01571 59 THR B C 1
ATOM 2453 O O . THR B 2 67 ? -10.89130 15.79384 5.86786 1.000 25.29851 59 THR B O 1
ATOM 2457 N N . GLU B 2 68 ? -9.12136 16.08358 4.50692 1.000 21.56333 60 GLU B N 1
ATOM 2458 C CA . GLU B 2 68 ? -9.52009 17.44833 4.17748 1.000 19.67049 60 GLU B CA 1
ATOM 2459 C C . GLU B 2 68 ? -10.83629 17.46696 3.41373 1.000 23.43187 60 GLU B C 1
ATOM 2460 O O . GLU B 2 68 ? -11.70101 18.30973 3.68129 1.000 21.42670 60 GLU B O 1
ATOM 2466 N N . ILE B 2 69 ? -11.00358 16.55249 2.45434 1.000 25.26483 61 ILE B N 1
ATOM 2467 C CA . ILE B 2 69 ? -12.27500 16.45362 1.74196 1.000 24.31009 61 ILE B CA 1
ATOM 2468 C C . ILE B 2 69 ? -13.41268 16.18545 2.71963 1.000 29.66869 61 ILE B C 1
ATOM 2469 O O . ILE B 2 69 ? -14.49943 16.76792 2.60825 1.000 23.77216 61 ILE B O 1
ATOM 2474 N N . SER B 2 70 ? -13.17318 15.31522 3.70463 1.000 18.71108 62 SER B N 1
ATOM 2475 C CA . SER B 2 70 ? -14.20811 14.97808 4.67771 1.000 25.41476 62 SER B CA 1
ATOM 2476 C C . SER B 2 70 ? -14.53152 16.16242 5.57999 1.000 22.16532 62 SER B C 1
ATOM 2477 O O . SER B 2 70 ? -15.69870 16.39343 5.91935 1.000 22.96958 62 SER B O 1
ATOM 2480 N N . LYS B 2 71 ? -13.50693 16.91292 5.99084 1.000 23.32520 63 LYS B N 1
ATOM 2481 C CA . LYS B 2 71 ? -13.72861 18.07468 6.84507 1.000 22.22755 63 LYS B CA 1
ATOM 2482 C C . LYS B 2 71 ? -14.49063 19.16935 6.10831 1.000 23.31135 63 LYS B C 1
ATOM 2483 O O . LYS B 2 71 ? -15.33098 19.85402 6.70336 1.000 24.15186 63 LYS B O 1
ATOM 2489 N N . LYS B 2 72 ? -14.21706 19.35450 4.81450 1.000 21.65294 64 LYS B N 1
ATOM 2490 C CA . LYS B 2 72 ? -15.00464 20.31295 4.04647 1.000 23.14748 64 LYS B CA 1
ATOM 2491 C C . LYS B 2 72 ? -16.46537 19.88848 3.99018 1.000 22.34400 64 LYS B C 1
ATOM 2492 O O . LYS B 2 72 ? -17.36894 20.71066 4.18634 1.000 22.04853 64 LYS B O 1
ATOM 2498 N N . ALA B 2 73 ? -16.71368 18.59970 3.74167 1.000 20.03771 65 ALA B N 1
ATOM 2499 C CA . ALA B 2 73 ? -18.08344 18.09872 3.68027 1.000 26.88378 65 ALA B CA 1
ATOM 2500 C C . ALA B 2 73 ? -18.78839 18.24057 5.02335 1.000 21.92508 65 ALA B C 1
ATOM 2501 O O . ALA B 2 73 ? -19.98891 18.53826 5.07751 1.000 21.56639 65 ALA B O 1
ATOM 2503 N N . MET B 2 74 ? -18.06213 18.01209 6.11851 1.000 21.38831 66 MET B N 1
ATOM 2504 C CA . MET B 2 74 ? -18.66893 18.11110 7.44087 1.000 19.61485 66 MET B CA 1
ATOM 2505 C C . MET B 2 74 ? -19.14699 19.52970 7.72136 1.000 26.86695 66 MET B C 1
ATOM 2506 O O . MET B 2 74 ? -20.25362 19.72819 8.23855 1.000 24.45342 66 MET B O 1
ATOM 2511 N N . ARG B 2 75 ? -18.33330 20.53186 7.37360 1.000 20.62924 67 ARG B N 1
ATOM 2512 C CA . ARG B 2 75 ? -18.74649 21.91635 7.57948 1.000 28.21192 67 ARG B CA 1
ATOM 2513 C C . ARG B 2 75 ? -19.92782 22.28145 6.68700 1.000 30.80786 67 ARG B C 1
ATOM 2514 O O . ARG B 2 75 ? -20.86091 22.96078 7.13042 1.000 28.15277 67 ARG B O 1
ATOM 2522 N N . GLU B 2 76 ? -19.90718 21.83748 5.42882 1.000 26.90661 68 GLU B N 1
ATOM 2523 C CA . GLU B 2 76 ? -21.02130 22.11882 4.52798 1.000 29.58805 68 GLU B CA 1
ATOM 2524 C C . GLU B 2 76 ? -22.31961 21.50295 5.03491 1.000 25.89812 68 GLU B C 1
ATOM 2525 O O . GLU B 2 76 ? -23.38551 22.12227 4.94100 1.000 27.81770 68 GLU B O 1
ATOM 2531 N N . GLN B 2 77 ? -22.25181 20.29029 5.58546 1.000 20.50872 69 GLN B N 1
ATOM 2532 C CA . GLN B 2 77 ? -23.45644 19.55690 5.94792 1.000 24.54591 69 GLN B CA 1
ATOM 2533 C C . GLN B 2 77 ? -23.92044 19.81539 7.37584 1.000 31.67316 69 GLN B C 1
ATOM 2534 O O . GLN B 2 77 ? -25.09558 19.58358 7.67744 1.000 23.90592 69 GLN B O 1
ATOM 2540 N N . PHE B 2 78 ? -23.04613 20.29940 8.25901 1.000 25.87959 70 PHE B N 1
ATOM 2541 C CA . PHE B 2 78 ? -23.43872 20.53810 9.64212 1.000 30.05934 70 PHE B CA 1
ATOM 2542 C C . PHE B 2 78 ? -23.14202 21.94632 10.14471 1.000 28.29154 70 PHE B C 1
ATOM 2543 O O . PHE B 2 78 ? -23.56963 22.28436 11.25534 1.000 26.84300 70 PHE B O 1
ATOM 2551 N N . GLY B 2 79 ? -22.47360 22.78522 9.35745 1.000 28.07292 71 GLY B N 1
ATOM 2552 C CA . GLY B 2 79 ? -22.14616 24.12617 9.78961 1.000 35.96972 71 GLY B CA 1
ATOM 2553 C C . GLY B 2 79 ? -21.12276 24.20621 10.89713 1.000 43.84337 71 GLY B C 1
ATOM 2554 O O . GLY B 2 79 ? -21.00788 25.25565 11.53481 1.000 32.71012 71 GLY B O 1
ATOM 2555 N N . ARG B 2 80 ? -20.38510 23.12709 11.15415 1.000 29.82072 72 ARG B N 1
ATOM 2556 C CA . ARG B 2 80 ? -19.36420 23.10413 12.19254 1.000 29.29584 72 ARG B CA 1
ATOM 2557 C C . ARG B 2 80 ? -18.30939 22.07422 11.81472 1.000 31.38781 72 ARG B C 1
ATOM 2558 O O . ARG B 2 80 ? -18.46425 21.31737 10.85207 1.000 30.01791 72 ARG B O 1
ATOM 2566 N N . ASP B 2 81 ? -17.23059 22.04078 12.59704 1.000 29.57140 73 ASP B N 1
ATOM 2567 C CA . ASP B 2 81 ? -16.08061 21.19752 12.29840 1.000 24.25045 73 ASP B CA 1
ATOM 2568 C C . ASP B 2 81 ? -16.00965 19.96178 13.18963 1.000 26.94088 73 ASP B C 1
ATOM 2569 O O . ASP B 2 81 ? -14.92118 19.42601 13.42182 1.000 25.27556 73 ASP B O 1
ATOM 2574 N N . TYR B 2 82 ? -17.15277 19.48867 13.67965 1.000 22.30070 74 TYR B N 1
ATOM 2575 C CA . TYR B 2 82 ? -17.20380 18.26947 14.47333 1.000 30.42702 74 TYR B CA 1
ATOM 2576 C C . TYR B 2 82 ? -18.61675 17.70929 14.40202 1.000 27.07908 74 TYR B C 1
ATOM 2577 O O . TYR B 2 82 ? -19.57646 18.43667 14.13694 1.000 25.69803 74 TYR B O 1
ATOM 2586 N N . ILE B 2 83 ? -18.73502 16.40065 14.62822 1.000 23.92643 75 ILE B N 1
ATOM 2587 C CA . ILE B 2 83 ? -20.03125 15.73771 14.67839 1.000 26.31591 75 ILE B CA 1
ATOM 2588 C C . ILE B 2 83 ? -20.12186 14.92190 15.96001 1.000 30.51416 75 ILE B C 1
ATOM 2589 O O . ILE B 2 83 ? -19.12432 14.65734 16.62977 1.000 25.93431 75 ILE B O 1
ATOM 2594 N N . ASP B 2 84 ? -21.34338 14.51179 16.28475 1.000 26.73673 76 ASP B N 1
ATOM 2595 C CA . ASP B 2 84 ? -21.62471 13.70581 17.46152 1.000 34.06985 76 ASP B CA 1
ATOM 2596 C C . ASP B 2 84 ? -22.27477 12.39616 17.02744 1.000 32.60394 76 ASP B C 1
ATOM 2597 O O . ASP B 2 84 ? -22.66591 12.22477 15.86977 1.000 25.85675 76 ASP B O 1
ATOM 2602 N N . HIS B 2 85 ? -22.36638 11.46160 17.97390 1.000 28.69802 77 HIS B N 1
ATOM 2603 C CA . HIS B 2 85 ? -22.89289 10.12859 17.69451 1.000 31.61059 77 HIS B CA 1
ATOM 2604 C C . HIS B 2 85 ? -24.29330 10.20654 17.10053 1.000 29.76504 77 HIS B C 1
ATOM 2605 O O . HIS B 2 85 ? -25.17541 10.87749 17.64276 1.000 27.49156 77 HIS B O 1
ATOM 2612 N N . GLY B 2 86 ? -24.49838 9.50453 15.98749 1.000 22.95085 78 GLY B N 1
ATOM 2613 C CA . GLY B 2 86 ? -25.74584 9.54620 15.26367 1.000 22.82163 78 GLY B CA 1
ATOM 2614 C C . GLY B 2 86 ? -25.72642 10.42374 14.02858 1.000 29.96419 78 GLY B C 1
ATOM 2615 O O . GLY B 2 86 ? -26.52112 10.19285 13.11037 1.000 26.16328 78 GLY B O 1
ATOM 2616 N N . GLU B 2 87 ? -24.85045 11.42122 13.98170 1.000 22.38825 79 GLU B N 1
ATOM 2617 C CA . GLU B 2 87 ? -24.74506 12.28611 12.81732 1.000 27.61080 79 GLU B CA 1
ATOM 2618 C C . GLU B 2 87 ? -23.82514 11.65028 11.77923 1.000 26.69455 79 GLU B C 1
ATOM 2619 O O . GLU B 2 87 ? -22.87837 10.93310 12.11662 1.000 25.08362 79 GLU B O 1
ATOM 2625 N N . VAL B 2 88 ? -24.12201 11.90395 10.50578 1.000 23.30286 80 VAL B N 1
ATOM 2626 C CA . VAL B 2 88 ? -23.45495 11.22710 9.39571 1.000 24.40121 80 VAL B CA 1
ATOM 2627 C C . VAL B 2 88 ? -23.04072 12.26436 8.35798 1.000 19.30511 80 VAL B C 1
ATOM 2628 O O . VAL B 2 88 ? -23.88239 13.02458 7.86631 1.000 23.70895 80 VAL B O 1
ATOM 2632 N N . VAL B 2 89 ? -21.74992 12.29055 8.02264 1.000 19.73234 81 VAL B N 1
ATOM 2633 C CA . VAL B 2 89 ? -21.22202 13.12596 6.94654 1.000 21.80912 81 VAL B CA 1
ATOM 2634 C C . VAL B 2 89 ? -21.03502 12.24980 5.71521 1.000 20.11637 81 VAL B C 1
ATOM 2635 O O . VAL B 2 89 ? -20.47452 11.15124 5.80757 1.000 21.93766 81 VAL B O 1
ATOM 2639 N N . VAL B 2 90 ? -21.49467 12.73033 4.56254 1.000 21.91593 82 VAL B N 1
ATOM 2640 C CA . VAL B 2 90 ? -21.44402 11.97339 3.31681 1.000 21.95038 82 VAL B CA 1
ATOM 2641 C C . VAL B 2 90 ? -20.38582 12.58454 2.41014 1.000 19.80975 82 VAL B C 1
ATOM 2642 O O . VAL B 2 90 ? -20.39834 13.79582 2.15826 1.000 19.83506 82 VAL B O 1
ATOM 2646 N N . THR B 2 91 ? -19.48827 11.74423 1.90413 1.000 21.41543 83 THR B N 1
ATOM 2647 C CA . THR B 2 91 ? -18.42584 12.15648 1.00314 1.000 18.76371 83 THR B CA 1
ATOM 2648 C C . THR B 2 91 ? -18.41268 11.26597 -0.23167 1.000 24.98979 83 THR B C 1
ATOM 2649 O O . THR B 2 91 ? -18.83068 10.10469 -0.17071 1.000 21.80548 83 THR B O 1
ATOM 2653 N N . PRO B 2 92 ? -17.95252 11.78709 -1.36798 1.000 29.48211 84 PRO B N 1
ATOM 2654 C CA . PRO B 2 92 ? -17.83873 10.94584 -2.56742 1.000 26.62718 84 PRO B CA 1
ATOM 2655 C C . PRO B 2 92 ? -16.79247 9.85657 -2.38024 1.000 28.08032 84 PRO B C 1
ATOM 2656 O O . PRO B 2 92 ? -15.74560 10.07181 -1.76426 1.000 25.49180 84 PRO B O 1
ATOM 2660 N N . ALA B 2 93 ? -17.08639 8.67119 -2.91520 1.000 29.62085 85 ALA B N 1
ATOM 2661 C CA . ALA B 2 93 ? -16.17498 7.54355 -2.75787 1.000 21.43755 85 ALA B CA 1
ATOM 2662 C C . ALA B 2 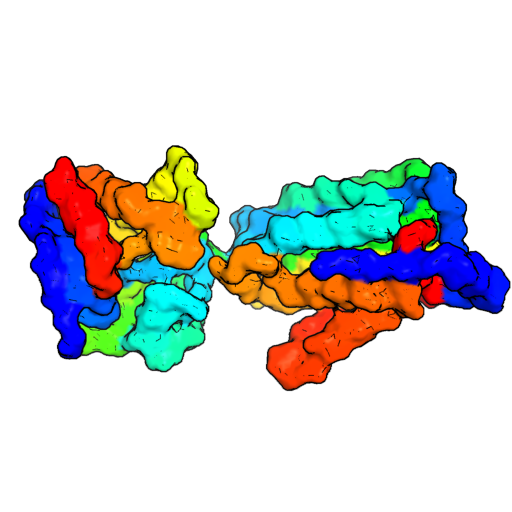93 ? -14.96278 7.63179 -3.67756 1.000 24.64330 85 ALA B C 1
ATOM 2663 O O . ALA B 2 93 ? -13.97501 6.92631 -3.44347 1.000 26.08857 85 ALA B O 1
ATOM 2665 N N . MET B 2 94 ? -15.02199 8.47538 -4.70885 1.000 23.21032 86 MET B N 1
ATOM 2666 C CA . MET B 2 94 ? -13.89029 8.77359 -5.58213 1.000 29.46699 86 MET B CA 1
ATOM 2667 C C . MET B 2 94 ? -13.31963 7.50370 -6.20955 1.000 28.05862 86 MET B C 1
ATOM 2668 O O . MET B 2 94 ? -13.99479 6.86394 -7.02197 1.000 28.35250 86 MET B O 1
ATOM 2673 N N . ASN B 2 95 ? -12.09629 7.11426 -5.83382 1.000 27.89126 87 ASN B N 1
ATOM 2674 C CA . ASN B 2 95 ? -11.46209 5.96346 -6.47658 1.000 35.06525 87 ASN B CA 1
ATOM 2675 C C . ASN B 2 95 ? -12.22264 4.66496 -6.24343 1.000 38.89055 87 ASN B C 1
ATOM 2676 O O . ASN B 2 95 ? -12.04836 3.71569 -7.01513 1.000 31.16667 87 ASN B O 1
ATOM 2681 N N . LEU B 2 96 ? -13.05093 4.59159 -5.19798 1.000 27.17933 88 LEU B N 1
ATOM 2682 C CA . LEU B 2 96 ? -13.81905 3.37761 -4.94493 1.000 25.52088 88 LEU B CA 1
ATOM 2683 C C . LEU B 2 96 ? -14.99350 3.19867 -5.90009 1.000 24.28715 88 LEU B C 1
ATOM 2684 O O . LEU B 2 96 ? -15.62866 2.13939 -5.87397 1.000 27.05354 88 LEU B O 1
ATOM 2689 N N . GLU B 2 97 ? -15.29480 4.19444 -6.73688 1.000 24.42110 89 GLU B N 1
ATOM 2690 C CA . GLU B 2 97 ? -16.38580 4.04834 -7.69619 1.000 37.64201 89 GLU B CA 1
ATOM 2691 C C . GLU B 2 97 ? -16.19160 2.84164 -8.60335 1.000 41.79456 89 GLU B C 1
ATOM 2692 O O . GLU B 2 97 ? -17.17464 2.21249 -9.00792 1.000 43.24717 89 GLU B O 1
ATOM 2698 N N . GLU B 2 98 ? -14.94041 2.49216 -8.91797 1.000 39.47708 90 GLU B N 1
ATOM 2699 C CA . GLU B 2 98 ? -14.68021 1.34957 -9.78745 1.000 53.07720 90 GLU B CA 1
ATOM 2700 C C . GLU B 2 98 ? -15.17057 0.04153 -9.18372 1.000 55.97066 90 GLU B C 1
ATOM 2701 O O . GLU B 2 98 ? -15.36901 -0.93209 -9.91839 1.000 62.40401 90 GLU B O 1
ATOM 2707 N N . ARG B 2 99 ? -15.37034 -0.00467 -7.86869 1.000 40.01298 91 ARG B N 1
ATOM 2708 C CA . ARG B 2 99 ? -15.91421 -1.17571 -7.19909 1.000 34.46507 91 ARG B CA 1
ATOM 2709 C C . ARG B 2 99 ? -17.40887 -1.04976 -6.93057 1.000 29.79448 91 ARG B C 1
ATOM 2710 O O . ARG B 2 99 ? -17.96653 -1.86071 -6.18491 1.000 46.85962 91 ARG B O 1
ATOM 2718 N N . GLY B 2 100 ? -18.06832 -0.06012 -7.53158 1.000 32.85994 92 GLY B N 1
ATOM 2719 C CA . GLY B 2 100 ? -19.49096 0.13970 -7.36323 1.000 36.04440 92 GLY B CA 1
ATOM 2720 C C . GLY B 2 100 ? -19.89476 0.97437 -6.16650 1.000 35.33983 92 GLY B C 1
ATOM 2721 O O . GLY B 2 100 ? -21.09626 1.14038 -5.92749 1.000 31.88256 92 GLY B O 1
ATOM 2722 N N . ILE B 2 101 ? -18.94082 1.50746 -5.41420 1.000 34.28384 93 ILE B N 1
ATOM 2723 C CA . ILE B 2 101 ? -19.23182 2.29868 -4.22330 1.000 27.13602 93 ILE B CA 1
ATOM 2724 C C . ILE B 2 101 ? -19.33892 3.76286 -4.62400 1.000 27.76058 93 ILE B C 1
ATOM 2725 O O . ILE B 2 101 ? -18.42496 4.31163 -5.24993 1.000 33.12512 93 ILE B O 1
ATOM 2730 N N . LYS B 2 102 ? -20.45227 4.40291 -4.26798 1.000 24.81512 94 LYS B N 1
ATOM 2731 C CA . LYS B 2 102 ? -20.65280 5.80180 -4.62856 1.000 26.34426 94 LYS B CA 1
ATOM 2732 C C . LYS B 2 102 ? -20.35677 6.77117 -3.48853 1.000 23.87939 94 LYS B C 1
ATOM 2733 O O . LYS B 2 102 ? -19.83294 7.86183 -3.73706 1.000 22.72753 94 LYS B O 1
ATOM 2739 N N . TYR B 2 103 ? -20.67636 6.40589 -2.24539 1.000 25.14984 95 TYR B N 1
ATOM 2740 C CA . TYR B 2 103 ? -20.54304 7.30501 -1.10561 1.000 19.83134 95 TYR B CA 1
ATOM 2741 C C . TYR B 2 103 ? -19.86081 6.60283 0.05576 1.000 27.77508 95 TYR B C 1
ATOM 2742 O O . TYR B 2 103 ? -19.97893 5.38767 0.22628 1.000 24.11866 95 TYR B O 1
ATOM 2751 N N . VAL B 2 104 ? -19.16764 7.39221 0.87153 1.000 22.86833 96 VAL B N 1
ATOM 2752 C CA . VAL B 2 104 ? -18.75234 6.98162 2.20536 1.000 19.52719 96 VAL B CA 1
ATOM 2753 C C . VAL B 2 104 ? -19.61227 7.74174 3.20614 1.000 23.99503 96 VAL B C 1
ATOM 2754 O O . VAL B 2 104 ? -19.75090 8.96763 3.10813 1.000 20.24005 96 VAL B O 1
ATOM 2758 N N . PHE B 2 105 ? -20.21362 7.01000 4.14509 1.000 23.52622 97 PHE B N 1
ATOM 2759 C CA . PHE B 2 105 ? -21.00482 7.58371 5.23138 1.000 24.55776 97 PHE B CA 1
ATOM 2760 C C . PHE B 2 105 ? -20.14709 7.55353 6.49176 1.000 24.39341 97 PHE B C 1
ATOM 2761 O O . PHE B 2 105 ? -19.87173 6.47798 7.02892 1.000 24.36228 97 PHE B O 1
ATOM 2769 N N . HIS B 2 106 ? -19.72838 8.71974 6.97306 1.000 18.58612 98 HIS B N 1
ATOM 2770 C CA . HIS B 2 106 ? -18.87766 8.78090 8.15652 1.000 23.58847 98 HIS B CA 1
ATOM 2771 C C . HIS B 2 106 ? -19.74931 8.79570 9.40666 1.000 24.27326 98 HIS B C 1
ATOM 2772 O O . HIS B 2 106 ? -20.62264 9.65721 9.55191 1.000 24.91451 98 HIS B O 1
ATOM 2779 N N . THR B 2 107 ? -19.52185 7.83116 10.29520 1.000 22.10352 99 THR B N 1
ATOM 2780 C CA . THR B 2 107 ? -20.21568 7.75229 11.57164 1.000 21.75899 99 THR B CA 1
ATOM 2781 C C . THR B 2 107 ? -19.16482 7.67906 12.67253 1.000 26.85491 99 THR B C 1
ATOM 2782 O O . THR B 2 107 ? -18.00699 7.34045 12.41975 1.000 24.10577 99 THR B O 1
ATOM 2786 N N . VAL B 2 108 ? -19.54997 8.02835 13.89837 1.000 25.77013 100 VAL B N 1
ATOM 2787 C CA . VAL B 2 108 ? -18.60015 8.05722 15.01016 1.000 25.60291 100 VAL B CA 1
ATOM 2788 C C . VAL B 2 108 ? -19.18110 7.26800 16.17767 1.000 26.38029 100 VAL B C 1
ATOM 2789 O O . VAL B 2 108 ? -20.22333 7.63871 16.73038 1.000 27.55732 100 VAL B O 1
ATOM 2793 N N . GLY B 2 109 ? -18.51592 6.17725 16.54411 1.000 29.17432 101 GLY B N 1
ATOM 2794 C CA . GLY B 2 109 ? -18.91873 5.39025 17.68323 1.000 28.89118 101 GLY B CA 1
ATOM 2795 C C . GLY B 2 109 ? -18.26117 5.87367 18.96063 1.000 32.30075 101 GLY B C 1
ATOM 2796 O O . GLY B 2 109 ? -17.33823 6.69314 18.93694 1.000 25.89524 101 GLY B O 1
ATOM 2797 N N . PRO B 2 110 ? -18.72070 5.37757 20.10462 1.000 38.62638 102 PRO B N 1
ATOM 2798 C CA . PRO B 2 110 ? -18.12118 5.77626 21.38177 1.000 32.43869 102 PRO B CA 1
ATOM 2799 C C . PRO B 2 110 ? -16.84028 5.00431 21.67185 1.000 36.78197 102 PRO B C 1
ATOM 2800 O O . PRO B 2 110 ? -16.56273 3.95027 21.09560 1.000 31.47320 102 PRO B O 1
ATOM 2804 N N . ILE B 2 111 ? -16.06328 5.55330 22.59730 1.000 30.51604 103 ILE B N 1
ATOM 2805 C CA . ILE B 2 111 ? -14.81598 4.95311 23.05646 1.000 35.50108 103 ILE B CA 1
ATOM 2806 C C . ILE B 2 111 ? -15.13409 4.18817 24.33723 1.000 42.31761 103 ILE B C 1
ATOM 2807 O O . ILE B 2 111 ? -15.26724 4.78362 25.40947 1.000 37.88599 103 ILE B O 1
ATOM 2812 N N . CYS B 2 112 ? -15.25988 2.86091 24.23399 1.000 40.18036 104 CYS B N 1
ATOM 2813 C CA . CYS B 2 112 ? -15.53127 2.05476 25.42204 1.000 45.58378 104 CYS B CA 1
ATOM 2814 C C . CYS B 2 112 ? -14.26671 1.81866 26.23838 1.000 55.24014 104 CYS B C 1
ATOM 2815 O O . CYS B 2 112 ? -14.29296 1.92006 27.47030 1.000 58.94242 104 CYS B O 1
ATOM 2818 N N . SER B 2 113 ? -13.16209 1.48768 25.56634 1.000 43.67918 105 SER B N 1
ATOM 2819 C CA . SER B 2 113 ? -11.89186 1.16654 26.21900 1.000 57.04325 105 SER B CA 1
ATOM 2820 C C . SER B 2 113 ? -12.05538 0.00116 27.19515 1.000 64.07094 105 SER B C 1
ATOM 2821 O O . SER B 2 113 ? -11.60129 0.04711 28.34013 1.000 57.20616 105 SER B O 1
ATOM 2824 N N . GLY B 2 114 ? -12.72167 -1.05541 26.72799 1.000 44.05497 106 GLY B N 1
ATOM 2825 C CA . GLY B 2 114 ? -12.89589 -2.26219 27.50419 1.000 55.70368 106 GLY B CA 1
ATOM 2826 C C . GLY B 2 114 ? -14.11810 -2.29567 28.39681 1.000 46.04869 106 GLY B C 1
ATOM 2827 O O . GLY B 2 114 ? -14.38881 -3.33963 29.00361 1.000 57.88458 106 GLY B O 1
ATOM 2828 N N . MET B 2 115 ? -14.86393 -1.20028 28.49816 1.000 54.11828 107 MET B N 1
ATOM 2829 C CA . MET B 2 115 ? -16.04922 -1.13354 29.33988 1.000 50.02609 107 MET B CA 1
ATOM 2830 C C . MET B 2 115 ? -17.31469 -1.26992 28.50032 1.000 67.83018 107 MET B C 1
ATOM 2831 O O . MET B 2 115 ? -17.28180 -1.27850 27.26772 1.000 56.44890 107 MET B O 1
ATOM 2836 N N . TRP B 2 116 ? -18.44699 -1.37108 29.19395 1.000 46.38090 108 TRP B N 1
ATOM 2837 C CA . TRP B 2 116 ? -19.74683 -1.41300 28.53825 1.000 44.42741 108 TRP B CA 1
ATOM 2838 C C . TRP B 2 116 ? -20.80368 -0.88969 29.49682 1.000 56.63414 108 TRP B C 1
ATOM 2839 O O . TRP B 2 116 ? -20.81811 -1.26184 30.67351 1.000 51.33500 108 TRP B O 1
ATOM 2850 N N . SER B 2 117 ? -21.68139 -0.03089 28.98649 1.000 45.64627 109 SER B N 1
ATOM 2851 C CA . SER B 2 117 ? -22.74438 0.55895 29.78433 1.000 51.02258 109 SER B CA 1
ATOM 2852 C C . SER B 2 117 ? -23.91265 0.87937 28.86587 1.000 57.94756 109 SER B C 1
ATOM 2853 O O . SER B 2 117 ? -23.80608 0.79976 27.63942 1.000 57.47527 109 SER B O 1
ATOM 2856 N N . GLU B 2 118 ? -25.04043 1.24698 29.47610 1.000 45.46683 110 GLU B N 1
ATOM 2857 C CA . GLU B 2 118 ? -26.19258 1.66273 28.68485 1.000 43.37453 110 GLU B CA 1
ATOM 2858 C C . GLU B 2 118 ? -25.93319 2.98432 27.97634 1.000 53.38757 110 GLU B C 1
ATOM 2859 O O . GLU B 2 118 ? -26.48739 3.22792 26.89814 1.000 41.40642 110 GLU B O 1
ATOM 2865 N N . GLU B 2 119 ? -25.10087 3.84617 28.56495 1.000 48.76203 111 GLU B N 1
ATOM 2866 C CA . GLU B 2 119 ? -24.71156 5.07962 27.89047 1.000 60.23231 111 GLU B CA 1
ATOM 2867 C C . GLU B 2 119 ? -23.87314 4.78681 26.65357 1.000 49.26728 111 GLU B C 1
ATOM 2868 O O . GLU B 2 119 ? -24.08661 5.38846 25.59449 1.000 45.46727 111 GLU B O 1
ATOM 2874 N N . LEU B 2 120 ? -22.91191 3.86784 26.77045 1.000 38.13530 112 LEU B N 1
ATOM 2875 C CA . LEU B 2 120 ? -22.08512 3.51533 25.62182 1.000 43.61788 112 LEU B CA 1
ATOM 2876 C C . LEU B 2 120 ? -22.90538 2.81068 24.55059 1.000 49.60486 112 LEU B C 1
ATOM 2877 O O . LEU B 2 120 ? -22.69026 3.03055 23.35314 1.000 41.87572 112 LEU B O 1
ATOM 2882 N N . LYS B 2 121 ? -23.85766 1.96937 24.96201 1.000 42.21656 113 LYS B N 1
ATOM 2883 C CA . LYS B 2 121 ? -24.69499 1.26993 23.99311 1.000 37.94765 113 LYS B CA 1
ATOM 2884 C C . LYS B 2 121 ? -25.55144 2.24375 23.19454 1.000 39.28218 113 LYS B C 1
ATOM 2885 O O . LYS B 2 121 ? -25.69045 2.09943 21.97386 1.000 43.42454 113 LYS B O 1
ATOM 2891 N N . GLU B 2 122 ? -26.13936 3.24067 23.86340 1.000 36.16414 114 GLU B N 1
ATOM 2892 C CA . GLU B 2 122 ? -26.98777 4.19317 23.15258 1.000 38.26813 114 GLU B CA 1
ATOM 2893 C C . GLU B 2 122 ? -26.18012 5.02227 22.16107 1.000 42.73548 114 GLU B C 1
ATOM 2894 O O . GLU B 2 122 ? -26.67879 5.36903 21.08312 1.000 38.23007 114 GLU B O 1
ATOM 2900 N N . LYS B 2 123 ? -24.93604 5.35891 22.51276 1.000 35.92679 115 LYS B N 1
ATOM 2901 C CA . LYS B 2 123 ? -24.07183 6.07748 21.58204 1.000 37.73842 115 LYS B CA 1
ATOM 2902 C C . LYS B 2 123 ? -23.75519 5.22144 20.36294 1.000 31.20052 115 LYS B C 1
ATOM 2903 O O . LYS B 2 123 ? -23.84152 5.68934 19.22173 1.000 31.40420 115 LYS B O 1
ATOM 2909 N N . LEU B 2 124 ? -23.38346 3.95765 20.58853 1.000 27.63197 116 LEU B N 1
ATOM 2910 C CA . LEU B 2 124 ? -23.10580 3.05175 19.47781 1.000 32.45939 116 LEU B CA 1
ATOM 2911 C C . LEU B 2 124 ? -24.36004 2.74654 18.67178 1.000 40.98397 116 LEU B C 1
ATOM 2912 O O . LEU B 2 124 ? -24.28631 2.58097 17.44831 1.000 32.32290 116 LEU B O 1
ATOM 2917 N N . TYR B 2 125 ? -25.51388 2.66991 19.33628 1.000 34.02245 117 TYR B N 1
ATOM 2918 C CA . TYR B 2 125 ? -26.76927 2.43912 18.62971 1.000 30.15851 117 TYR B CA 1
ATOM 2919 C C . TYR B 2 125 ? -27.06291 3.57418 17.65976 1.000 36.26867 117 TYR B C 1
ATOM 2920 O O . TYR B 2 125 ? -27.45834 3.34188 16.51082 1.000 33.58014 117 TYR B O 1
ATOM 2929 N N . LYS B 2 126 ? -26.87649 4.81668 18.11065 1.000 28.56912 118 LYS B N 1
ATOM 2930 C CA . LYS B 2 126 ? -27.09577 5.95879 17.23101 1.000 33.47832 118 LYS B CA 1
ATOM 2931 C C . LYS B 2 126 ? -26.09318 5.97957 16.08293 1.000 31.33822 118 LYS B C 1
ATOM 2932 O O . LYS B 2 126 ? -26.43583 6.38623 14.96412 1.000 30.04546 118 LYS B O 1
ATOM 2938 N N . ALA B 2 127 ? -24.86009 5.53403 16.33526 1.000 29.69934 119 ALA B N 1
ATOM 2939 C CA . ALA B 2 127 ? -23.84646 5.49704 15.28709 1.000 32.28641 119 ALA B CA 1
ATOM 2940 C C . ALA B 2 127 ? -24.13418 4.43866 14.23009 1.000 32.79048 119 ALA B C 1
ATOM 2941 O O . ALA B 2 127 ? -23.66209 4.57358 13.09716 1.000 25.61617 119 ALA B O 1
ATOM 2943 N N . PHE B 2 128 ? -24.89922 3.39718 14.56773 1.000 31.15922 120 PHE B N 1
ATOM 2944 C CA . PHE B 2 128 ? -25.33478 2.40951 13.58447 1.000 32.85297 120 PHE B CA 1
ATOM 2945 C C . PHE B 2 128 ? -26.63261 2.81532 12.90037 1.000 26.71267 120 PHE B C 1
ATOM 2946 O O . PHE B 2 128 ? -26.78200 2.61114 11.69180 1.000 26.26467 120 PHE B O 1
ATOM 2954 N N . LEU B 2 129 ? -27.57141 3.39500 13.64973 1.000 31.57554 121 LEU B N 1
ATOM 2955 C CA . LEU B 2 129 ? -28.85478 3.77477 13.06751 1.000 33.24690 121 LEU B CA 1
ATOM 2956 C C . LEU B 2 129 ? -28.73281 4.99535 12.16231 1.000 25.69761 121 LEU B C 1
ATOM 2957 O O . LEU B 2 129 ? -29.42827 5.07857 11.14296 1.000 28.20761 121 LEU B O 1
ATOM 2962 N N . GLY B 2 130 ? -27.85430 5.93646 12.50623 1.000 28.35067 122 GLY B N 1
ATOM 2963 C CA . GLY B 2 130 ? -27.65110 7.13870 11.72978 1.000 30.20603 122 GLY B CA 1
ATOM 2964 C C . GLY B 2 130 ? -27.39640 6.89550 10.25214 1.000 22.06570 122 GLY B C 1
ATOM 2965 O O . GLY B 2 130 ? -28.06493 7.47200 9.38981 1.000 25.31328 122 GLY B O 1
ATOM 2966 N N . PRO B 2 131 ? -26.40137 6.06324 9.92909 1.000 27.33703 123 PRO B N 1
ATOM 2967 C CA . PRO B 2 131 ? -26.14306 5.76346 8.50781 1.000 21.84026 123 PRO B CA 1
ATOM 2968 C C . PRO B 2 131 ? -27.30844 5.07876 7.81136 1.000 25.06948 123 PRO B C 1
ATOM 2969 O O . PRO B 2 131 ? -27.55550 5.34704 6.62971 1.000 25.67355 123 PRO B O 1
ATOM 2973 N N . LEU B 2 132 ? -28.03805 4.20261 8.50904 1.000 23.51917 124 LEU B N 1
ATOM 2974 C CA . LEU B 2 132 ? -29.23309 3.60475 7.91664 1.000 31.70114 124 LEU B CA 1
ATOM 2975 C C . LEU B 2 132 ? -30.26427 4.67075 7.56663 1.000 23.94158 124 LEU B C 1
ATOM 2976 O O . LEU B 2 132 ? -30.84529 4.65233 6.47472 1.000 27.89661 124 LEU B O 1
ATOM 2981 N N . GLU B 2 133 ? -30.49584 5.61828 8.47672 1.000 25.79106 125 GLU B N 1
ATOM 2982 C CA . GLU B 2 133 ? -31.45861 6.67903 8.20494 1.000 31.00949 125 GLU B CA 1
ATOM 2983 C C . GLU B 2 133 ? -30.95599 7.63207 7.13012 1.000 29.59822 125 GLU B C 1
ATOM 2984 O O . GLU B 2 133 ? -31.75421 8.14760 6.33958 1.000 27.10289 125 GLU B O 1
ATOM 2990 N N . LYS B 2 134 ? -29.64201 7.86378 7.07344 1.000 27.75267 126 LYS B N 1
ATOM 2991 C CA . LYS B 2 134 ? -29.07838 8.67557 5.99782 1.000 27.56350 126 LYS B CA 1
ATOM 2992 C C . LYS B 2 134 ? -29.27422 8.00452 4.64165 1.000 25.02023 126 LYS B C 1
ATOM 2993 O O . LYS B 2 134 ? -29.61010 8.66820 3.65190 1.000 25.80099 126 LYS B O 1
ATOM 2999 N N . ALA B 2 135 ? -29.06178 6.68744 4.57465 1.000 24.46553 127 ALA B N 1
ATOM 3000 C CA . ALA B 2 135 ? -29.28867 5.96579 3.32590 1.000 26.43709 127 ALA B CA 1
ATOM 3001 C C . ALA B 2 135 ? -30.74915 6.04776 2.89853 1.000 23.07520 127 ALA B C 1
ATOM 3002 O O . ALA B 2 135 ? -31.04824 6.20911 1.70982 1.000 25.59990 127 ALA B O 1
ATOM 3004 N N . GLU B 2 136 ? -31.67294 5.93446 3.85533 1.000 25.78197 128 GLU B N 1
ATOM 3005 C CA . GLU B 2 136 ? -33.09062 6.04718 3.52935 1.000 31.40383 128 GLU B CA 1
ATOM 3006 C C . GLU B 2 136 ? -33.42220 7.44170 3.01493 1.000 27.89625 128 GLU B C 1
ATOM 3007 O O . GLU B 2 136 ? -34.17590 7.59358 2.04552 1.000 30.37300 128 GLU B O 1
ATOM 3013 N N . GLU B 2 137 ? -32.84490 8.46992 3.64040 1.000 25.70908 129 GLU B N 1
ATOM 3014 C CA . GLU B 2 137 ? -33.10028 9.84698 3.23101 1.000 24.75491 129 GLU B CA 1
ATOM 3015 C C . GLU B 2 137 ? -32.63088 10.10374 1.80052 1.000 25.92696 129 GLU B C 1
ATOM 3016 O O . GLU B 2 137 ? -33.30754 10.80467 1.03746 1.000 24.96154 129 GLU B O 1
ATOM 3022 N N . MET B 2 138 ? -31.48708 9.53464 1.41053 1.000 27.12189 130 MET B N 1
ATOM 3023 C CA . MET B 2 138 ? -30.94014 9.73832 0.07147 1.000 31.23233 130 MET B CA 1
ATOM 3024 C C . MET B 2 138 ? -31.43890 8.72486 -0.95035 1.000 31.08850 130 MET B C 1
ATOM 3025 O O . MET B 2 138 ? -31.07580 8.82963 -2.12696 1.000 29.81722 130 MET B O 1
ATOM 3030 N N . GLY B 2 139 ? -32.23657 7.74379 -0.53895 1.000 28.65842 131 GLY B N 1
ATOM 3031 C CA . GLY B 2 139 ? -32.63575 6.68962 -1.45225 1.000 33.39426 131 GLY B CA 1
ATOM 3032 C C . GLY B 2 139 ? -31.52093 5.73744 -1.82921 1.000 34.86413 131 GLY B C 1
ATOM 3033 O O . GLY B 2 139 ? -31.54672 5.16414 -2.92217 1.000 29.80692 131 GLY B O 1
ATOM 3034 N N . VAL B 2 140 ? -30.53500 5.55684 -0.95517 1.000 27.22845 132 VAL B N 1
ATOM 3035 C CA . VAL B 2 140 ? -29.43345 4.63305 -1.21359 1.000 26.98597 132 VAL B CA 1
ATOM 3036 C C . VAL B 2 140 ? -29.90588 3.21948 -0.89111 1.000 31.26356 132 VAL B C 1
ATOM 3037 O O . VAL B 2 140 ? -30.34569 2.94297 0.22940 1.000 31.42344 132 VAL B O 1
ATOM 3041 N N . GLU B 2 141 ? -29.80558 2.31698 -1.87118 1.000 27.46815 133 GLU B N 1
ATOM 3042 C CA . GLU B 2 141 ? -30.45843 1.01706 -1.75487 1.000 27.81827 133 GLU B CA 1
ATOM 3043 C C . GLU B 2 141 ? -29.61719 -0.00987 -1.00489 1.000 31.40762 133 GLU B C 1
ATOM 3044 O O . GLU B 2 141 ? -30.17797 -0.95219 -0.42831 1.000 31.29752 133 GLU B O 1
ATOM 3050 N N . SER B 2 142 ? -28.28906 0.12869 -1.01448 1.000 27.83747 134 SER B N 1
ATOM 3051 C CA . SER B 2 142 ? -27.40571 -0.83477 -0.36795 1.000 32.11226 134 SER B CA 1
ATOM 3052 C C . SER B 2 142 ? -26.35186 -0.10778 0.45297 1.000 34.00695 134 SER B C 1
ATOM 3053 O O . SER B 2 142 ? -25.81384 0.91553 0.02200 1.000 29.36220 134 SER B O 1
ATOM 3056 N N . ILE B 2 143 ? -26.05185 -0.64927 1.62998 1.000 25.89576 135 ILE B N 1
ATOM 3057 C CA . ILE B 2 143 ? -25.10010 -0.03533 2.54830 1.000 26.33144 135 ILE B CA 1
ATOM 3058 C C . ILE B 2 143 ? -24.35171 -1.14326 3.27911 1.000 32.95458 135 ILE B C 1
ATOM 3059 O O . ILE B 2 143 ? -24.93112 -2.17390 3.63421 1.000 34.55151 135 ILE B O 1
ATOM 3064 N N . ALA B 2 144 ? -23.05250 -0.93547 3.48166 1.000 27.46499 136 ALA B N 1
ATOM 3065 C CA . ALA B 2 144 ? -22.19880 -1.87926 4.18680 1.000 33.91624 136 ALA B CA 1
ATOM 3066 C C . ALA B 2 144 ? -21.56868 -1.19920 5.39457 1.000 27.37602 136 ALA B C 1
ATOM 3067 O O . ALA B 2 144 ? -21.15755 -0.03724 5.31873 1.000 30.83445 136 ALA B O 1
ATOM 3069 N N . PHE B 2 145 ? -21.48793 -1.93554 6.50567 1.000 24.56426 137 PHE B N 1
ATOM 3070 C CA . PHE B 2 145 ? -20.99517 -1.43555 7.78341 1.000 31.45018 137 PHE B CA 1
ATOM 3071 C C . PHE B 2 145 ? -19.72861 -2.16877 8.21059 1.000 33.48051 137 PHE B C 1
ATOM 3072 O O . PHE B 2 145 ? -19.61174 -3.38082 7.99200 1.000 33.84291 137 PHE B O 1
ATOM 3080 N N . PRO B 2 146 ? -18.76449 -1.46771 8.82340 1.000 30.54329 138 PRO B N 1
ATOM 3081 C CA . PRO B 2 146 ? -17.72772 -2.16398 9.58923 1.000 31.54947 138 PRO B CA 1
ATOM 3082 C C . PRO B 2 146 ? -18.18166 -2.33383 11.03006 1.000 34.76897 138 PRO B C 1
ATOM 3083 O O . PRO B 2 146 ? -19.23856 -1.82181 11.40381 1.000 29.70210 138 PRO B O 1
ATOM 3087 N N . ALA B 2 147 ? -17.40130 -3.03913 11.84860 1.000 34.19370 139 ALA B N 1
ATOM 3088 C CA . ALA B 2 147 ? -17.73530 -3.20961 13.26277 1.000 38.25019 139 ALA B CA 1
ATOM 3089 C C . ALA B 2 147 ? -17.30738 -1.95231 14.01665 1.000 33.01154 139 ALA B C 1
ATOM 3090 O O . ALA B 2 147 ? -16.25763 -1.89882 14.66334 1.000 34.54877 139 ALA B O 1
ATOM 3092 N N . VAL B 2 148 ? -18.15283 -0.92110 13.92481 1.000 32.31493 140 VAL B N 1
ATOM 3093 C CA . VAL B 2 148 ? -17.84211 0.37081 14.52565 1.000 31.28741 140 VAL B CA 1
ATOM 3094 C C . VAL B 2 148 ? -17.57458 0.19778 16.01618 1.000 34.54488 140 VAL B C 1
ATOM 3095 O O . VAL B 2 148 ? -18.31714 -0.49807 16.72176 1.000 31.78583 140 VAL B O 1
ATOM 3099 N N . SER B 2 149 ? -16.48854 0.81273 16.49265 1.000 37.39554 141 SER B N 1
ATOM 3100 C CA . SER B 2 149 ? -16.03579 0.85193 17.88431 1.000 38.79582 141 SER B CA 1
ATOM 3101 C C . SER B 2 149 ? -15.44327 -0.46496 18.37536 1.000 36.83354 141 SER B C 1
ATOM 3102 O O . SER B 2 149 ? -14.94228 -0.51384 19.50887 1.000 37.80385 141 SER B O 1
ATOM 3105 N N . ALA B 2 150 ? -15.46349 -1.52549 17.56995 1.000 29.73731 142 ALA B N 1
ATOM 3106 C CA . ALA B 2 150 ? -14.94278 -2.82069 17.99010 1.000 37.55352 142 ALA B CA 1
ATOM 3107 C C . ALA B 2 150 ? -13.43127 -2.93114 17.85121 1.000 39.02977 142 ALA B C 1
ATOM 3108 O O . ALA B 2 150 ? -12.86366 -3.96011 18.23471 1.000 41.17485 142 ALA B O 1
ATOM 3110 N N . GLY B 2 151 ? -12.76965 -1.90979 17.31713 1.000 40.06011 143 GLY B N 1
ATOM 3111 C CA . GLY B 2 151 ? -11.33532 -1.96542 17.12389 1.000 40.59505 143 GLY B CA 1
ATOM 3112 C C . GLY B 2 151 ? -10.57631 -1.10454 18.10897 1.000 37.51781 143 GLY B C 1
ATOM 3113 O O . GLY B 2 151 ? -10.42934 -1.46446 19.28009 1.000 39.42943 143 GLY B O 1
ATOM 3114 N N . ILE B 2 152 ? -10.10670 0.05165 17.64296 1.000 34.62736 144 ILE B N 1
ATOM 3115 C CA . ILE B 2 152 ? -9.28658 0.92295 18.47842 1.000 40.28211 144 ILE B CA 1
ATOM 3116 C C . ILE B 2 152 ? -10.09134 1.46949 19.65096 1.000 36.87680 144 ILE B C 1
ATOM 3117 O O . ILE B 2 152 ? -9.56510 1.63697 20.75807 1.000 39.00151 144 ILE B O 1
ATOM 3122 N N . TYR B 2 153 ? -11.37920 1.74131 19.44096 1.000 33.02456 145 TYR B N 1
ATOM 3123 C CA . TYR B 2 153 ? -12.19816 2.27409 20.52244 1.000 35.09683 145 TYR B CA 1
ATOM 3124 C C . TYR B 2 153 ? -12.58992 1.21772 21.55188 1.000 41.38808 145 TYR B C 1
ATOM 3125 O O . TYR B 2 153 ? -13.21906 1.56096 22.55825 1.000 35.94760 145 TYR B O 1
ATOM 3134 N N . GLY B 2 154 ? -12.23464 -0.04240 21.32310 1.000 42.24875 146 GLY B N 1
ATOM 3135 C CA . GLY B 2 154 ? -12.27324 -1.06946 22.35136 1.000 42.14076 146 GLY B CA 1
ATOM 3136 C C . GLY B 2 154 ? -13.62146 -1.41835 22.94592 1.000 55.73172 146 GLY B C 1
ATOM 3137 O O . GLY B 2 154 ? -13.71392 -1.64139 24.15925 1.000 48.18719 146 GLY B O 1
ATOM 3138 N N . CYS B 2 155 ? -14.67130 -1.46848 22.13238 1.000 34.22104 147 CYS B N 1
ATOM 3139 C CA . CYS B 2 155 ? -15.94540 -2.01825 22.57423 1.000 41.91168 147 CYS B CA 1
ATOM 3140 C C . CYS B 2 155 ? -15.99363 -3.50040 22.22624 1.000 51.34655 147 CYS B C 1
ATOM 3141 O O . CYS B 2 155 ? -15.47148 -3.92125 21.18909 1.000 39.39937 147 CYS B O 1
ATOM 3144 N N . ASP B 2 156 ? -16.60506 -4.29037 23.10874 1.000 41.71393 148 ASP B N 1
ATOM 3145 C CA . ASP B 2 156 ? -16.65527 -5.73451 22.91153 1.000 45.63852 148 ASP B CA 1
ATOM 3146 C C . ASP B 2 156 ? -17.37804 -6.07452 21.61416 1.000 35.69295 148 ASP B C 1
ATOM 3147 O O . ASP B 2 156 ? -18.46068 -5.55011 21.33799 1.000 43.65731 148 ASP B O 1
ATOM 3152 N N . LEU B 2 157 ? -16.77596 -6.96793 20.82240 1.000 42.58830 149 LEU B N 1
ATOM 3153 C CA . LEU B 2 157 ? -17.30699 -7.25915 19.49278 1.000 48.00373 149 LEU B CA 1
ATOM 3154 C C . LEU B 2 157 ? -18.72040 -7.82595 19.56180 1.000 56.33332 149 LEU B C 1
ATOM 3155 O O . LEU B 2 157 ? -19.58326 -7.45419 18.75802 1.000 45.49261 149 LEU B O 1
ATOM 3160 N N . GLU B 2 158 ? -18.97922 -8.72841 20.51223 1.000 56.43074 150 GLU B N 1
ATOM 3161 C CA . GLU B 2 158 ? -20.31370 -9.31102 20.62063 1.000 42.50518 150 GLU B CA 1
ATOM 3162 C C . GLU B 2 158 ? -21.35574 -8.24718 20.94278 1.000 44.36206 150 GLU B C 1
ATOM 3163 O O . GLU B 2 158 ? -22.46374 -8.26692 20.39482 1.000 46.18838 150 GLU B O 1
ATOM 3169 N N . LYS B 2 159 ? -21.01735 -7.30323 21.82312 1.000 44.16784 151 LYS B N 1
ATOM 3170 C CA . LYS B 2 159 ? -21.94410 -6.21695 22.12230 1.000 45.78801 151 LYS B CA 1
ATOM 3171 C C . LYS B 2 159 ? -22.10638 -5.28030 20.93146 1.000 39.06203 151 LYS B C 1
ATOM 3172 O O . LYS B 2 159 ? -23.20402 -4.76040 20.69819 1.000 43.93498 151 LYS B O 1
ATOM 3178 N N . VAL B 2 160 ? -21.03417 -5.06690 20.16245 1.000 41.42660 152 VAL B N 1
ATOM 3179 C CA . VAL B 2 160 ? -21.12254 -4.22691 18.96756 1.000 40.56470 152 VAL B CA 1
ATOM 3180 C C . VAL B 2 160 ? -22.05171 -4.86001 17.93991 1.000 32.87049 152 VAL B C 1
ATOM 3181 O O . VAL B 2 160 ? -22.92679 -4.19439 17.37289 1.000 38.46535 152 VAL B O 1
ATOM 3185 N N . VAL B 2 161 ? -21.87357 -6.15692 17.68121 1.000 41.97933 153 VAL B N 1
ATOM 3186 C CA . VAL B 2 161 ? -22.71197 -6.83073 16.69405 1.000 39.80782 153 VAL B CA 1
ATOM 3187 C C . VAL B 2 161 ? -24.15919 -6.88880 17.17234 1.000 40.98834 153 VAL B C 1
ATOM 3188 O O . VAL B 2 161 ? -25.09530 -6.71557 16.38206 1.000 45.25129 153 VAL B O 1
ATOM 3192 N N . GLU B 2 162 ? -24.36801 -7.11338 18.47315 1.000 44.23510 154 GLU B N 1
ATOM 3193 C CA . GLU B 2 162 ? -25.72475 -7.10898 19.01329 1.000 43.81378 154 GLU B CA 1
ATOM 3194 C C . GLU B 2 162 ? -26.38208 -5.74631 18.84304 1.000 43.47796 154 GLU B C 1
ATOM 3195 O O . GLU B 2 162 ? -27.56121 -5.65810 18.47975 1.000 41.79483 154 GLU B O 1
ATOM 3201 N N . THR B 2 163 ? -25.63398 -4.67174 19.10511 1.000 40.60624 155 THR B N 1
ATOM 3202 C CA . THR B 2 163 ? -26.18313 -3.32866 18.95305 1.000 35.68620 155 THR B CA 1
ATOM 3203 C C . THR B 2 163 ? -26.46163 -3.01174 17.48944 1.000 36.39517 155 THR B C 1
ATOM 3204 O O . THR B 2 163 ? -27.45228 -2.34370 17.17073 1.000 34.80491 155 THR B O 1
ATOM 3208 N N . PHE B 2 164 ? -25.59347 -3.47670 16.58702 1.000 39.45834 156 PHE B N 1
ATOM 3209 C CA . PHE B 2 164 ? -25.84054 -3.30268 15.15936 1.000 44.19523 156 PHE B CA 1
ATOM 3210 C C . PHE B 2 164 ? -27.14413 -3.97441 14.74740 1.000 35.55202 156 PHE B C 1
ATOM 3211 O O . PHE B 2 164 ? -27.98337 -3.36653 14.07307 1.000 37.26300 156 PHE B O 1
ATOM 3219 N N . LEU B 2 165 ? -27.33152 -5.23420 15.15170 1.000 47.11507 157 LEU B N 1
ATOM 3220 C CA . LEU B 2 165 ? -28.54875 -5.95647 14.79242 1.000 52.68811 157 LEU B CA 1
ATOM 3221 C C . LEU B 2 165 ? -29.78670 -5.26202 15.34188 1.000 41.33034 157 LEU B C 1
ATOM 3222 O O . LEU B 2 165 ? -30.83558 -5.23615 14.68757 1.000 49.01305 157 LEU B O 1
ATOM 3227 N N . GLU B 2 166 ? -29.68340 -4.68744 16.54103 1.000 39.49356 158 GLU B N 1
ATOM 3228 C CA . GLU B 2 166 ? -30.82288 -3.98361 17.11642 1.000 38.73804 158 GLU B CA 1
ATOM 3229 C C . GLU B 2 166 ? -31.17939 -2.74872 16.29600 1.000 42.46291 158 GLU B C 1
ATOM 3230 O O . GLU B 2 166 ? -32.36276 -2.44482 16.10701 1.000 35.81167 158 GLU B O 1
ATOM 3236 N N . ALA B 2 167 ? -30.17147 -2.03223 15.78671 1.000 40.14516 159 ALA B N 1
ATOM 3237 C CA . ALA B 2 167 ? -30.44662 -0.87657 14.93789 1.000 29.64079 159 ALA B CA 1
ATOM 3238 C C . ALA B 2 167 ? -31.10491 -1.29594 13.63023 1.000 33.71803 159 ALA B C 1
ATOM 3239 O O . ALA B 2 167 ? -32.01037 -0.61312 13.13740 1.000 40.33786 159 ALA B O 1
ATOM 3241 N N . VAL B 2 168 ? -30.66220 -2.41414 13.05298 1.000 35.06488 160 VAL B N 1
ATOM 3242 C CA . VAL B 2 168 ? -31.24689 -2.88491 11.80163 1.000 35.00076 160 VAL B CA 1
ATOM 3243 C C . VAL B 2 168 ? -32.69841 -3.30040 12.01296 1.000 40.95143 160 VAL B C 1
ATOM 3244 O O . VAL B 2 168 ? -33.57958 -2.96206 11.21305 1.000 39.38558 160 VAL B O 1
ATOM 3248 N N . LYS B 2 169 ? -32.97243 -4.02749 13.09856 1.000 41.15736 161 LYS B N 1
ATOM 3249 C CA . LYS B 2 169 ? -34.32781 -4.50381 13.35540 1.000 48.46706 161 LYS B CA 1
ATOM 3250 C C . LYS B 2 169 ? -35.28440 -3.35945 13.66653 1.000 44.35086 161 LYS B C 1
ATOM 3251 O O . LYS B 2 169 ? -36.46115 -3.42244 13.29519 1.000 60.11146 161 LYS B O 1
ATOM 3257 N N . ASN B 2 170 ? -34.80465 -2.30814 14.33198 1.000 48.63718 162 ASN B N 1
ATOM 3258 C CA . ASN B 2 170 ? -35.64753 -1.16373 14.65283 1.000 35.87956 162 ASN B CA 1
ATOM 3259 C C . ASN B 2 170 ? -35.74438 -0.15349 13.51842 1.000 36.38456 162 ASN B C 1
ATOM 3260 O O . ASN B 2 170 ? -36.60732 0.72920 13.57097 1.000 39.16486 162 ASN B O 1
ATOM 3265 N N . PHE B 2 171 ? -34.89147 -0.25761 12.50447 1.000 42.02397 163 PHE B N 1
ATOM 3266 C CA . PHE B 2 171 ? -34.92304 0.69145 11.40217 1.000 42.80086 163 PHE B CA 1
ATOM 3267 C C . PHE B 2 171 ? -36.16087 0.47422 10.54139 1.000 35.84787 163 PHE B C 1
ATOM 3268 O O . PHE B 2 171 ? -36.53247 -0.66025 10.22935 1.000 43.55282 163 PHE B O 1
ATOM 3276 N N . LYS B 2 172 ? -36.80110 1.57495 10.15938 1.000 35.91984 164 LYS B N 1
ATOM 3277 C CA . LYS B 2 172 ? -37.96404 1.55054 9.28288 1.000 45.11710 164 LYS B CA 1
ATOM 3278 C C . LYS B 2 172 ? -37.62319 2.31767 8.01561 1.000 48.43830 164 LYS B C 1
ATOM 3279 O O . LYS B 2 172 ? -37.35031 3.52125 8.06896 1.000 63.54004 164 LYS B O 1
ATOM 3285 N N . GLY B 2 173 ? -37.63050 1.62486 6.88394 1.000 47.90046 165 GLY B N 1
ATOM 3286 C CA . GLY B 2 173 ? -37.35286 2.28422 5.62631 1.000 62.38238 165 GLY B CA 1
ATOM 3287 C C . GLY B 2 173 ? -37.69563 1.43866 4.42131 1.000 43.83461 165 GLY B C 1
ATOM 3288 O O . GLY B 2 173 ? -37.57801 0.21024 4.46138 1.000 82.53417 165 GLY B O 1
ATOM 3289 N N . SER B 2 174 ? -38.11428 2.08865 3.33733 1.000 40.55138 166 SER B N 1
ATOM 3290 C CA . SER B 2 174 ? -38.48775 1.38484 2.11993 1.000 49.93642 166 SER B CA 1
ATOM 3291 C C . SER B 2 174 ? -37.42641 1.45880 1.03302 1.000 49.45390 166 SER B C 1
ATOM 3292 O O . SER B 2 174 ? -37.39476 0.58344 0.16146 1.000 45.25640 166 SER B O 1
ATOM 3295 N N . ALA B 2 175 ? -36.55904 2.47196 1.06163 1.000 40.17709 167 ALA B N 1
ATOM 3296 C CA . ALA B 2 175 ? -35.54108 2.59397 0.02439 1.000 40.78506 167 ALA B CA 1
ATOM 3297 C C . ALA B 2 175 ? -34.37997 1.63330 0.25864 1.000 37.52216 167 ALA B C 1
ATOM 3298 O O . ALA B 2 175 ? -33.84610 1.06083 -0.69820 1.000 38.76208 167 ALA B O 1
ATOM 3300 N N . VAL B 2 176 ? -33.98150 1.43653 1.51286 1.000 34.32447 168 VAL B N 1
ATOM 3301 C CA . VAL B 2 176 ? -32.85600 0.56181 1.82950 1.000 35.36296 168 VAL B CA 1
ATOM 3302 C C . VAL B 2 176 ? -33.29856 -0.88901 1.67760 1.000 50.10021 168 VAL B C 1
ATOM 3303 O O . VAL B 2 176 ? -34.19209 -1.35498 2.39239 1.000 42.26747 168 VAL B O 1
ATOM 3307 N N . LYS B 2 177 ? -32.66420 -1.60870 0.75134 1.000 38.52077 169 LYS B N 1
ATOM 3308 C CA . LYS B 2 177 ? -32.99539 -3.00110 0.48010 1.000 43.32833 169 LYS B CA 1
ATOM 3309 C C . LYS B 2 177 ? -31.93736 -3.98962 0.94316 1.000 44.16035 169 LYS B C 1
ATOM 3310 O O . LYS B 2 177 ? -32.27301 -5.14196 1.22564 1.000 41.44424 169 LYS B O 1
ATOM 3316 N N . GLU B 2 178 ? -30.67302 -3.57909 1.02417 1.000 30.98979 170 GLU B N 1
ATOM 3317 C CA . GLU B 2 178 ? -29.58563 -4.47405 1.39407 1.000 38.16134 170 GLU B CA 1
ATOM 3318 C C . GLU B 2 178 ? -28.69564 -3.79943 2.42587 1.000 35.83922 170 GLU B C 1
ATOM 3319 O O . GLU B 2 178 ? -28.24435 -2.66869 2.21922 1.000 34.95748 170 GLU B O 1
ATOM 3325 N N . VAL B 2 179 ? -28.45038 -4.49397 3.53249 1.000 31.78485 171 VAL B N 1
ATOM 3326 C CA . VAL B 2 179 ? -27.52191 -4.05060 4.56491 1.000 35.35056 171 VAL B CA 1
ATOM 3327 C C . VAL B 2 179 ? -26.51730 -5.16711 4.79661 1.000 36.98702 171 VAL B C 1
ATOM 3328 O O . VAL B 2 179 ? -26.88830 -6.34464 4.84433 1.000 42.08220 171 VAL B O 1
ATOM 3332 N N . ALA B 2 180 ? -25.24561 -4.80233 4.92989 1.000 33.73106 172 ALA B N 1
ATOM 3333 C CA . ALA B 2 180 ? -24.18695 -5.77267 5.15081 1.000 28.72087 172 ALA B CA 1
ATOM 3334 C C . ALA B 2 180 ? -23.29516 -5.32196 6.29651 1.000 35.91932 172 ALA B C 1
ATOM 3335 O O . ALA B 2 180 ? -23.01305 -4.12920 6.44614 1.000 34.16027 172 ALA B O 1
ATOM 3337 N N . LEU B 2 181 ? -22.87090 -6.28357 7.11054 1.000 36.51028 173 LEU B N 1
ATOM 3338 C CA . LEU B 2 181 ? -21.80657 -6.09442 8.08484 1.000 33.85398 173 LEU B CA 1
ATOM 3339 C C . LEU B 2 181 ? -20.57642 -6.83706 7.58498 1.000 36.96433 173 LEU B C 1
ATOM 3340 O O . LEU B 2 181 ? -20.65368 -8.02989 7.27120 1.000 40.79900 173 LEU B O 1
ATOM 3345 N N . VAL B 2 182 ? -19.45088 -6.13470 7.50208 1.000 35.72990 174 VAL B N 1
ATOM 3346 C CA . VAL B 2 182 ? -18.23218 -6.66713 6.90331 1.000 38.22124 174 VAL B CA 1
ATOM 3347 C C . VAL B 2 182 ? -17.15207 -6.72024 7.97621 1.000 46.70151 174 VAL B C 1
ATOM 3348 O O . VAL B 2 182 ? -16.81811 -5.69386 8.58139 1.000 42.15472 174 VAL B O 1
ATOM 3352 N N . ILE B 2 183 ? -16.61133 -7.91456 8.20979 1.000 44.49350 175 ILE B N 1
ATOM 3353 C CA . ILE B 2 183 ? -15.54604 -8.14225 9.18003 1.000 39.95027 175 ILE B CA 1
ATOM 3354 C C . ILE B 2 183 ? -14.29315 -8.55958 8.42321 1.000 43.64068 175 ILE B C 1
ATOM 3355 O O . ILE B 2 183 ? -14.36285 -9.37975 7.50169 1.000 53.69387 175 ILE B O 1
ATOM 3360 N N . TYR B 2 184 ? -13.14384 -8.00444 8.81346 1.000 48.82432 176 TYR B N 1
ATOM 3361 C CA . TYR B 2 184 ? -11.91548 -8.28828 8.07575 1.000 56.65049 176 TYR B CA 1
ATOM 3362 C C . TYR B 2 184 ? -11.31157 -9.62818 8.48671 1.000 53.70829 176 TYR B C 1
ATOM 3363 O O . TYR B 2 184 ? -11.16660 -10.53431 7.65935 1.000 56.90092 176 TYR B O 1
ATOM 3372 N N . ASP B 2 185 ? -10.94417 -9.77068 9.75624 1.000 50.36465 177 ASP B N 1
ATOM 3373 C CA . ASP B 2 185 ? -10.25600 -10.97568 10.19306 1.000 61.13754 177 ASP B CA 1
ATOM 3374 C C . ASP B 2 185 ? -11.24368 -12.12033 10.39274 1.000 57.78717 177 ASP B C 1
ATOM 3375 O O . ASP B 2 185 ? -12.42511 -11.91127 10.68469 1.000 55.30421 177 ASP B O 1
ATOM 3380 N N . ARG B 2 186 ? -10.74039 -13.34638 10.22857 1.000 62.64008 178 ARG B N 1
ATOM 3381 C CA . ARG B 2 186 ? -11.61572 -14.51442 10.23100 1.000 61.94950 178 ARG B CA 1
ATOM 3382 C C . ARG B 2 186 ? -12.14950 -14.81547 11.62569 1.000 48.00691 178 ARG B C 1
ATOM 3383 O O . ARG B 2 186 ? -13.29878 -15.24584 11.77401 1.000 61.32302 178 ARG B O 1
ATOM 3391 N N . LYS B 2 187 ? -11.33551 -14.59566 12.66040 1.000 65.71481 179 LYS B N 1
ATOM 3392 C CA . LYS B 2 187 ? -11.76813 -14.92714 14.01470 1.000 53.92494 179 LYS B CA 1
ATOM 3393 C C . LYS B 2 187 ? -12.91749 -14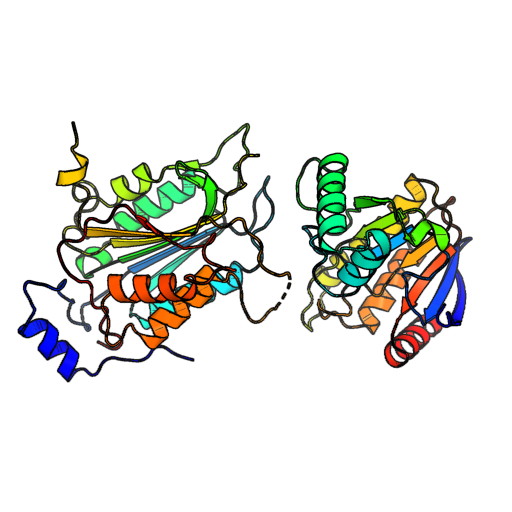.03415 14.46561 1.000 54.25973 179 LYS B C 1
ATOM 3394 O O . LYS B 2 187 ? -13.87761 -14.51364 15.08010 1.000 52.83926 179 LYS B O 1
ATOM 3400 N N . SER B 2 188 ? -12.84332 -12.73462 14.16753 1.000 46.77803 180 SER B N 1
ATOM 3401 C CA . SER B 2 188 ? -13.93063 -11.83722 14.54280 1.000 45.31104 180 SER B CA 1
ATOM 3402 C C . SER B 2 188 ? -15.18652 -12.10482 13.72348 1.000 46.25986 180 SER B C 1
ATOM 3403 O O . SER B 2 188 ? -16.30133 -11.88290 14.21047 1.000 46.85985 180 SER B O 1
ATOM 3406 N N . ALA B 2 189 ? -15.03079 -12.58185 12.48610 1.000 57.91240 181 ALA B N 1
ATOM 3407 C CA . ALA B 2 189 ? -16.19698 -12.90230 11.66962 1.000 52.11576 181 ALA B CA 1
ATOM 3408 C C . ALA B 2 189 ? -16.92869 -14.12537 12.20956 1.000 54.93604 181 ALA B C 1
ATOM 3409 O O . ALA B 2 189 ? -18.16335 -14.18522 12.16650 1.000 50.52170 181 ALA B O 1
ATOM 3411 N N . GLU B 2 190 ? -16.18464 -15.11076 12.72149 1.000 58.19548 182 GLU B N 1
ATOM 3412 C CA . GLU B 2 190 ? -16.81759 -16.26951 13.34493 1.000 58.83101 182 GLU B CA 1
ATOM 3413 C C . GLU B 2 190 ? -17.58122 -15.86751 14.59948 1.000 52.30813 182 GLU B C 1
ATOM 3414 O O . GLU B 2 190 ? -18.64203 -16.42881 14.89751 1.000 60.20560 182 GLU B O 1
ATOM 3420 N N . VAL B 2 191 ? -17.05117 -14.90048 15.35134 1.000 55.37966 183 VAL B N 1
ATOM 3421 C CA . VAL B 2 191 ? -17.75611 -14.39565 16.52492 1.000 52.15655 183 VAL B CA 1
ATOM 3422 C C . VAL B 2 191 ? -19.03997 -13.68893 16.11096 1.000 58.82403 183 VAL B C 1
ATOM 3423 O O . VAL B 2 191 ? -20.08816 -13.84928 16.74809 1.000 55.08794 183 VAL B O 1
ATOM 3427 N N . ALA B 2 192 ? -18.98158 -12.90099 15.03480 1.000 56.39064 184 ALA B N 1
ATOM 3428 C CA . ALA B 2 192 ? -20.16909 -12.19086 14.57402 1.000 52.56673 184 ALA B CA 1
ATOM 3429 C C . ALA B 2 192 ? -21.22534 -13.15806 14.05544 1.000 45.15323 184 ALA B C 1
ATOM 3430 O O . ALA B 2 192 ? -22.42586 -12.93271 14.24585 1.000 53.43117 184 ALA B O 1
ATOM 3432 N N . LEU B 2 193 ? -20.79742 -14.24096 13.39986 1.000 59.29408 185 LEU B N 1
ATOM 3433 C CA . LEU B 2 193 ? -21.74983 -15.21239 12.86880 1.000 67.47513 185 LEU B CA 1
ATOM 3434 C C . LEU B 2 193 ? -22.52842 -15.89234 13.98713 1.000 50.23157 185 LEU B C 1
ATOM 3435 O O . LEU B 2 193 ? -23.72925 -16.15439 13.84793 1.000 63.94012 185 LEU B O 1
ATOM 3440 N N . LYS B 2 194 ? -21.86119 -16.18822 15.10430 1.000 64.67575 186 LYS B N 1
ATOM 3441 C CA . LYS B 2 194 ? -22.56116 -16.76436 16.24709 1.000 61.11298 186 LYS B CA 1
ATOM 3442 C C . LYS B 2 194 ? -23.62763 -15.81270 16.77147 1.000 64.45003 186 LYS B C 1
ATOM 3443 O O . LYS B 2 194 ? -24.73814 -16.23871 17.10774 1.000 77.02724 186 LYS B O 1
ATOM 3449 N N . VAL B 2 195 ? -23.31426 -14.51654 16.83254 1.000 61.73734 187 VAL B N 1
ATOM 3450 C CA . VAL B 2 195 ? -24.29277 -13.53496 17.29083 1.000 63.34767 187 VAL B CA 1
ATOM 3451 C C . VAL B 2 195 ? -25.44764 -13.42699 16.30243 1.000 67.37461 187 VAL B C 1
ATOM 3452 O O . VAL B 2 195 ? -26.61039 -13.27677 16.69864 1.000 62.13216 187 VAL B O 1
ATOM 3456 N N . PHE B 2 196 ? -25.14841 -13.50248 15.00277 1.000 56.18308 188 PHE B N 1
ATOM 3457 C CA . PHE B 2 196 ? -26.19989 -13.43328 13.99235 1.000 52.97376 188 PHE B CA 1
ATOM 3458 C C . PHE B 2 196 ? -27.17739 -14.59436 14.12773 1.000 57.42391 188 PHE B C 1
ATOM 3459 O O . PHE B 2 196 ? -28.38447 -14.42783 13.91954 1.000 58.01207 188 PHE B O 1
ATOM 3467 N N . GLU B 2 197 ? -26.67655 -15.77884 14.47991 1.000 70.12970 189 GLU B N 1
ATOM 3468 C CA . GLU B 2 197 ? -27.53096 -16.95983 14.51051 1.000 75.60845 189 GLU B CA 1
ATOM 3469 C C . GLU B 2 197 ? -28.35336 -17.04966 15.79019 1.000 68.72927 189 GLU B C 1
ATOM 3470 O O . GLU B 2 197 ? -29.46124 -17.59789 15.76614 1.000 75.31595 189 GLU B O 1
ATOM 3476 N N . ARG B 2 198 ? -27.84205 -16.52447 16.90776 1.000 77.29466 190 ARG B N 1
ATOM 3477 C CA . ARG B 2 198 ? -28.67448 -16.40065 18.10038 1.000 62.26493 190 ARG B CA 1
ATOM 3478 C C . ARG B 2 198 ? -29.86919 -15.49540 17.84509 1.000 77.66129 190 ARG B C 1
ATOM 3479 O O . ARG B 2 198 ? -30.95635 -15.72939 18.38603 1.000 71.85747 190 ARG B O 1
ATOM 3487 N N . SER B 2 199 ? -29.68322 -14.46080 17.03135 1.000 73.05385 191 SER B N 1
ATOM 3488 C CA . SER B 2 199 ? -30.70713 -13.45468 16.79095 1.000 65.62642 191 SER B CA 1
ATOM 3489 C C . SER B 2 199 ? -31.36817 -13.66288 15.43291 1.000 51.96409 191 SER B C 1
ATOM 3490 O O . SER B 2 199 ? -32.37077 -13.02364 15.11525 1.000 71.84458 191 SER B O 1
#

GO terms:
  GO:0005829 cytosol (C, IDA)
  GO:0042742 defense response to bacterium (P, IDA)
  GO:0004197 cysteine-type endopeptidase activity (F, IDA)
  GO:0016540 protein autoprocessing (P, IDA)
  GO:0160075 non-canonical inflammasome complex assembly (P, IDA)
  GO:0051604 protein maturation (P, IDA)
  GO:0005739 mitochondrion (C, IDA)
  GO:0005783 endoplasmic reticulum (C, IDA)
  GO:1904646 cellular response to amyloid-beta (P, IMP)
  GO:0097193 intrinsic apoptotic signaling pathway (P, IMP)
  GO:0070059 intrinsic apoptotic signaling pathway in response to endoplasmic reticulum stress (P, IMP)
  GO:0001530 lipopolysaccharide binding (F, IDA)
  GO:0008289 lipid binding (F, IDA)
  GO:0160074 non-canonical inflammasome complex (C, IDA)
  GO:2000494 positive regulation of interleukin-18-mediated signaling pathway (P, IDA)
  GO:0050830 defense response to Gram-positive bacterium (P, IDA)
  GO:0050727 regulation of inflammatory response (P, IDA)
  GO:0050729 positive regulation of inflammatory response (P, IDA)
  GO:0070269 pyroptotic inflammatory response (P, IDA)
  GO:0005576 extracellular region (C, EXP)

Solvent-accessible surface area: 20499 Å² total; per-residue (Å²): 186,84,32,95,104,11,63,103,113,64,10,98,100,18,36,169,115,75,40,147,94,2,3,89,21,74,113,135,150,102,17,56,4,3,0,4,0,0,0,0,25,102,19,90,92,14,18,13,0,23,15,0,82,95,4,13,69,18,0,71,105,8,1,77,39,4,45,6,62,19,49,49,67,88,63,28,37,9,190,60,0,51,61,22,0,104,58,5,8,109,74,88,47,0,151,30,2,10,0,0,1,0,0,0,1,0,12,1,26,127,95,0,0,0,0,14,58,0,41,90,175,155,93,21,35,4,86,46,68,28,1,8,89,4,0,8,19,162,73,3,130,21,0,91,96,41,1,1,0,2,1,6,11,4,2,91,62,7,66,181,149,104,119,96,93,123,9,22,70,4,2,0,3,0,31,5,56,44,83,25,113,20,76,54,82,84,119,64,8,8,78,5,1,42,46,0,25,40,8,1,37,117,66,2,88,57,18,15,0,36,45,1,0,130,72,0,37,122,52,6,94,62,103,202,20,110,110,61,49,0,57,51,78,82,91,25,28,91,74,87,1,19,3,7,2,49,11,104,178,95,57,100,69,46,54,106,38,128,41,65,101,10,20,6,45,0,0,25,9,30,8,8,46,20,95,2,61,0,0,0,1,30,4,15,49,30,0,35,6,69,34,45,46,6,95,44,0,0,100,31,0,17,41,71,8,42,104,0,14,108,57,0,43,137,9,0,71,123,83,55,56,69,36,37,0,70,15,22,46,4,0,21,1,72,0,68,78,2,106,143,106,53,1,99,43,0,0,0,0,3,2,4,80,0,79,73,126,70,49,131,111,14,58,101,63,0,43,81,0,0,32,9,0,1,94,48,0,47,132,75,30,0,86,22,1,0,0,10,23,1,7,27,58,130,27,25,4,77,30,85,67,1,0,55,1,0,11,66,0,1,114,76,13,166,31,102,30,1,92,77,1,3,1,7,8,154,71,150,149,30,0,86,47,0,41,123,2,6,113,151,80

B-factor: mean 43.7, std 16.01, range [16.41, 111.49]

Foldseek 3Di:
DFADFADVVVVVVCCPPVVVFEQDFFDLVQAAAAEEEEAEAAAPPDDGQPQVVVLVVLVCVLVVLLVYDYDYHYQFFLVVVLVVLLVVLPDPSLLRHQEYEYEYYAADDDFAAAGRHAAPVRGGGNGPVSNLVCNWCVNRVSCPLGAYEYEEEHAYPRYCVCCCLVTRANYKYKYWHHHRDFPVPPVHHDPLSVLLSVLSRVPLNPAFDVVSLVSSQVVQPDVVRNVRRIDMPPHHYPHTYRSRRPD/DDDKAWPDWDDLDLAIETEIEAQQLQDQFQEEEDQAAFQLQQDDDNSQVQLCQQPVHNRVSSVQQQVQCCVVPVDRTDAQLAWGKGASHNSVVSNYGIYTYGYAAQQVQHDDPVNLVSLLSRLLNVVVVCQVVLGAEYEYELHCVPPSPDPSLSSLVSNVVSVNPDDHDSHHYYYYYHHDPVSSVSSSVSVVVD